Protein AF-A0A7S4R5E5-F1 (afdb_monomer_lite)

Structure (mmCIF, N/CA/C/O backbone):
data_AF-A0A7S4R5E5-F1
#
_entry.id   AF-A0A7S4R5E5-F1
#
loop_
_atom_site.group_PDB
_atom_site.id
_atom_site.type_symbol
_atom_site.label_atom_id
_atom_site.label_alt_id
_atom_site.label_comp_id
_atom_site.label_asym_id
_atom_site.label_entity_id
_atom_site.label_seq_id
_atom_site.pdbx_PDB_ins_code
_atom_site.Cartn_x
_atom_site.Cartn_y
_atom_site.Cartn_z
_atom_site.occupancy
_atom_site.B_iso_or_equiv
_atom_site.auth_seq_id
_atom_site.auth_comp_id
_atom_site.auth_asym_id
_atom_site.auth_atom_id
_atom_site.pdbx_PDB_model_num
ATOM 1 N N . MET A 1 1 ? 13.965 27.714 -22.667 1.00 56.06 1 MET A N 1
ATOM 2 C CA . MET A 1 1 ? 12.806 27.183 -21.909 1.00 56.06 1 MET A CA 1
ATOM 3 C C . MET A 1 1 ? 11.634 28.132 -22.115 1.00 56.06 1 MET A C 1
ATOM 5 O O . MET A 1 1 ? 11.880 29.321 -22.241 1.00 56.06 1 MET A O 1
ATOM 9 N N . HIS A 1 2 ? 10.399 27.637 -22.212 1.00 48.22 2 HIS A N 1
ATOM 10 C CA . HIS A 1 2 ? 9.216 28.483 -22.413 1.00 48.22 2 HIS A CA 1
ATOM 11 C C . HIS A 1 2 ? 8.142 28.099 -21.398 1.00 48.22 2 HIS A C 1
ATOM 13 O O . HIS A 1 2 ? 7.806 26.918 -21.297 1.00 48.22 2 HIS A O 1
ATOM 19 N N . THR A 1 3 ? 7.581 29.083 -20.701 1.00 49.97 3 THR A N 1
ATOM 20 C CA . THR A 1 3 ? 6.283 28.963 -20.038 1.00 49.97 3 THR A CA 1
ATOM 21 C C . THR A 1 3 ? 5.223 28.967 -21.140 1.00 49.97 3 THR A C 1
ATOM 23 O O . THR A 1 3 ? 5.001 29.970 -21.811 1.00 49.97 3 THR A O 1
ATOM 26 N N . ARG A 1 4 ? 4.631 27.806 -21.434 1.00 53.56 4 ARG A N 1
ATOM 27 C CA . ARG A 1 4 ? 3.487 27.717 -22.356 1.00 53.56 4 ARG A CA 1
ATOM 28 C C . ARG A 1 4 ? 2.194 27.656 -21.556 1.00 53.56 4 ARG A C 1
ATOM 30 O O . ARG A 1 4 ? 2.169 27.075 -20.476 1.00 53.56 4 ARG A O 1
ATOM 37 N N . HIS A 1 5 ? 1.125 28.193 -22.141 1.00 55.06 5 HIS A N 1
ATOM 38 C CA . HIS A 1 5 ? -0.233 28.057 -21.626 1.00 55.06 5 HIS A CA 1
ATOM 39 C C . HIS A 1 5 ? -0.607 26.589 -21.357 1.00 55.06 5 HIS A C 1
ATOM 41 O O . HIS A 1 5 ? -0.220 25.680 -22.099 1.00 55.06 5 HIS A O 1
ATOM 47 N N . LYS A 1 6 ? -1.356 26.417 -20.261 1.00 65.06 6 LYS A N 1
ATOM 48 C CA . LYS A 1 6 ? -1.989 25.216 -19.696 1.00 65.06 6 LYS A CA 1
ATOM 49 C C . LYS A 1 6 ? -1.956 23.981 -20.611 1.00 65.06 6 LYS A C 1
ATOM 51 O O . LYS A 1 6 ? -2.746 23.841 -21.544 1.00 65.06 6 LYS A O 1
ATOM 56 N N . LYS A 1 7 ? -1.062 23.032 -20.317 1.00 78.25 7 LYS A N 1
ATOM 57 C CA . LYS A 1 7 ? -1.086 21.708 -20.954 1.00 78.25 7 LYS A CA 1
ATOM 58 C C . LYS A 1 7 ? -2.304 20.944 -20.427 1.00 78.25 7 LYS A C 1
ATOM 60 O O . LYS A 1 7 ? -2.394 20.689 -19.231 1.00 78.25 7 LYS A O 1
ATOM 65 N N . SER A 1 8 ? -3.230 20.572 -21.313 1.00 76.94 8 SER A N 1
ATOM 66 C CA . SER A 1 8 ? -4.422 19.791 -20.948 1.00 76.94 8 SER A CA 1
ATOM 67 C C . SER A 1 8 ? -4.032 18.519 -20.174 1.00 76.94 8 SER A C 1
ATOM 69 O O . SER A 1 8 ? -3.322 17.657 -20.706 1.00 76.94 8 SER A O 1
ATOM 71 N N . GLY A 1 9 ? -4.475 18.430 -18.914 1.00 84.69 9 GLY A N 1
ATOM 72 C CA . GLY A 1 9 ? -4.220 17.311 -17.999 1.00 84.69 9 GLY A CA 1
ATOM 73 C C . GLY A 1 9 ? -3.043 17.478 -17.025 1.00 84.69 9 GLY A C 1
ATOM 74 O O . GLY A 1 9 ? -2.748 16.531 -16.299 1.00 84.69 9 GLY A O 1
ATOM 75 N N . ALA A 1 10 ? -2.358 18.627 -16.997 1.00 85.00 10 ALA A N 1
ATOM 76 C CA . ALA A 1 10 ? -1.405 18.932 -15.926 1.00 85.00 10 ALA A CA 1
ATOM 77 C C . ALA A 1 10 ? -2.156 19.248 -14.609 1.00 85.00 10 ALA A C 1
ATOM 79 O O . ALA A 1 10 ? -3.171 19.944 -14.676 1.00 85.00 10 ALA A O 1
ATOM 80 N N . PRO A 1 11 ? -1.690 18.761 -13.436 1.00 88.12 11 PRO A N 1
ATOM 81 C CA . PRO A 1 11 ? -2.320 19.049 -12.141 1.00 88.12 11 PRO A CA 1
ATOM 82 C C . PRO A 1 11 ? -2.395 20.542 -11.809 1.00 88.12 11 PRO A C 1
ATOM 84 O O . PRO A 1 11 ? -3.362 20.989 -11.203 1.00 88.12 11 PRO A O 1
ATOM 87 N N . THR A 1 12 ? -1.394 21.312 -12.237 1.00 90.81 12 THR A N 1
ATOM 88 C CA . THR A 1 12 ? -1.295 22.759 -12.028 1.00 90.81 12 THR A CA 1
ATOM 89 C C . THR A 1 12 ? -0.961 23.463 -13.343 1.00 90.81 12 THR A C 1
ATOM 91 O O . THR A 1 12 ? -0.558 22.835 -14.328 1.00 90.81 12 THR A O 1
ATOM 94 N N . GLU A 1 13 ? -1.135 24.785 -13.390 1.00 92.75 13 GLU A N 1
ATOM 95 C CA . GLU A 1 13 ? -0.729 25.594 -14.547 1.00 92.75 13 GLU A CA 1
ATOM 96 C C . GLU A 1 13 ? 0.774 25.924 -14.570 1.00 92.75 13 GLU A C 1
ATOM 98 O O . GLU A 1 13 ? 1.311 26.311 -15.611 1.00 92.75 13 GLU A O 1
ATOM 103 N N . PHE A 1 14 ? 1.475 25.690 -13.459 1.00 94.94 14 PHE A N 1
ATOM 104 C CA . PHE A 1 14 ? 2.897 25.978 -13.272 1.00 94.94 14 PHE A CA 1
ATOM 105 C C . PHE A 1 14 ? 3.775 24.824 -13.784 1.00 94.94 14 PHE A C 1
ATOM 107 O O . PHE A 1 14 ? 4.479 24.148 -13.037 1.00 94.94 14 PHE A O 1
ATOM 114 N N . LEU A 1 15 ? 3.707 24.566 -15.093 1.00 94.12 15 LEU A N 1
ATOM 115 C CA . LEU A 1 15 ? 4.470 23.506 -15.757 1.00 94.12 15 LEU A CA 1
ATOM 116 C C . LEU A 1 15 ? 5.838 24.012 -16.239 1.00 94.12 15 LEU A C 1
ATOM 118 O O . LEU A 1 15 ? 5.924 24.838 -17.149 1.00 94.12 15 LEU A O 1
ATOM 122 N N . LEU A 1 16 ? 6.922 23.462 -15.701 1.00 95.00 16 LEU A N 1
ATOM 123 C CA . LEU A 1 16 ? 8.277 23.636 -16.220 1.00 95.00 16 LEU A CA 1
ATOM 124 C C . LEU A 1 16 ? 8.596 22.522 -17.231 1.00 95.00 16 LEU A C 1
ATOM 126 O O . LEU A 1 16 ? 8.394 21.344 -16.953 1.00 95.00 16 LEU A O 1
ATOM 130 N N . THR A 1 17 ? 9.076 22.869 -18.431 1.00 94.06 17 THR A N 1
ATOM 131 C CA . THR A 1 17 ? 9.444 21.877 -19.464 1.00 94.06 17 THR A CA 1
ATOM 132 C C . THR A 1 17 ? 10.948 21.867 -19.715 1.00 94.06 17 THR A C 1
ATOM 134 O O . THR A 1 17 ? 11.505 22.858 -20.194 1.00 94.06 17 THR A O 1
ATOM 137 N N . VAL A 1 18 ? 11.579 20.718 -19.483 1.00 93.25 18 VAL A N 1
ATOM 138 C CA . VAL A 1 18 ? 12.997 20.457 -19.755 1.00 93.25 18 VAL A CA 1
ATOM 139 C C . VAL A 1 18 ? 13.111 19.674 -21.063 1.00 93.25 18 VAL A C 1
ATOM 141 O O . VAL A 1 18 ? 12.426 18.669 -21.261 1.00 93.25 18 VAL A O 1
ATOM 144 N N . ASN A 1 19 ? 13.943 20.146 -21.995 1.00 91.56 19 ASN A N 1
ATOM 145 C CA . ASN A 1 19 ? 14.251 19.396 -23.213 1.00 91.56 19 ASN A CA 1
ATOM 146 C C . ASN A 1 19 ? 15.584 18.682 -23.006 1.00 91.56 19 ASN A C 1
ATOM 148 O O . ASN A 1 19 ? 16.589 19.350 -22.803 1.00 91.56 19 ASN A O 1
ATOM 152 N N . ILE A 1 20 ? 15.586 17.357 -23.094 1.00 87.25 20 ILE A N 1
ATOM 153 C CA . ILE A 1 20 ? 16.788 16.536 -22.948 1.00 87.25 20 ILE A CA 1
ATOM 154 C C . ILE A 1 20 ? 17.139 15.984 -24.327 1.00 87.25 20 ILE A C 1
ATOM 156 O O . ILE A 1 20 ? 16.275 15.424 -25.007 1.00 87.25 20 ILE A O 1
ATOM 160 N N . TYR A 1 21 ? 18.390 16.146 -24.747 1.00 86.25 21 TYR A N 1
ATOM 161 C CA . TYR A 1 21 ? 18.896 15.598 -26.003 1.00 86.25 21 TYR A CA 1
ATOM 162 C C . TYR A 1 21 ? 19.767 14.382 -25.688 1.00 86.25 21 TYR A C 1
ATOM 164 O O . TYR A 1 21 ? 20.829 14.522 -25.094 1.00 86.25 21 TYR A O 1
ATOM 172 N N . VAL A 1 22 ? 19.310 13.186 -26.065 1.00 84.00 22 VAL A N 1
ATOM 173 C CA . VAL A 1 22 ? 20.054 11.930 -25.870 1.00 84.00 22 VAL A CA 1
ATOM 174 C C . VAL A 1 22 ? 20.265 11.300 -27.237 1.00 84.00 22 VAL A C 1
ATOM 176 O O . VAL A 1 22 ? 19.288 11.005 -27.923 1.00 84.00 22 VAL A O 1
ATOM 179 N N . LEU A 1 23 ? 21.527 11.124 -27.645 1.00 84.12 23 LEU A N 1
ATOM 180 C CA . LEU A 1 23 ? 21.901 10.538 -28.943 1.00 84.12 23 LEU A CA 1
ATOM 181 C C . LEU A 1 23 ? 21.209 11.227 -30.141 1.00 84.12 23 LEU A C 1
ATOM 183 O O . LEU A 1 23 ? 20.707 10.577 -31.051 1.00 84.12 23 LEU A O 1
ATOM 187 N N . GLY A 1 24 ? 21.110 12.560 -30.109 1.00 82.81 24 GLY A N 1
ATOM 188 C CA . GLY A 1 24 ? 20.452 13.352 -31.158 1.00 82.81 24 GLY A CA 1
ATOM 189 C C . GLY A 1 24 ? 18.916 13.346 -31.118 1.00 82.81 24 GLY A C 1
ATOM 190 O O . GLY A 1 24 ? 18.290 14.167 -31.787 1.00 82.81 24 GLY A O 1
ATOM 191 N N . ALA A 1 25 ? 18.285 12.503 -30.294 1.00 80.19 25 ALA A N 1
ATOM 192 C CA . ALA A 1 25 ? 16.839 12.507 -30.100 1.00 80.19 25 ALA A CA 1
ATOM 193 C C . ALA A 1 25 ? 16.425 13.506 -29.007 1.00 80.19 25 ALA A C 1
ATOM 195 O O . ALA A 1 25 ? 16.918 13.473 -27.877 1.00 80.19 25 ALA A O 1
ATOM 196 N N . LYS A 1 26 ? 15.465 14.381 -29.328 1.00 90.38 26 LYS A N 1
ATOM 197 C CA . LYS A 1 26 ? 14.888 15.351 -28.389 1.00 90.38 26 LYS A CA 1
ATOM 198 C C . LYS A 1 26 ? 13.752 14.721 -27.584 1.00 90.38 26 LYS A C 1
ATOM 200 O O . LYS A 1 26 ? 12.692 14.423 -28.131 1.00 90.38 26 LYS A O 1
ATOM 205 N N . ARG A 1 27 ? 13.927 14.596 -26.270 1.00 88.44 27 ARG A N 1
ATOM 206 C CA . ARG A 1 27 ? 12.877 14.216 -25.313 1.00 88.44 27 ARG A CA 1
ATOM 207 C C . ARG A 1 27 ? 12.402 15.441 -24.533 1.00 88.44 27 ARG A C 1
ATOM 209 O O . ARG A 1 27 ? 13.172 16.360 -24.271 1.00 88.44 27 ARG A O 1
ATOM 216 N N . LYS A 1 28 ? 11.116 15.469 -24.171 1.00 91.19 28 LYS A N 1
ATOM 217 C CA . LYS A 1 28 ? 10.509 16.544 -23.369 1.00 91.19 28 LYS A CA 1
ATOM 218 C C . LYS A 1 28 ? 10.050 15.990 -22.034 1.00 91.19 28 LYS A C 1
ATOM 220 O O . LYS A 1 28 ? 9.228 15.079 -22.011 1.00 91.19 28 LYS A O 1
ATOM 225 N N . TRP A 1 29 ? 10.559 16.552 -20.951 1.00 92.50 29 TRP A N 1
ATOM 226 C CA . TRP A 1 29 ? 10.144 16.250 -19.587 1.00 92.50 29 TRP A CA 1
ATOM 227 C C . TRP A 1 29 ? 9.354 17.436 -19.041 1.00 92.50 29 TRP A C 1
ATOM 229 O O . TRP A 1 29 ? 9.692 18.584 -19.324 1.00 92.50 29 TRP A O 1
ATOM 239 N N . GLY A 1 30 ? 8.266 17.163 -18.323 1.00 92.38 30 GLY A N 1
ATOM 240 C CA . GLY A 1 30 ? 7.413 18.186 -17.723 1.00 92.38 30 GLY A CA 1
ATOM 241 C C . GLY A 1 30 ? 7.354 18.005 -16.213 1.00 92.38 30 GLY A C 1
ATOM 242 O O . GLY A 1 30 ? 6.987 16.926 -15.761 1.00 92.38 30 GLY A O 1
ATOM 243 N N . LEU A 1 31 ? 7.691 19.052 -15.467 1.00 94.38 31 LEU A N 1
ATOM 244 C CA . LEU A 1 31 ? 7.618 19.125 -14.012 1.00 94.38 31 LEU A CA 1
ATOM 245 C C . LEU A 1 31 ? 6.469 20.074 -13.642 1.00 94.38 31 LEU A C 1
ATOM 247 O O . LEU A 1 31 ? 6.443 21.202 -14.130 1.00 94.38 31 LEU A O 1
ATOM 251 N N . CYS A 1 32 ? 5.497 19.619 -12.851 1.00 94.00 32 CYS A N 1
ATOM 252 C CA . CYS A 1 32 ? 4.400 20.472 -12.379 1.00 94.00 32 CYS A CA 1
ATOM 253 C C . CYS A 1 32 ? 4.729 20.963 -10.972 1.00 94.00 32 CYS A C 1
ATOM 255 O O . CYS A 1 32 ? 4.945 20.138 -10.091 1.00 94.00 32 CYS A O 1
ATOM 257 N N . CYS A 1 33 ? 4.758 22.277 -10.787 1.00 93.56 33 CYS A N 1
ATOM 258 C CA . CYS A 1 33 ? 4.991 22.921 -9.497 1.00 93.56 33 CYS A CA 1
ATOM 259 C C . CYS A 1 33 ? 3.657 23.325 -8.864 1.00 93.56 33 CYS A C 1
ATOM 261 O O . CYS A 1 33 ? 2.668 23.522 -9.575 1.00 93.56 33 CYS A O 1
ATOM 263 N N . ASN A 1 34 ? 3.607 23.458 -7.544 1.00 92.12 34 ASN A N 1
ATOM 264 C CA . ASN A 1 34 ? 2.377 23.805 -6.835 1.00 92.12 34 ASN A CA 1
ATOM 265 C C . ASN A 1 34 ? 1.995 25.274 -7.040 1.00 92.12 34 ASN A C 1
ATOM 267 O O . ASN A 1 34 ? 0.813 25.600 -7.138 1.00 92.12 34 ASN A O 1
ATOM 271 N N . ASN A 1 35 ? 2.995 26.147 -7.156 1.00 95.06 35 ASN A N 1
ATOM 272 C CA . ASN A 1 35 ? 2.838 27.581 -7.375 1.00 95.06 35 ASN A CA 1
ATOM 273 C C . ASN A 1 35 ? 3.927 28.127 -8.319 1.00 95.06 35 ASN A C 1
ATOM 275 O O . ASN A 1 35 ? 4.795 27.396 -8.815 1.00 95.06 35 ASN A O 1
ATOM 279 N N . LYS A 1 36 ? 3.841 29.424 -8.619 1.00 94.62 36 LYS A N 1
ATOM 280 C CA . LYS A 1 36 ? 4.748 30.109 -9.546 1.00 94.62 36 LYS A CA 1
ATOM 281 C C . LYS A 1 36 ? 6.146 30.272 -8.949 1.00 94.62 36 LYS A C 1
ATOM 283 O O . LYS A 1 36 ? 7.132 30.225 -9.680 1.00 94.62 36 LYS A O 1
ATOM 288 N N . GLU A 1 37 ? 6.230 30.449 -7.639 1.00 94.00 37 GLU A N 1
ATOM 289 C CA . GLU A 1 37 ? 7.462 30.649 -6.885 1.00 94.00 37 GLU A CA 1
ATOM 290 C C . GLU A 1 37 ? 8.335 29.389 -6.951 1.00 94.00 37 GLU A C 1
ATOM 292 O O . GLU A 1 37 ? 9.486 29.462 -7.379 1.00 94.00 37 GLU A O 1
ATOM 297 N N . GLU A 1 38 ? 7.749 28.220 -6.675 1.00 93.44 38 GLU A N 1
ATOM 298 C CA . GLU A 1 38 ? 8.393 26.909 -6.805 1.00 93.44 38 GLU A CA 1
ATOM 299 C C . GLU A 1 38 ? 8.827 26.643 -8.258 1.00 93.44 38 GLU A C 1
ATOM 301 O O . GLU A 1 38 ? 9.919 26.134 -8.514 1.00 93.44 38 GLU A O 1
ATOM 306 N N . GLN A 1 39 ? 8.014 27.042 -9.244 1.00 96.00 39 GLN A N 1
ATOM 307 C CA . GLN A 1 39 ? 8.387 26.935 -10.658 1.00 96.00 39 GLN A CA 1
ATOM 308 C C . GLN A 1 39 ? 9.636 27.761 -10.996 1.00 96.00 39 GLN A C 1
ATOM 310 O O . GLN A 1 39 ? 10.504 27.289 -11.738 1.00 96.00 39 GLN A O 1
ATOM 315 N N . ILE A 1 40 ? 9.727 28.988 -10.475 1.00 93.25 40 ILE A N 1
ATOM 316 C CA . ILE A 1 40 ? 10.881 29.878 -10.656 1.00 93.25 40 ILE A CA 1
ATOM 317 C C . ILE A 1 40 ? 12.113 29.312 -9.939 1.00 93.25 40 ILE A C 1
ATOM 319 O O . ILE A 1 40 ? 13.210 29.349 -10.498 1.00 93.25 40 ILE A O 1
ATOM 323 N N . GLU A 1 41 ? 11.944 28.756 -8.740 1.00 94.00 41 GLU A N 1
ATOM 324 C CA . GLU A 1 41 ? 13.019 28.125 -7.974 1.00 94.00 41 GLU A CA 1
ATOM 325 C C . GLU A 1 41 ? 13.638 26.949 -8.741 1.00 94.00 41 GLU A C 1
ATOM 327 O O . GLU A 1 41 ? 14.844 26.949 -9.006 1.00 94.00 41 GLU A O 1
ATOM 332 N N . TRP A 1 42 ? 12.811 26.011 -9.215 1.00 95.06 42 TRP A N 1
ATOM 333 C CA . TRP A 1 42 ? 13.267 24.887 -10.038 1.00 95.06 42 TRP A CA 1
ATOM 334 C C . TRP A 1 42 ? 13.903 25.335 -11.351 1.00 95.06 42 TRP A C 1
ATOM 336 O O . TRP A 1 42 ? 14.920 24.782 -11.775 1.00 95.06 42 TRP A O 1
ATOM 346 N N . TYR A 1 43 ? 13.334 26.354 -11.999 1.00 94.00 43 TYR A N 1
ATOM 347 C CA . TYR A 1 43 ? 13.917 26.936 -13.205 1.00 94.00 43 TYR A CA 1
ATOM 348 C C . TYR A 1 43 ? 15.333 27.466 -12.947 1.00 94.00 43 TYR A C 1
ATOM 350 O O . TYR A 1 43 ? 16.255 27.161 -13.707 1.00 94.00 43 TYR A O 1
ATOM 358 N N . ASN A 1 44 ? 15.523 28.222 -11.865 1.00 92.81 44 ASN A N 1
ATOM 359 C CA . ASN A 1 44 ? 16.821 28.777 -11.495 1.00 92.81 44 ASN A CA 1
ATOM 360 C C . ASN A 1 44 ? 17.819 27.683 -11.102 1.00 92.81 44 ASN A C 1
ATOM 362 O O . ASN A 1 44 ? 18.978 27.755 -11.510 1.00 92.81 44 ASN A O 1
ATOM 366 N N . ALA A 1 45 ? 17.379 26.658 -10.368 1.00 92.00 45 ALA A N 1
ATOM 367 C CA . ALA A 1 45 ? 18.208 25.513 -10.005 1.00 92.00 45 ALA A CA 1
ATOM 368 C C . ALA A 1 45 ? 18.726 24.772 -11.249 1.00 92.00 45 ALA A C 1
ATOM 370 O O . ALA A 1 45 ? 19.929 24.553 -11.381 1.00 92.00 45 ALA A O 1
ATOM 371 N N . ILE A 1 46 ? 17.843 24.472 -12.209 1.00 90.62 46 ILE A N 1
ATOM 372 C CA . ILE A 1 46 ? 18.233 23.807 -13.460 1.00 90.62 46 ILE A CA 1
ATOM 373 C C . ILE A 1 46 ? 19.148 24.711 -14.287 1.00 90.62 46 ILE A C 1
ATOM 375 O O . ILE A 1 46 ? 20.162 24.245 -14.791 1.00 90.62 46 ILE A O 1
ATOM 379 N N . LYS A 1 47 ? 18.849 26.012 -14.388 1.00 88.62 47 LYS A N 1
ATOM 380 C CA . LYS A 1 47 ? 19.687 26.966 -15.129 1.00 88.62 47 LYS A CA 1
ATOM 381 C C . LYS A 1 47 ? 21.103 27.079 -14.551 1.00 88.62 47 LYS A C 1
ATOM 383 O O . LYS A 1 47 ? 22.050 27.202 -15.322 1.00 88.62 47 LYS A O 1
ATOM 388 N N . ARG A 1 48 ? 21.256 27.044 -13.221 1.00 87.19 48 ARG A N 1
ATOM 389 C CA . ARG A 1 48 ? 22.572 27.044 -12.553 1.00 87.19 48 ARG A CA 1
ATOM 390 C C . ARG A 1 48 ? 23.391 25.802 -12.899 1.00 87.19 48 ARG A C 1
ATOM 392 O O . ARG A 1 48 ? 24.601 25.910 -13.028 1.00 87.19 48 ARG A O 1
ATOM 399 N N . TYR A 1 49 ? 22.732 24.655 -13.054 1.00 84.38 49 TYR A N 1
ATOM 400 C CA . TYR A 1 49 ? 23.389 23.379 -13.337 1.00 84.38 49 TYR A CA 1
ATOM 401 C C . TYR A 1 49 ? 23.649 23.145 -14.839 1.00 84.38 49 TYR A C 1
ATOM 403 O O . TYR A 1 49 ? 24.617 22.488 -15.199 1.00 84.38 49 TYR A O 1
ATOM 411 N N . ASP A 1 50 ? 22.791 23.684 -15.713 1.00 78.31 50 ASP A N 1
ATOM 412 C CA . ASP A 1 50 ? 22.872 23.555 -17.181 1.00 78.31 50 ASP A CA 1
ATOM 413 C C . ASP A 1 50 ? 23.784 24.624 -17.824 1.00 78.31 50 ASP A C 1
ATOM 415 O O . ASP A 1 50 ? 24.144 24.544 -18.999 1.00 78.31 50 ASP A O 1
ATOM 419 N N . GLY A 1 51 ? 24.176 25.652 -17.064 1.00 58.72 51 GLY A N 1
ATOM 420 C CA . GLY A 1 51 ? 25.217 26.583 -17.485 1.00 58.72 51 GLY A CA 1
ATOM 421 C C . GLY A 1 51 ? 26.566 25.872 -17.576 1.00 58.72 51 GLY A C 1
ATOM 422 O O . GLY A 1 51 ? 26.928 25.121 -16.673 1.00 58.72 51 GLY A O 1
ATOM 423 N N . LYS A 1 52 ? 27.348 26.140 -18.638 1.00 53.88 52 LYS A N 1
ATOM 424 C CA . LYS A 1 52 ? 28.799 25.885 -18.605 1.00 53.88 52 LYS A CA 1
ATOM 425 C C . LYS A 1 52 ? 29.306 26.445 -17.284 1.00 53.88 52 LYS A C 1
ATOM 427 O O . LYS A 1 52 ? 28.994 27.601 -17.005 1.00 53.88 52 LYS A O 1
ATOM 432 N N . THR A 1 53 ? 30.022 25.640 -16.505 1.00 46.47 53 THR A N 1
ATOM 433 C CA . THR A 1 53 ? 30.641 26.037 -15.242 1.00 46.47 53 THR A CA 1
ATOM 434 C C . THR A 1 53 ? 31.384 27.348 -15.481 1.00 46.47 53 THR A C 1
ATOM 436 O O . THR A 1 53 ? 32.478 27.349 -16.038 1.00 46.47 53 THR A O 1
ATOM 439 N N . ALA A 1 54 ? 30.755 28.481 -15.169 1.00 49.22 54 ALA A N 1
ATOM 440 C CA . ALA A 1 54 ? 31.491 29.717 -15.036 1.00 49.22 54 ALA A CA 1
ATOM 441 C C . ALA A 1 54 ? 32.419 29.442 -13.861 1.00 49.22 54 ALA A C 1
ATOM 443 O O . ALA A 1 54 ? 31.945 28.946 -12.836 1.00 49.22 54 ALA A O 1
ATOM 444 N N . GLU A 1 55 ? 33.722 29.628 -14.055 1.00 48.03 55 GLU A N 1
ATOM 445 C CA . GLU A 1 55 ? 34.701 29.527 -12.982 1.00 48.03 55 GLU A CA 1
ATOM 446 C C . GLU A 1 55 ? 34.164 30.339 -11.804 1.00 48.03 55 GLU A C 1
ATOM 448 O O . GLU A 1 55 ? 34.027 31.559 -11.883 1.00 48.03 55 GLU A O 1
ATOM 453 N N . ILE A 1 56 ? 33.718 29.637 -10.761 1.00 47.47 56 ILE A N 1
ATOM 454 C CA . ILE A 1 56 ? 33.188 30.278 -9.568 1.00 47.47 56 ILE A CA 1
ATOM 455 C C . ILE A 1 56 ? 34.414 30.827 -8.856 1.00 47.47 56 ILE A C 1
ATOM 457 O O . ILE A 1 56 ? 35.136 30.098 -8.171 1.00 47.47 56 ILE A O 1
ATOM 461 N N . GLU A 1 57 ? 34.662 32.110 -9.090 1.00 45.25 57 GLU A N 1
ATOM 462 C CA . GLU A 1 57 ? 35.545 32.934 -8.288 1.00 45.25 57 GLU A CA 1
ATOM 463 C C . GLU A 1 57 ? 35.091 32.793 -6.830 1.00 45.25 57 GLU A C 1
ATOM 465 O O . GLU A 1 57 ? 33.920 32.986 -6.487 1.00 45.25 57 GLU A O 1
ATOM 470 N N . LYS A 1 58 ? 36.008 32.302 -5.993 1.00 44.97 58 LYS A N 1
ATOM 471 C CA . LYS A 1 58 ? 35.781 32.057 -4.572 1.00 44.97 58 LYS A CA 1
ATOM 472 C C . LYS A 1 58 ? 35.672 33.397 -3.858 1.00 44.97 58 LYS A C 1
ATOM 474 O O . LYS A 1 58 ? 36.648 33.827 -3.257 1.00 44.97 58 LYS A O 1
ATOM 479 N N . ASP A 1 59 ? 34.495 34.003 -3.878 1.00 41.38 59 ASP A N 1
ATOM 480 C CA . ASP A 1 59 ? 34.185 35.086 -2.958 1.00 41.38 59 ASP A CA 1
ATOM 481 C C . ASP A 1 59 ? 33.091 34.697 -1.964 1.00 41.38 59 ASP A C 1
ATOM 483 O O . ASP A 1 59 ? 32.132 33.978 -2.249 1.00 41.38 59 ASP A O 1
ATOM 487 N N . HIS A 1 60 ? 33.355 35.117 -0.731 1.00 46.22 60 HIS A N 1
ATOM 488 C CA . HIS A 1 60 ? 32.736 34.712 0.521 1.00 46.22 60 HIS A CA 1
ATOM 489 C C . HIS A 1 60 ? 31.199 34.726 0.505 1.00 46.22 60 HIS A C 1
ATOM 491 O O . HIS A 1 60 ? 30.572 35.779 0.422 1.00 46.22 60 HIS A O 1
ATOM 497 N N . PHE A 1 61 ? 30.587 33.560 0.736 1.00 33.66 61 PHE A N 1
ATOM 498 C CA . PHE A 1 61 ? 29.162 33.453 1.053 1.00 33.66 61 PHE A CA 1
ATOM 499 C C . PHE A 1 61 ? 28.947 33.502 2.576 1.00 33.66 61 PHE A C 1
ATOM 501 O O . PHE A 1 61 ? 29.368 32.604 3.307 1.00 33.66 61 PHE A O 1
ATOM 508 N N . SER A 1 62 ? 28.288 34.563 3.052 1.00 37.78 62 SER A N 1
ATOM 509 C CA . SER A 1 62 ? 27.798 34.721 4.428 1.00 37.78 62 SER A CA 1
ATOM 510 C C . SER A 1 62 ? 26.365 34.188 4.538 1.00 37.78 62 SER A C 1
ATOM 512 O O . SER A 1 62 ? 25.483 34.590 3.788 1.00 37.78 62 SER A O 1
ATOM 514 N N . LEU A 1 63 ? 26.119 33.308 5.510 1.00 36.47 63 LEU A N 1
ATOM 515 C CA . LEU A 1 63 ? 24.830 32.658 5.804 1.00 36.47 63 LEU A CA 1
ATOM 516 C C . LEU A 1 63 ? 23.771 33.580 6.458 1.00 36.47 63 LEU A C 1
ATOM 518 O O . LEU A 1 63 ? 22.821 33.083 7.057 1.00 36.47 63 LEU A O 1
ATOM 522 N N . ARG A 1 64 ? 23.915 34.911 6.395 1.00 36.19 64 ARG A N 1
ATOM 523 C CA . ARG A 1 64 ? 23.037 35.851 7.127 1.00 36.19 64 ARG A CA 1
ATOM 524 C C . ARG A 1 64 ? 21.854 36.429 6.343 1.00 36.19 64 ARG A C 1
ATOM 526 O O . ARG A 1 64 ? 20.991 37.024 6.977 1.00 36.19 64 ARG A O 1
ATOM 533 N N . ASP A 1 65 ? 21.738 36.184 5.040 1.00 32.91 65 ASP A N 1
ATOM 534 C CA . ASP A 1 65 ? 20.701 36.839 4.219 1.00 32.91 65 ASP A CA 1
ATOM 535 C C . ASP A 1 65 ? 19.422 36.003 4.004 1.00 32.91 65 ASP A C 1
ATOM 537 O O . ASP A 1 65 ? 18.567 36.361 3.197 1.00 32.91 65 ASP A O 1
ATOM 541 N N . PHE A 1 66 ? 19.240 34.903 4.745 1.00 36.62 66 PHE A N 1
ATOM 542 C CA . PHE A 1 66 ? 18.016 34.093 4.703 1.00 36.62 66 PHE A CA 1
ATOM 543 C C . PHE A 1 66 ? 17.162 34.291 5.962 1.00 36.62 66 PHE A C 1
ATOM 545 O O . PHE A 1 66 ? 17.183 33.481 6.884 1.00 36.62 66 PHE A O 1
ATOM 552 N N . VAL A 1 67 ? 16.359 35.356 5.969 1.00 31.25 67 VAL A N 1
ATOM 553 C CA . VAL A 1 67 ? 15.133 35.437 6.776 1.00 31.25 67 VAL A CA 1
ATOM 554 C C . VAL A 1 67 ? 14.013 35.899 5.849 1.00 31.25 67 VAL A C 1
ATOM 556 O O . VAL A 1 67 ? 13.895 37.081 5.545 1.00 31.25 67 VAL A O 1
ATOM 559 N N . VAL A 1 68 ? 13.208 34.954 5.359 1.00 33.59 68 VAL A N 1
ATOM 560 C CA . VAL A 1 68 ? 11.918 35.259 4.729 1.00 33.59 68 VAL A CA 1
ATOM 561 C C . VAL A 1 68 ? 10.855 35.043 5.794 1.00 33.59 68 VAL A C 1
ATOM 563 O O . VAL A 1 68 ? 10.612 33.926 6.243 1.00 33.59 68 VAL A O 1
ATOM 566 N N . GLU A 1 69 ? 10.267 36.148 6.228 1.00 31.64 69 GLU A N 1
ATOM 567 C CA . GLU A 1 69 ? 9.187 36.210 7.201 1.00 31.64 69 GLU A CA 1
ATOM 568 C C . GLU A 1 69 ? 7.914 35.609 6.579 1.00 31.64 69 GLU A C 1
ATOM 570 O O . GLU A 1 69 ? 7.283 36.200 5.702 1.00 31.64 69 GLU A O 1
ATOM 575 N N . SER A 1 70 ? 7.560 34.383 6.976 1.00 30.94 70 SER A N 1
ATOM 576 C CA . SER A 1 70 ? 6.346 33.717 6.501 1.00 30.94 70 SER A CA 1
ATOM 577 C C . SER A 1 70 ? 5.116 34.291 7.206 1.00 30.94 70 SER A C 1
ATOM 579 O O . SER A 1 70 ? 4.937 34.101 8.412 1.00 30.94 70 SER A O 1
ATOM 581 N N . GLN A 1 71 ? 4.236 34.952 6.455 1.00 29.20 71 GLN A N 1
ATOM 582 C CA . GLN A 1 71 ? 2.907 35.337 6.924 1.00 29.20 71 GLN A CA 1
ATOM 583 C C . GLN A 1 71 ? 1.982 34.110 6.962 1.00 29.20 71 GLN A C 1
ATOM 585 O O . GLN A 1 71 ? 1.397 33.729 5.952 1.00 29.20 71 GLN A O 1
ATOM 590 N N . TYR A 1 72 ? 1.816 33.518 8.144 1.00 33.66 72 TYR A N 1
ATOM 591 C CA . TYR A 1 72 ? 0.654 32.689 8.481 1.00 33.66 72 TYR A CA 1
ATOM 592 C C . TYR A 1 72 ? -0.123 33.367 9.620 1.00 33.66 72 TYR A C 1
ATOM 594 O O . TYR A 1 72 ? 0.495 33.991 10.488 1.00 33.66 72 TYR A O 1
ATOM 602 N N . PRO A 1 73 ? -1.465 33.273 9.658 1.00 33.53 73 PRO A N 1
ATOM 603 C CA . PRO A 1 73 ? -2.241 33.875 10.732 1.00 33.53 73 PRO A CA 1
ATOM 604 C C . PRO A 1 73 ? -1.956 33.161 12.062 1.00 33.53 73 PRO A C 1
ATOM 606 O O . PRO A 1 73 ? -2.202 31.965 12.219 1.00 33.53 73 PRO A O 1
ATOM 609 N N . LEU A 1 74 ? -1.434 33.923 13.028 1.00 30.05 74 LEU A N 1
ATOM 610 C CA . LEU A 1 74 ? -1.234 33.503 14.412 1.00 30.05 74 LEU A CA 1
ATOM 611 C C . LEU A 1 74 ? -2.569 33.086 15.047 1.00 30.05 74 LEU A C 1
ATOM 613 O O . LEU A 1 74 ? -3.446 33.916 15.290 1.00 30.05 74 LEU A O 1
ATOM 617 N N . ILE A 1 75 ? -2.675 31.811 15.416 1.00 36.03 75 ILE A N 1
ATOM 618 C CA . ILE A 1 75 ? -3.637 31.352 16.418 1.00 36.03 75 ILE A CA 1
ATOM 619 C C . ILE A 1 75 ? -3.231 31.987 17.755 1.00 36.03 75 ILE A C 1
ATOM 621 O O . ILE A 1 75 ? -2.160 31.704 18.299 1.00 36.03 75 ILE A O 1
ATOM 625 N N . GLN A 1 76 ? -4.079 32.878 18.273 1.00 31.62 76 GLN A N 1
ATOM 626 C CA . GLN A 1 76 ? -3.918 33.504 19.584 1.00 31.62 76 GLN A CA 1
ATOM 627 C C . GLN A 1 76 ? -3.820 32.431 20.679 1.00 31.62 76 GLN A C 1
ATOM 629 O O . GLN A 1 76 ? -4.806 31.796 21.046 1.00 31.62 76 GLN A O 1
ATOM 634 N N . LYS A 1 77 ? -2.625 32.260 21.253 1.00 31.67 77 LYS A N 1
ATOM 635 C CA . LYS A 1 77 ? -2.443 31.536 22.515 1.00 31.67 77 LYS A CA 1
ATOM 636 C C . LYS A 1 77 ? -2.954 32.408 23.661 1.00 31.67 77 LYS A C 1
ATOM 638 O O . LYS A 1 77 ? -2.296 33.366 24.069 1.00 31.67 77 LYS A O 1
ATOM 643 N N . SER A 1 78 ? -4.119 32.067 24.204 1.00 34.16 78 SER A N 1
ATOM 644 C CA . SER A 1 78 ? -4.609 32.627 25.462 1.00 34.16 78 SER A CA 1
ATOM 645 C C . SER A 1 78 ? -3.685 32.223 26.615 1.00 34.16 78 SER A C 1
ATOM 647 O O . SER A 1 78 ? -3.471 31.039 26.881 1.00 34.16 78 SER A O 1
ATOM 649 N N . LYS A 1 79 ? -3.149 33.227 27.314 1.00 37.69 79 LYS A N 1
ATOM 650 C CA . LYS A 1 79 ? -2.386 33.100 28.558 1.00 37.69 79 LYS A CA 1
ATOM 651 C C . LYS A 1 79 ? -3.269 32.541 29.680 1.00 37.69 79 LYS A C 1
ATOM 653 O O . LYS A 1 79 ? -4.018 33.296 30.286 1.00 37.69 79 LYS A O 1
ATOM 658 N N . TRP A 1 80 ? -3.098 31.267 30.021 1.00 32.56 80 TRP A N 1
ATOM 659 C CA . TRP A 1 80 ? -3.430 30.735 31.346 1.00 32.56 80 TRP A CA 1
ATOM 660 C C . TRP A 1 80 ? -2.337 29.762 31.792 1.00 32.56 80 TRP A C 1
ATOM 662 O O . TRP A 1 80 ? -2.377 28.571 31.513 1.00 32.56 80 TRP A O 1
ATOM 672 N N . LEU A 1 81 ? -1.336 30.293 32.494 1.00 32.53 81 LEU A N 1
ATOM 673 C CA . LEU A 1 81 ? -0.339 29.515 33.229 1.00 32.53 81 LEU A CA 1
ATOM 674 C C . LEU A 1 81 ? -0.486 29.875 34.710 1.00 32.53 81 LEU A C 1
ATOM 676 O O . LEU A 1 81 ? 0.174 30.777 35.224 1.00 32.53 81 LEU A O 1
ATOM 680 N N . LYS A 1 82 ? -1.396 29.180 35.403 1.00 35.47 82 LYS A N 1
ATOM 681 C CA . LYS A 1 82 ? -1.359 29.075 36.864 1.00 35.47 82 LYS A CA 1
ATOM 682 C C . LYS A 1 82 ? -0.634 27.782 37.231 1.00 35.47 82 LYS A C 1
ATOM 684 O O . LYS A 1 82 ? -1.134 26.680 37.061 1.00 35.47 82 LYS A O 1
ATOM 689 N N . LYS A 1 83 ? 0.581 27.999 37.721 1.00 38.50 83 LYS A N 1
ATOM 690 C CA . LYS A 1 83 ? 1.499 27.118 38.447 1.00 38.50 83 LYS A CA 1
ATOM 691 C C . LYS A 1 83 ? 0.755 26.099 39.335 1.00 38.50 83 LYS A C 1
ATOM 693 O O . LYS A 1 83 ? 0.283 26.468 40.408 1.00 38.50 83 LYS A O 1
ATOM 698 N N . GLN A 1 84 ? 0.691 24.830 38.927 1.00 34.62 84 GLN A N 1
ATOM 699 C CA . GLN A 1 84 ? 0.385 23.720 39.837 1.00 34.62 84 GLN A CA 1
ATOM 700 C C . GLN A 1 84 ? 1.691 23.074 40.310 1.00 34.62 84 GLN A C 1
ATOM 702 O O . GLN A 1 84 ? 2.569 22.744 39.517 1.00 34.62 84 GLN A O 1
ATOM 707 N N . LYS A 1 85 ? 1.827 22.983 41.636 1.00 32.31 85 LYS A N 1
ATOM 708 C CA . LYS A 1 85 ? 2.927 22.330 42.350 1.00 32.31 85 LYS A CA 1
ATOM 709 C C . LYS A 1 85 ? 2.726 20.814 42.302 1.00 32.31 85 LYS A C 1
ATOM 711 O O . LYS A 1 85 ? 1.655 20.339 42.668 1.00 32.31 85 LYS A O 1
ATOM 716 N N . SER A 1 86 ? 3.760 20.076 41.923 1.00 37.78 86 SER A N 1
ATOM 717 C CA . SER A 1 86 ? 3.821 18.618 42.056 1.00 37.78 86 SER A CA 1
ATOM 718 C C . SER A 1 86 ? 3.897 18.209 43.539 1.00 37.78 86 SER A C 1
ATOM 720 O O . SER A 1 86 ? 4.622 18.865 44.295 1.00 37.78 86 SER A O 1
ATOM 722 N N . PRO A 1 87 ? 3.202 17.143 43.978 1.00 41.75 87 PRO A N 1
ATOM 723 C CA . PRO A 1 87 ? 3.379 16.568 45.311 1.00 41.75 87 PRO A CA 1
ATOM 724 C C . PRO A 1 87 ? 4.627 15.658 45.386 1.00 41.75 87 PRO A C 1
ATOM 726 O O . PRO A 1 87 ? 5.136 15.222 44.350 1.00 41.75 87 PRO A O 1
ATOM 729 N N . PRO A 1 88 ? 5.152 15.389 46.598 1.00 38.41 88 PRO A N 1
ATOM 730 C CA . PRO A 1 88 ? 6.427 14.706 46.790 1.00 38.41 88 PRO A CA 1
ATOM 731 C C . PRO A 1 88 ? 6.313 13.189 46.599 1.00 38.41 88 PRO A C 1
ATOM 733 O O . PRO A 1 88 ? 5.378 12.551 47.074 1.00 38.41 88 PRO A O 1
ATOM 736 N N . ILE A 1 89 ? 7.327 12.618 45.947 1.00 37.19 89 ILE A N 1
ATOM 737 C CA . ILE A 1 89 ? 7.537 11.175 45.812 1.00 37.19 89 ILE A CA 1
ATOM 738 C C . ILE A 1 89 ? 8.089 10.633 47.136 1.00 37.19 89 ILE A C 1
ATOM 740 O O . ILE A 1 89 ? 9.170 11.024 47.584 1.00 37.19 89 ILE A O 1
ATOM 744 N N . THR A 1 90 ? 7.346 9.719 47.754 1.00 34.62 90 THR A N 1
ATOM 745 C CA . THR A 1 90 ? 7.749 8.978 48.953 1.00 34.62 90 THR A CA 1
ATOM 746 C C . THR A 1 90 ? 8.716 7.850 48.579 1.00 34.62 90 THR A C 1
ATOM 748 O O . THR A 1 90 ? 8.465 7.079 47.657 1.00 34.62 90 THR A O 1
ATOM 751 N N . LYS A 1 91 ? 9.838 7.762 49.302 1.00 37.12 91 LYS A N 1
ATOM 752 C CA . LYS A 1 91 ? 10.852 6.701 49.197 1.00 37.12 91 LYS A CA 1
ATOM 753 C C . LYS A 1 91 ? 10.441 5.469 50.019 1.00 37.12 91 LYS A C 1
ATOM 755 O O . LYS A 1 91 ? 10.128 5.620 51.195 1.00 37.12 91 LYS A O 1
ATOM 760 N N . SER A 1 92 ? 10.593 4.268 49.461 1.00 34.03 92 SER A N 1
ATOM 761 C CA . SER A 1 92 ? 10.725 2.990 50.194 1.00 34.03 92 SER A CA 1
ATOM 762 C C . SER A 1 92 ? 11.807 2.148 49.496 1.00 34.03 92 SER A C 1
ATOM 764 O O . SER A 1 92 ? 11.663 1.816 48.325 1.00 34.03 92 SER A O 1
ATOM 766 N N . GLN A 1 93 ? 13.038 2.122 50.012 1.00 31.61 93 GLN A N 1
ATOM 767 C CA . GLN A 1 93 ? 13.641 1.080 50.868 1.00 31.61 93 GLN A CA 1
ATOM 768 C C . GLN A 1 93 ? 13.725 -0.350 50.277 1.00 31.61 93 GLN A C 1
ATOM 770 O O . GLN A 1 93 ? 12.769 -1.109 50.313 1.00 31.61 93 GLN A O 1
ATOM 775 N N . LEU A 1 94 ? 14.941 -0.663 49.791 1.00 34.09 94 LEU A N 1
ATOM 776 C CA . LEU A 1 94 ? 15.821 -1.815 50.095 1.00 34.09 94 LEU A CA 1
ATOM 777 C C . LEU A 1 94 ? 15.262 -3.255 50.127 1.00 34.09 94 LEU A C 1
ATOM 779 O O . LEU A 1 94 ? 14.552 -3.628 51.054 1.00 34.09 94 LEU A O 1
ATOM 783 N N . SER A 1 95 ? 15.832 -4.136 49.287 1.00 32.06 95 SER A N 1
ATOM 784 C CA . SER A 1 95 ? 16.871 -5.111 49.713 1.00 32.06 95 SER A CA 1
ATOM 785 C C . SER A 1 95 ? 17.499 -5.891 48.528 1.00 32.06 95 SER A C 1
ATOM 787 O O . SER A 1 95 ? 16.846 -6.025 47.493 1.00 32.06 95 SER A O 1
ATOM 789 N N . PRO A 1 96 ? 18.750 -6.402 48.647 1.00 41.97 96 PRO A N 1
ATOM 790 C CA . PRO A 1 96 ? 19.515 -7.022 47.558 1.00 41.97 96 PRO A CA 1
ATOM 791 C C . PRO A 1 96 ? 19.600 -8.562 47.648 1.00 41.97 96 PRO A C 1
ATOM 793 O O . PRO A 1 96 ? 19.634 -9.132 48.736 1.00 41.97 96 PRO A O 1
ATOM 796 N N . ALA A 1 97 ? 19.751 -9.239 46.505 1.00 32.41 97 ALA A N 1
ATOM 797 C CA . ALA A 1 97 ? 20.201 -10.635 46.423 1.00 32.41 97 ALA A CA 1
ATOM 798 C C . ALA A 1 97 ? 21.148 -10.778 45.212 1.00 32.41 97 ALA A C 1
ATOM 800 O O . ALA A 1 97 ? 20.776 -10.453 44.092 1.00 32.41 97 ALA A O 1
ATOM 801 N N . ARG A 1 98 ? 22.455 -10.962 45.435 1.00 29.92 98 ARG A N 1
ATOM 802 C CA . ARG A 1 98 ? 23.184 -12.234 45.634 1.00 29.92 98 ARG A CA 1
ATOM 803 C C . ARG A 1 98 ? 23.610 -12.866 44.299 1.00 29.92 98 ARG A C 1
ATOM 805 O O . ARG A 1 98 ? 22.864 -13.602 43.667 1.00 29.92 98 ARG A O 1
ATOM 812 N N . THR A 1 99 ? 24.850 -12.579 43.911 1.00 38.44 99 THR A N 1
ATOM 813 C CA . THR A 1 99 ? 25.647 -13.332 42.932 1.00 38.44 99 THR A CA 1
ATOM 814 C C . THR A 1 99 ? 26.109 -14.673 43.512 1.00 38.44 99 THR A C 1
ATOM 816 O O . THR A 1 99 ? 26.223 -14.818 44.734 1.00 38.44 99 THR A O 1
ATOM 819 N N . PRO A 1 100 ? 26.481 -15.625 42.641 1.00 47.31 100 PRO A N 1
ATOM 820 C CA . PRO A 1 100 ? 27.662 -16.420 42.935 1.00 47.31 100 PRO A CA 1
ATOM 821 C C . PRO A 1 100 ? 28.676 -16.440 41.786 1.00 47.31 100 PRO A C 1
ATOM 823 O O . PRO A 1 100 ? 28.352 -16.441 40.600 1.00 47.31 100 PRO A O 1
ATOM 826 N N . ASN A 1 101 ? 29.929 -16.470 42.228 1.00 33.78 101 ASN A N 1
ATOM 827 C CA . ASN A 1 101 ? 31.170 -16.609 41.484 1.00 33.78 101 ASN A CA 1
ATOM 828 C C . ASN A 1 101 ? 31.200 -17.833 40.561 1.00 33.78 101 ASN A C 1
ATOM 830 O O . ASN A 1 101 ? 30.727 -18.908 40.930 1.00 33.78 101 ASN A O 1
ATOM 834 N N . ARG A 1 102 ? 31.959 -17.724 39.464 1.00 31.59 102 ARG A N 1
ATOM 835 C CA . ARG A 1 102 ? 32.794 -18.839 39.006 1.00 31.59 102 ARG A CA 1
ATOM 836 C C . ARG A 1 102 ? 34.083 -18.326 38.370 1.00 31.59 102 ARG A C 1
ATOM 838 O O . ARG A 1 102 ? 34.083 -17.782 37.272 1.00 31.59 102 ARG A O 1
ATOM 845 N N . SER A 1 103 ? 35.164 -18.507 39.115 1.00 35.81 103 SER A N 1
ATOM 846 C CA . SER A 1 103 ? 36.546 -18.479 38.662 1.00 35.81 103 SER A CA 1
ATOM 847 C C . SER A 1 103 ? 36.864 -19.742 37.861 1.00 35.81 103 SER A C 1
ATOM 849 O O . SER A 1 103 ? 36.404 -20.826 38.214 1.00 35.81 103 SER A O 1
ATOM 851 N N . THR A 1 104 ? 37.700 -19.603 36.834 1.00 35.97 104 THR A N 1
ATOM 852 C CA . THR A 1 104 ? 38.790 -20.546 36.547 1.00 35.97 104 THR A CA 1
ATOM 853 C C . THR A 1 104 ? 39.841 -19.838 35.706 1.00 35.97 104 THR A C 1
ATOM 855 O O . THR A 1 104 ? 39.559 -19.376 34.601 1.00 35.97 104 THR A O 1
ATOM 858 N N . ASP A 1 105 ? 41.041 -19.791 36.270 1.00 34.78 105 ASP A N 1
ATOM 859 C CA . ASP A 1 105 ? 42.309 -19.462 35.637 1.00 34.78 105 ASP A CA 1
ATOM 860 C C . ASP A 1 105 ? 42.616 -20.359 34.432 1.00 34.78 105 ASP A C 1
ATOM 862 O O . ASP A 1 105 ? 42.286 -21.548 34.433 1.00 34.78 105 ASP A O 1
ATOM 866 N N . ARG A 1 106 ? 43.376 -19.823 33.468 1.00 32.22 106 ARG A N 1
ATOM 867 C CA . ARG A 1 106 ? 44.542 -20.527 32.911 1.00 32.22 106 ARG A CA 1
ATOM 868 C C . ARG A 1 106 ? 45.487 -19.580 32.168 1.00 32.22 106 ARG A C 1
ATOM 870 O O . ARG A 1 106 ? 45.137 -18.938 31.185 1.00 32.22 106 ARG A O 1
ATOM 877 N N . SER A 1 107 ? 46.703 -19.560 32.697 1.00 33.72 107 SER A N 1
ATOM 878 C CA . SER A 1 107 ? 47.982 -19.130 32.135 1.00 33.72 107 SER A CA 1
ATOM 879 C C . SER A 1 107 ? 48.251 -19.624 30.707 1.00 33.72 107 SER A C 1
ATOM 881 O O . SER A 1 107 ? 47.932 -20.773 30.413 1.00 33.72 107 SER A O 1
ATOM 883 N N . SER A 1 108 ? 48.957 -18.830 29.892 1.00 31.78 108 SER A N 1
ATOM 884 C CA . SER A 1 108 ? 50.406 -18.990 29.618 1.00 31.78 108 SER A CA 1
ATOM 885 C C . SER A 1 108 ? 50.819 -18.377 28.265 1.00 31.78 108 SER A C 1
ATOM 887 O O . SER A 1 108 ? 50.331 -18.798 27.222 1.00 31.78 108 SER A O 1
ATOM 889 N N . SER A 1 109 ? 51.732 -17.400 28.337 1.00 31.88 109 SER A N 1
ATOM 890 C CA . SER A 1 109 ? 52.929 -17.172 27.497 1.00 31.88 109 SER A CA 1
ATOM 891 C C . SER A 1 109 ? 52.977 -17.660 26.037 1.00 31.88 109 SER A C 1
ATOM 893 O O . SER A 1 109 ? 52.910 -18.862 25.795 1.00 31.88 109 SER A O 1
ATOM 895 N N . ALA A 1 110 ? 53.341 -16.761 25.114 1.00 31.78 110 ALA A N 1
ATOM 896 C CA . ALA A 1 110 ? 54.600 -16.865 24.356 1.00 31.78 110 ALA A CA 1
ATOM 897 C C . ALA A 1 110 ? 54.828 -15.627 23.468 1.00 31.78 110 ALA A C 1
ATOM 899 O O . ALA A 1 110 ? 53.956 -15.220 22.702 1.00 31.78 110 ALA A O 1
ATOM 900 N N . ASP A 1 111 ? 56.035 -15.080 23.601 1.00 33.59 111 ASP A N 1
ATOM 901 C CA . ASP A 1 111 ? 56.682 -14.095 22.740 1.00 33.59 111 ASP A CA 1
ATOM 902 C C . ASP A 1 111 ? 56.815 -14.558 21.283 1.00 33.59 111 ASP A C 1
ATOM 904 O O . ASP A 1 111 ? 56.920 -15.748 20.986 1.00 33.59 111 ASP A O 1
ATOM 908 N N . GLY A 1 112 ? 56.910 -13.585 20.378 1.00 30.34 112 GLY A N 1
ATOM 909 C CA . GLY A 1 112 ? 57.273 -13.816 18.983 1.00 30.34 112 GLY A CA 1
ATOM 910 C C . GLY A 1 112 ? 57.525 -12.511 18.240 1.00 30.34 112 GLY A C 1
ATOM 911 O O . GLY A 1 112 ? 56.671 -12.038 17.494 1.00 30.34 112 GLY A O 1
ATOM 912 N N . SER A 1 113 ? 58.699 -11.925 18.466 1.00 30.84 113 SER A N 1
ATOM 913 C CA . SER A 1 113 ? 59.266 -10.840 17.668 1.00 30.84 113 SER A CA 1
ATOM 914 C C . SER A 1 113 ? 59.592 -11.331 16.252 1.00 30.84 113 SER A C 1
ATOM 916 O O . SER A 1 113 ? 60.226 -12.369 16.073 1.00 30.84 113 SER A O 1
ATOM 918 N N . VAL A 1 114 ? 59.182 -10.575 15.229 1.00 32.94 114 VAL A N 1
ATOM 919 C CA . VAL A 1 114 ? 59.635 -10.785 13.847 1.00 32.94 114 VAL A CA 1
ATOM 920 C C . VAL A 1 114 ? 60.157 -9.468 13.285 1.00 32.94 114 VAL A C 1
ATOM 922 O O . VAL A 1 114 ? 59.465 -8.454 13.236 1.00 32.94 114 VAL A O 1
ATOM 925 N N . ILE A 1 115 ? 61.427 -9.547 12.909 1.00 33.69 115 ILE A N 1
ATOM 926 C CA . ILE A 1 115 ? 62.298 -8.557 12.288 1.00 33.69 115 ILE A CA 1
ATOM 927 C C . ILE A 1 115 ? 61.774 -8.229 10.883 1.00 33.69 115 ILE A C 1
ATOM 929 O O . ILE A 1 115 ? 61.564 -9.141 10.085 1.00 33.69 115 ILE A O 1
ATOM 933 N N . PHE A 1 116 ? 61.613 -6.944 10.561 1.00 31.75 116 PHE A N 1
ATOM 934 C CA . PHE A 1 116 ? 61.494 -6.477 9.177 1.00 31.75 116 PHE A CA 1
ATOM 935 C C . PHE A 1 116 ? 62.843 -5.914 8.731 1.00 31.75 116 PHE A C 1
ATOM 937 O O . PHE A 1 116 ? 63.362 -4.980 9.339 1.00 31.75 116 PHE A O 1
ATOM 944 N N . SER A 1 117 ? 63.404 -6.521 7.689 1.00 32.22 117 SER A N 1
ATOM 945 C CA . SER A 1 117 ? 64.569 -6.046 6.950 1.00 32.22 117 SER A CA 1
ATOM 946 C C . SER A 1 117 ? 64.120 -5.246 5.726 1.00 32.22 117 SER A C 1
ATOM 948 O O . SER A 1 117 ? 63.164 -5.605 5.037 1.00 32.22 117 SER A O 1
ATOM 950 N N . GLU A 1 118 ? 64.819 -4.135 5.509 1.00 36.97 118 GLU A N 1
ATOM 951 C CA . GLU A 1 118 ? 64.796 -3.281 4.324 1.00 36.97 118 GLU A CA 1
ATOM 952 C C . GLU A 1 118 ? 65.468 -3.940 3.111 1.00 36.97 118 GLU A C 1
ATOM 954 O O . GLU A 1 118 ? 66.420 -4.705 3.260 1.00 36.97 118 GLU A O 1
ATOM 959 N N . GLY A 1 119 ? 65.023 -3.516 1.922 1.00 34.28 119 GLY A N 1
ATOM 960 C CA . GLY A 1 119 ? 65.761 -3.602 0.658 1.00 34.28 119 GLY A CA 1
ATOM 961 C C . GLY A 1 119 ? 65.188 -4.609 -0.342 1.00 34.28 119 GLY A C 1
ATOM 962 O O . GLY A 1 119 ? 65.292 -5.809 -0.130 1.00 34.28 119 GLY A O 1
ATOM 963 N N . ASP A 1 120 ? 64.576 -4.139 -1.438 1.00 32.91 120 ASP A N 1
ATOM 964 C CA . ASP A 1 120 ? 65.304 -4.045 -2.715 1.00 32.91 120 ASP A CA 1
ATOM 965 C C . ASP A 1 120 ? 64.441 -3.618 -3.924 1.00 32.91 120 ASP A C 1
ATOM 967 O O . ASP A 1 120 ? 63.393 -4.187 -4.224 1.00 32.91 120 ASP A O 1
ATOM 971 N N . SER A 1 121 ? 65.009 -2.659 -4.659 1.00 37.09 121 SER A N 1
ATOM 972 C CA . SER A 1 121 ? 65.040 -2.471 -6.119 1.00 37.09 121 SER A CA 1
ATOM 973 C C . SER A 1 121 ? 63.753 -2.438 -6.968 1.00 37.09 121 SER A C 1
ATOM 975 O O . SER A 1 121 ? 63.105 -3.446 -7.251 1.00 37.09 121 SER A O 1
ATOM 977 N N . ASP A 1 122 ? 63.520 -1.255 -7.541 1.00 45.75 122 ASP A N 1
ATOM 978 C CA . ASP A 1 122 ? 62.684 -0.990 -8.709 1.00 45.75 122 ASP A CA 1
ATOM 979 C C . ASP A 1 122 ? 63.089 -1.837 -9.931 1.00 45.75 122 ASP A C 1
ATOM 981 O O . ASP A 1 122 ? 64.188 -1.711 -10.479 1.00 45.75 122 ASP A O 1
ATOM 985 N N . ARG A 1 123 ? 62.155 -2.653 -10.434 1.00 37.00 123 ARG A N 1
ATOM 986 C CA . ARG A 1 123 ? 62.186 -3.198 -11.800 1.00 37.00 123 ARG A CA 1
ATOM 987 C C . ARG A 1 123 ? 60.816 -3.044 -12.454 1.00 37.00 123 ARG A C 1
ATOM 989 O O . ARG A 1 123 ? 59.874 -3.773 -12.153 1.00 37.00 123 ARG A O 1
ATOM 996 N N . LEU A 1 124 ? 60.743 -2.102 -13.393 1.00 47.12 124 LEU A N 1
ATOM 997 C CA . LEU A 1 124 ? 59.647 -1.905 -14.343 1.00 47.12 124 LEU A CA 1
ATOM 998 C C . LEU A 1 124 ? 59.503 -3.132 -15.256 1.00 47.12 124 LEU A C 1
ATOM 1000 O O . LEU A 1 124 ? 60.093 -3.195 -16.329 1.00 47.12 124 LEU A O 1
ATOM 1004 N N . ASN A 1 125 ? 58.693 -4.100 -14.838 1.00 44.31 125 ASN A N 1
ATOM 1005 C CA . ASN A 1 125 ? 58.107 -5.097 -15.725 1.00 44.31 125 ASN A CA 1
ATOM 1006 C C . ASN A 1 125 ? 56.590 -4.916 -15.671 1.00 44.31 125 ASN A C 1
ATOM 1008 O O . ASN A 1 125 ? 55.942 -5.355 -14.722 1.00 44.31 125 ASN A O 1
ATOM 1012 N N . SER A 1 126 ? 56.028 -4.252 -16.687 1.00 46.19 126 SER A N 1
ATOM 1013 C CA . SER A 1 126 ? 54.578 -4.199 -16.903 1.00 46.19 126 SER A CA 1
ATOM 1014 C C . SER A 1 126 ? 54.028 -5.624 -16.856 1.00 46.19 126 SER A C 1
ATOM 1016 O O . SER A 1 126 ? 54.491 -6.498 -17.601 1.00 46.19 126 SER A O 1
ATOM 1018 N N . THR A 1 127 ? 53.077 -5.869 -15.965 1.00 53.34 127 THR A N 1
ATOM 1019 C CA . THR A 1 127 ? 52.497 -7.200 -15.772 1.00 53.34 127 THR A CA 1
ATOM 1020 C C . THR A 1 127 ? 51.765 -7.660 -17.047 1.00 53.34 127 THR A C 1
ATOM 1022 O O . THR A 1 127 ? 51.270 -6.824 -17.808 1.00 53.34 127 THR A O 1
ATOM 1025 N N . PRO A 1 128 ? 51.662 -8.976 -17.319 1.00 58.84 128 PRO A N 1
ATOM 1026 C CA . PRO A 1 128 ? 50.937 -9.505 -18.483 1.00 58.84 128 PRO A CA 1
ATOM 1027 C C . PRO A 1 128 ? 49.496 -8.979 -18.610 1.00 58.84 128 PRO A C 1
ATOM 1029 O O . PRO A 1 128 ? 48.978 -8.845 -19.719 1.00 58.84 128 PRO A O 1
ATOM 1032 N N . GLU A 1 129 ? 48.868 -8.615 -17.488 1.00 55.09 129 GLU A N 1
ATOM 1033 C CA . GLU A 1 129 ? 47.533 -8.014 -17.458 1.00 55.09 129 GLU A CA 1
ATOM 1034 C C . GLU A 1 129 ? 47.483 -6.628 -18.118 1.00 55.09 129 GLU A C 1
ATOM 1036 O O . GLU A 1 129 ? 46.522 -6.325 -18.829 1.00 55.09 129 GLU A O 1
ATOM 1041 N N . GLU A 1 130 ? 48.523 -5.809 -17.950 1.00 57.12 130 GLU A N 1
ATOM 1042 C CA . GLU A 1 130 ? 48.598 -4.452 -18.501 1.00 57.12 130 GLU A CA 1
ATOM 1043 C C . GLU A 1 130 ? 48.766 -4.470 -20.027 1.00 57.12 130 GLU A C 1
ATOM 1045 O O . GLU A 1 130 ? 48.109 -3.709 -20.739 1.00 57.12 130 GLU A O 1
ATOM 1050 N N . LYS A 1 131 ? 49.536 -5.433 -20.559 1.00 58.09 131 LYS A N 1
ATOM 1051 C CA . LYS A 1 131 ? 49.603 -5.680 -22.010 1.00 58.09 131 LYS A CA 1
ATOM 1052 C C . LYS A 1 131 ? 48.263 -6.148 -22.589 1.00 58.09 131 LYS A C 1
ATOM 1054 O O . LYS A 1 131 ? 47.944 -5.776 -23.715 1.00 58.09 131 LYS A O 1
ATOM 1059 N N . SER A 1 132 ? 47.465 -6.917 -21.841 1.00 60.69 132 SER A N 1
ATOM 1060 C CA . SER A 1 132 ? 46.157 -7.393 -22.323 1.00 60.69 132 SER A CA 1
ATOM 1061 C C . SER A 1 132 ? 45.111 -6.274 -22.426 1.00 60.69 132 SER A C 1
ATOM 1063 O O . SER A 1 132 ? 44.325 -6.261 -23.371 1.00 60.69 132 SER A O 1
ATOM 1065 N N . ARG A 1 133 ? 45.134 -5.295 -21.508 1.00 58.53 133 ARG A N 1
ATOM 1066 C CA . ARG A 1 133 ? 44.195 -4.160 -21.523 1.00 58.53 133 ARG A CA 1
ATOM 1067 C C . ARG A 1 133 ? 44.428 -3.242 -22.720 1.00 58.53 133 ARG A C 1
ATOM 1069 O O . ARG A 1 133 ? 43.478 -2.920 -23.424 1.00 58.53 133 ARG A O 1
ATOM 1076 N N . ASN A 1 134 ? 45.690 -2.946 -23.030 1.00 67.50 134 ASN A N 1
ATOM 1077 C CA . ASN A 1 134 ? 46.043 -2.101 -24.176 1.00 67.50 134 ASN A CA 1
ATOM 1078 C C . ASN A 1 134 ? 45.660 -2.735 -25.531 1.00 67.50 134 ASN A C 1
ATOM 1080 O O . ASN A 1 134 ? 45.368 -2.023 -26.490 1.00 67.50 134 ASN A O 1
ATOM 1084 N N . LEU A 1 135 ? 45.635 -4.070 -25.618 1.00 67.12 135 LEU A N 1
ATOM 1085 C CA . LEU A 1 135 ? 45.183 -4.797 -26.811 1.00 67.12 135 LEU A CA 1
ATOM 1086 C C . LEU A 1 135 ? 43.663 -4.712 -27.007 1.00 67.12 135 LEU A C 1
ATOM 1088 O O . LEU A 1 135 ? 43.205 -4.544 -28.136 1.00 67.12 135 LEU A O 1
ATOM 1092 N N . ILE A 1 136 ? 42.888 -4.777 -25.921 1.00 68.12 136 ILE A N 1
ATOM 1093 C CA . ILE A 1 136 ? 41.423 -4.659 -25.969 1.00 68.12 136 ILE A CA 1
ATOM 1094 C C . ILE A 1 136 ? 41.013 -3.250 -26.423 1.00 68.12 136 ILE A C 1
ATOM 1096 O O . ILE A 1 136 ? 40.118 -3.110 -27.258 1.00 68.12 136 ILE A O 1
ATOM 1100 N N . ASP A 1 137 ? 41.713 -2.216 -25.954 1.00 74.38 137 ASP A N 1
ATOM 1101 C CA . ASP A 1 137 ? 41.413 -0.827 -26.318 1.00 74.38 137 ASP A CA 1
ATOM 1102 C C . ASP A 1 137 ? 41.670 -0.538 -27.807 1.00 74.38 137 ASP A C 1
ATOM 1104 O O . ASP A 1 137 ? 40.890 0.171 -28.450 1.00 74.38 137 ASP A O 1
ATOM 1108 N N . LEU A 1 138 ? 42.710 -1.141 -28.398 1.00 80.69 138 LEU A N 1
ATOM 1109 C CA . LEU A 1 138 ? 43.020 -0.971 -29.819 1.00 80.69 138 LEU A CA 1
ATOM 1110 C C . LEU A 1 138 ? 41.989 -1.660 -30.731 1.00 80.69 138 LEU A C 1
ATOM 1112 O O . LEU A 1 138 ? 41.601 -1.098 -31.757 1.00 80.69 138 LEU A O 1
ATOM 1116 N N . GLU A 1 139 ? 41.508 -2.849 -30.359 1.00 77.00 139 GLU A N 1
ATOM 1117 C CA . GLU A 1 139 ? 40.484 -3.570 -31.129 1.00 77.00 139 GLU A CA 1
ATOM 1118 C C . GLU A 1 139 ? 39.113 -2.875 -31.078 1.00 77.00 139 GLU A C 1
ATOM 1120 O O . GLU A 1 139 ? 38.411 -2.788 -32.094 1.00 77.00 139 GLU A O 1
ATOM 1125 N N . VAL A 1 140 ? 38.730 -2.344 -29.911 1.00 76.44 140 VAL A N 1
ATOM 1126 C CA . VAL A 1 140 ? 37.489 -1.571 -29.754 1.00 76.44 140 VAL A CA 1
ATOM 1127 C C . VAL A 1 140 ? 37.568 -0.281 -30.566 1.00 76.44 140 VAL A C 1
ATOM 1129 O O . VAL A 1 140 ? 36.630 0.041 -31.299 1.00 76.44 140 VAL A O 1
ATOM 1132 N N . LEU A 1 141 ? 38.703 0.422 -30.517 1.00 77.62 141 LEU A N 1
ATOM 1133 C CA . LEU A 1 141 ? 38.919 1.627 -31.312 1.00 77.62 141 LEU A CA 1
ATOM 1134 C C . LEU A 1 141 ? 38.854 1.335 -32.819 1.00 77.62 141 LEU A C 1
ATOM 1136 O O . LEU A 1 141 ? 38.164 2.048 -33.548 1.00 77.62 141 LEU A O 1
ATOM 1140 N N . ALA A 1 142 ? 39.492 0.256 -33.285 1.00 82.75 142 ALA A N 1
ATOM 1141 C CA . ALA A 1 142 ? 39.422 -0.174 -34.682 1.00 82.75 142 ALA A CA 1
ATOM 1142 C C . ALA A 1 142 ? 37.980 -0.492 -35.117 1.00 82.75 142 ALA A C 1
ATOM 1144 O O . ALA A 1 142 ? 37.559 -0.107 -36.210 1.00 82.75 142 ALA A O 1
ATOM 1145 N N . SER A 1 143 ? 37.194 -1.122 -34.238 1.00 79.62 143 SER A N 1
ATOM 1146 C CA . SER A 1 143 ? 35.780 -1.427 -34.490 1.00 79.62 143 SER A CA 1
ATOM 1147 C C . SER A 1 143 ? 34.930 -0.157 -34.604 1.00 79.62 143 SER A C 1
ATOM 1149 O O . SER A 1 143 ? 34.098 -0.056 -35.504 1.00 79.62 143 SER A O 1
ATOM 1151 N N . ILE A 1 144 ? 35.168 0.843 -33.748 1.00 79.25 144 ILE A N 1
ATOM 1152 C CA . ILE A 1 144 ? 34.478 2.143 -33.799 1.00 79.25 144 ILE A CA 1
ATOM 1153 C C . ILE A 1 144 ? 34.822 2.897 -35.090 1.00 79.25 144 ILE A C 1
ATOM 1155 O O . ILE A 1 144 ? 33.930 3.450 -35.739 1.00 79.25 144 ILE A O 1
ATOM 1159 N N . VAL A 1 145 ? 36.096 2.911 -35.493 1.00 85.19 145 VAL A N 1
ATOM 1160 C CA . VAL A 1 145 ? 36.529 3.540 -36.751 1.00 85.19 145 VAL A CA 1
ATOM 1161 C C . VAL A 1 145 ? 35.873 2.851 -37.949 1.00 85.19 145 VAL A C 1
ATOM 1163 O O . VAL A 1 145 ? 35.299 3.534 -38.798 1.00 85.19 145 VAL A O 1
ATOM 1166 N N . ALA A 1 146 ? 35.868 1.515 -37.989 1.00 82.81 146 ALA A N 1
ATOM 1167 C CA . ALA A 1 146 ? 35.216 0.752 -39.052 1.00 82.81 146 ALA A CA 1
ATOM 1168 C C . ALA A 1 146 ? 33.707 1.044 -39.137 1.00 82.81 146 ALA A C 1
ATOM 1170 O O . ALA A 1 146 ? 33.174 1.230 -40.233 1.00 82.81 146 ALA A O 1
ATOM 1171 N N . LEU A 1 147 ? 33.023 1.156 -37.992 1.00 82.12 147 LEU A N 1
ATOM 1172 C CA . LEU A 1 147 ? 31.592 1.464 -37.944 1.00 82.12 147 LEU A CA 1
ATOM 1173 C C . LEU A 1 147 ? 31.288 2.875 -38.471 1.00 82.12 147 LEU A C 1
ATOM 1175 O O . LEU A 1 147 ? 30.316 3.065 -39.202 1.00 82.12 147 LEU A O 1
ATOM 1179 N N . ASN A 1 148 ? 32.137 3.854 -38.146 1.00 80.31 148 ASN A N 1
ATOM 1180 C CA . ASN A 1 148 ? 32.008 5.226 -38.641 1.00 80.31 148 ASN A CA 1
ATOM 1181 C C . ASN A 1 148 ? 32.238 5.321 -40.155 1.00 80.31 148 ASN A C 1
ATOM 1183 O O . ASN A 1 148 ? 31.482 6.008 -40.841 1.00 80.31 148 ASN A O 1
ATOM 1187 N N . VAL A 1 149 ? 33.231 4.602 -40.691 1.00 83.69 149 VAL A N 1
ATOM 1188 C CA . VAL A 1 149 ? 33.468 4.526 -42.143 1.00 83.69 149 VAL A CA 1
ATOM 1189 C C . VAL A 1 149 ? 32.276 3.872 -42.844 1.00 83.69 149 VAL A C 1
ATOM 1191 O O . VAL A 1 149 ? 31.770 4.421 -43.819 1.00 83.69 149 VAL A O 1
ATOM 1194 N N . ALA A 1 150 ? 31.754 2.763 -42.312 1.00 80.50 150 ALA A N 1
ATOM 1195 C CA . ALA A 1 150 ? 30.571 2.105 -42.864 1.00 80.50 150 ALA A CA 1
ATOM 1196 C C . ALA A 1 150 ? 29.332 3.019 -42.832 1.00 80.50 150 ALA A C 1
ATOM 1198 O O . ALA A 1 150 ? 28.599 3.096 -43.815 1.00 80.50 150 ALA A O 1
ATOM 1199 N N . ALA A 1 151 ? 29.111 3.759 -41.740 1.00 82.25 151 ALA A N 1
ATOM 1200 C CA . ALA A 1 151 ? 28.020 4.729 -41.631 1.00 82.25 151 ALA A CA 1
ATOM 1201 C C . ALA A 1 151 ? 28.162 5.882 -42.638 1.00 82.25 151 ALA A C 1
ATOM 1203 O O . ALA A 1 151 ? 27.172 6.308 -43.237 1.00 82.25 151 ALA A O 1
ATOM 1204 N N . TYR A 1 152 ? 29.387 6.360 -42.866 1.00 85.69 152 TYR A N 1
ATOM 1205 C CA . TYR A 1 152 ? 29.675 7.357 -43.893 1.00 85.69 152 TYR A CA 1
ATOM 1206 C C . TYR A 1 152 ? 29.379 6.812 -45.300 1.00 85.69 152 TYR A C 1
ATOM 1208 O O . TYR A 1 152 ? 28.647 7.444 -46.064 1.00 85.69 152 TYR A O 1
ATOM 1216 N N . CYS A 1 153 ? 29.852 5.604 -45.618 1.00 83.19 153 CYS A N 1
ATOM 1217 C CA . CYS A 1 153 ? 29.578 4.935 -46.891 1.00 83.19 153 CYS A CA 1
ATOM 1218 C C . CYS A 1 153 ? 28.081 4.671 -47.108 1.00 83.19 153 CYS A C 1
ATOM 1220 O O . CYS A 1 153 ? 27.590 4.872 -48.213 1.00 83.19 153 CYS A O 1
ATOM 1222 N N . MET A 1 154 ? 27.330 4.298 -46.069 1.00 79.56 154 MET A N 1
ATOM 1223 C CA . MET A 1 154 ? 25.872 4.133 -46.152 1.00 79.56 154 MET A CA 1
ATOM 1224 C C . MET A 1 154 ? 25.135 5.452 -46.410 1.00 79.56 154 MET A C 1
ATOM 1226 O O . MET A 1 154 ? 24.075 5.443 -47.029 1.00 79.56 154 MET A O 1
ATOM 1230 N N . ARG A 1 155 ? 25.673 6.583 -45.936 1.00 87.06 155 ARG A N 1
ATOM 1231 C CA . ARG A 1 155 ? 25.035 7.900 -46.066 1.00 87.06 155 ARG A CA 1
ATOM 1232 C C . ARG A 1 155 ? 25.273 8.560 -47.423 1.00 87.06 155 ARG A C 1
ATOM 1234 O O . ARG A 1 155 ? 24.408 9.303 -47.879 1.00 87.06 155 ARG A O 1
ATOM 1241 N N . TYR A 1 156 ? 26.432 8.322 -48.032 1.00 88.75 156 TYR A N 1
ATOM 1242 C CA . TYR A 1 156 ? 26.865 9.019 -49.250 1.00 88.75 156 TYR A CA 1
ATOM 1243 C C . TYR A 1 156 ? 27.128 8.091 -50.444 1.00 88.75 156 TYR A C 1
ATOM 1245 O O . TYR A 1 156 ? 27.360 8.569 -51.552 1.00 88.75 156 TYR A O 1
ATOM 1253 N N . GLY A 1 157 ? 27.112 6.774 -50.237 1.00 87.94 157 GLY A N 1
ATOM 1254 C CA . GLY A 1 157 ? 27.325 5.781 -51.283 1.00 87.94 157 GLY A CA 1
ATOM 1255 C C . GLY A 1 157 ? 26.089 5.534 -52.146 1.00 87.94 157 GLY A C 1
ATOM 1256 O O . GLY A 1 157 ? 24.960 5.856 -51.780 1.00 87.94 157 GLY A O 1
ATOM 1257 N N . ASN A 1 158 ? 26.304 4.918 -53.308 1.00 93.62 158 ASN A N 1
ATOM 1258 C CA . ASN A 1 158 ? 25.211 4.399 -54.126 1.00 93.62 158 ASN A CA 1
ATOM 1259 C C . ASN A 1 158 ? 24.598 3.129 -53.495 1.00 93.62 158 ASN A C 1
ATOM 1261 O O . ASN A 1 158 ? 25.105 2.586 -52.510 1.00 93.62 158 ASN A O 1
ATOM 1265 N N . VAL A 1 159 ? 23.521 2.615 -54.095 1.00 89.19 159 VAL A N 1
ATOM 1266 C CA . VAL A 1 159 ? 22.805 1.435 -53.578 1.00 89.19 159 VAL A CA 1
ATOM 1267 C C . VAL A 1 159 ? 23.705 0.199 -53.418 1.00 89.19 159 VAL A C 1
ATOM 1269 O O . VAL A 1 159 ? 23.536 -0.563 -52.470 1.00 89.19 159 VAL A O 1
ATOM 1272 N N . HIS A 1 160 ? 24.707 0.015 -54.283 1.00 90.50 160 HIS A N 1
ATOM 1273 C CA . HIS A 1 160 ? 25.648 -1.103 -54.176 1.00 90.50 160 HIS A CA 1
ATOM 1274 C C . HIS A 1 160 ? 26.594 -0.939 -52.979 1.00 90.50 160 HIS A C 1
ATOM 1276 O O . HIS A 1 160 ? 26.810 -1.891 -52.234 1.00 90.50 160 HIS A O 1
ATOM 1282 N N . VAL A 1 161 ? 27.100 0.275 -52.740 1.00 87.12 161 VAL A N 1
ATOM 1283 C CA . VAL A 1 161 ? 27.941 0.596 -51.573 1.00 87.12 161 VAL A CA 1
ATOM 1284 C C . VAL A 1 161 ? 27.165 0.417 -50.266 1.00 87.12 161 VAL A C 1
ATOM 1286 O O . VAL A 1 161 ? 27.724 -0.078 -49.286 1.00 87.12 161 VAL A O 1
ATOM 1289 N N . TYR A 1 162 ? 25.872 0.748 -50.258 1.00 83.06 162 TYR A N 1
ATOM 1290 C CA . TYR A 1 162 ? 24.989 0.506 -49.117 1.00 83.06 162 TYR A CA 1
ATOM 1291 C C . TYR A 1 162 ? 24.887 -0.990 -48.778 1.00 83.06 162 TYR A C 1
ATOM 1293 O O . TYR A 1 162 ? 25.151 -1.385 -47.641 1.00 83.06 162 TYR A O 1
ATOM 1301 N N . TRP A 1 163 ? 24.590 -1.840 -49.769 1.00 85.62 163 TRP A N 1
ATOM 1302 C CA . TRP A 1 163 ? 24.491 -3.291 -49.568 1.00 85.62 163 TRP A CA 1
ATOM 1303 C C . TRP A 1 163 ? 25.814 -3.926 -49.131 1.00 85.62 163 TRP A C 1
ATOM 1305 O O . TRP A 1 163 ? 25.823 -4.743 -48.210 1.00 85.62 163 TRP A O 1
ATOM 1315 N N . ILE A 1 164 ? 26.936 -3.511 -49.726 1.00 87.88 164 ILE A N 1
ATOM 1316 C CA . ILE A 1 164 ? 28.270 -3.980 -49.320 1.00 87.88 164 ILE A CA 1
ATOM 1317 C C . ILE A 1 164 ? 28.556 -3.581 -47.866 1.00 87.88 164 ILE A C 1
ATOM 1319 O O . ILE A 1 164 ? 29.045 -4.402 -47.091 1.00 87.88 164 ILE A O 1
ATOM 1323 N N . SER A 1 165 ? 28.188 -2.360 -47.464 1.00 82.94 165 SER A N 1
ATOM 1324 C CA . SER A 1 165 ? 28.379 -1.875 -46.091 1.00 82.94 165 SER A CA 1
ATOM 1325 C C . SER A 1 165 ? 27.556 -2.671 -45.071 1.00 82.94 165 SER A C 1
ATOM 1327 O O . SER A 1 165 ? 28.064 -2.992 -43.999 1.00 82.94 165 SER A O 1
ATOM 1329 N N . ILE A 1 166 ? 26.317 -3.054 -45.405 1.00 83.56 166 ILE A N 1
ATOM 1330 C CA . ILE A 1 166 ? 25.480 -3.910 -44.546 1.00 83.56 166 ILE A CA 1
ATOM 1331 C C . ILE A 1 166 ? 26.077 -5.308 -44.401 1.00 83.56 166 ILE A C 1
ATOM 1333 O O . ILE A 1 166 ? 26.132 -5.838 -43.291 1.00 83.56 166 ILE A O 1
ATOM 1337 N N . ILE A 1 167 ? 26.537 -5.915 -45.499 1.00 87.62 167 ILE A N 1
ATOM 1338 C CA . ILE A 1 167 ? 27.170 -7.240 -45.459 1.00 87.62 167 ILE A CA 1
ATOM 1339 C C . ILE A 1 167 ? 28.436 -7.187 -44.595 1.00 87.62 167 ILE A C 1
ATOM 1341 O O . ILE A 1 167 ? 28.607 -8.029 -43.714 1.00 87.62 167 ILE A O 1
ATOM 1345 N N . ALA A 1 168 ? 29.279 -6.168 -44.780 1.00 86.00 168 ALA A N 1
ATOM 1346 C CA . ALA A 1 168 ? 30.480 -5.970 -43.974 1.00 86.00 168 ALA A CA 1
ATOM 1347 C C . ALA A 1 168 ? 30.154 -5.795 -42.480 1.00 86.00 168 ALA A C 1
ATOM 1349 O O . ALA A 1 168 ? 30.786 -6.426 -41.634 1.00 86.00 168 ALA A O 1
ATOM 1350 N N . LEU A 1 169 ? 29.131 -5.002 -42.145 1.00 83.50 169 LEU A N 1
ATOM 1351 C CA . LEU A 1 169 ? 28.714 -4.783 -40.760 1.00 83.50 169 LEU A CA 1
ATOM 1352 C C . LEU A 1 169 ? 28.172 -6.068 -40.116 1.00 83.50 169 LEU A C 1
ATOM 1354 O O . LEU A 1 169 ? 28.539 -6.386 -38.986 1.00 83.50 169 LEU A O 1
ATOM 1358 N N . ASN A 1 170 ? 27.379 -6.854 -40.847 1.00 82.62 170 ASN A N 1
ATOM 1359 C CA . ASN A 1 170 ? 26.910 -8.159 -40.377 1.00 82.62 170 ASN A CA 1
ATOM 1360 C C . ASN A 1 170 ? 28.069 -9.140 -40.141 1.00 82.62 170 ASN A C 1
ATOM 1362 O O . ASN A 1 170 ? 28.074 -9.837 -39.129 1.00 82.62 170 ASN A O 1
ATOM 1366 N N . LEU A 1 171 ? 29.081 -9.168 -41.017 1.00 86.25 171 LEU A N 1
ATOM 1367 C CA . LEU A 1 171 ? 30.275 -10.000 -40.823 1.00 86.25 171 LEU A CA 1
ATOM 1368 C C . LEU A 1 171 ? 31.064 -9.596 -39.569 1.00 86.25 171 LEU A C 1
ATOM 1370 O O . LEU A 1 171 ? 31.519 -10.470 -38.830 1.00 86.25 171 LEU A O 1
ATOM 1374 N N . ILE A 1 172 ? 31.183 -8.293 -39.290 1.00 84.94 172 ILE A N 1
ATOM 1375 C CA . ILE A 1 172 ? 31.809 -7.791 -38.057 1.00 84.94 172 ILE A CA 1
ATOM 1376 C C . ILE A 1 172 ? 31.019 -8.261 -36.829 1.00 84.94 172 ILE A C 1
ATOM 1378 O O . ILE A 1 172 ? 31.613 -8.801 -35.897 1.00 84.94 172 ILE A O 1
ATOM 1382 N N . VAL A 1 173 ? 29.688 -8.127 -36.839 1.00 82.81 173 VAL A N 1
ATOM 1383 C CA . VAL A 1 173 ? 28.826 -8.567 -35.727 1.00 82.81 173 VAL A CA 1
ATOM 1384 C C . VAL A 1 173 ? 28.944 -10.074 -35.492 1.00 82.81 173 VAL A C 1
ATOM 1386 O O . VAL A 1 173 ? 29.137 -10.496 -34.354 1.00 82.81 173 VAL A O 1
ATOM 1389 N N . VAL A 1 174 ? 28.900 -10.893 -36.547 1.00 86.06 174 VAL A N 1
ATOM 1390 C CA . VAL A 1 174 ? 29.072 -12.353 -36.437 1.00 86.06 174 VAL A CA 1
ATOM 1391 C C . VAL A 1 174 ? 30.446 -12.708 -35.864 1.00 86.06 174 VAL A C 1
ATOM 1393 O O . VAL A 1 174 ? 30.543 -13.600 -35.022 1.00 86.06 174 VAL A O 1
ATOM 1396 N N . ASN A 1 175 ? 31.508 -12.002 -36.263 1.00 86.62 175 ASN A N 1
ATOM 1397 C CA . ASN A 1 175 ? 32.852 -12.236 -35.734 1.00 86.62 175 ASN A CA 1
ATOM 1398 C C . ASN A 1 175 ? 32.954 -11.867 -34.241 1.00 86.62 175 ASN A C 1
ATOM 1400 O O . ASN A 1 175 ? 33.500 -12.637 -33.452 1.00 86.62 175 ASN A O 1
ATOM 1404 N N . LEU A 1 176 ? 32.360 -10.741 -33.827 1.00 84.06 176 LEU A N 1
ATOM 1405 C CA . LEU A 1 176 ? 32.294 -10.342 -32.416 1.00 84.06 176 LEU A CA 1
ATOM 1406 C C . LEU A 1 176 ? 31.501 -11.354 -31.574 1.00 84.06 176 LEU A C 1
ATOM 1408 O O . LEU A 1 176 ? 31.967 -11.763 -30.512 1.00 84.06 176 LEU A O 1
ATOM 1412 N N . LEU A 1 177 ? 30.354 -11.824 -32.074 1.00 80.88 177 LEU A N 1
ATOM 1413 C CA . LEU A 1 177 ? 29.546 -12.847 -31.404 1.00 80.88 177 LEU A CA 1
ATOM 1414 C C . LEU A 1 177 ? 30.286 -14.184 -31.293 1.00 80.88 177 LEU A C 1
ATOM 1416 O O . LEU A 1 177 ? 30.257 -14.812 -30.238 1.00 80.88 177 LEU A O 1
ATOM 1420 N N . ARG A 1 178 ? 30.998 -14.605 -32.345 1.00 89.19 178 ARG A N 1
ATOM 1421 C CA . ARG A 1 178 ? 31.811 -15.829 -32.324 1.00 89.19 178 ARG A CA 1
ATOM 1422 C C . ARG A 1 178 ? 32.947 -15.740 -31.304 1.00 89.19 178 ARG A C 1
ATOM 1424 O O . ARG A 1 178 ? 33.238 -16.726 -30.631 1.00 89.19 178 ARG A O 1
ATOM 1431 N N . ARG A 1 179 ? 33.578 -14.568 -31.168 1.00 83.81 179 ARG A N 1
ATOM 1432 C CA . ARG A 1 179 ? 34.616 -14.325 -30.154 1.00 83.81 179 ARG A CA 1
ATOM 1433 C C . ARG A 1 179 ? 34.051 -14.404 -28.736 1.00 83.81 179 ARG A C 1
ATOM 1435 O O . ARG A 1 179 ? 34.656 -15.058 -27.894 1.00 83.81 179 ARG A O 1
ATOM 1442 N N . GLU A 1 180 ? 32.897 -13.793 -28.474 1.00 83.62 180 GLU A N 1
ATOM 1443 C CA . GLU A 1 180 ? 32.242 -13.887 -27.161 1.00 83.62 180 GLU A CA 1
ATOM 1444 C C . GLU A 1 180 ? 31.791 -15.319 -26.837 1.00 83.62 180 GLU A C 1
ATOM 1446 O O . GLU A 1 180 ? 32.028 -15.796 -25.729 1.00 83.62 180 GLU A O 1
ATOM 1451 N N . ALA A 1 181 ? 31.253 -16.053 -27.816 1.00 83.94 181 ALA A N 1
ATOM 1452 C CA . ALA A 1 181 ? 30.932 -17.471 -27.649 1.00 83.94 181 ALA A CA 1
ATOM 1453 C C . ALA A 1 181 ? 32.180 -18.301 -27.298 1.00 83.94 181 ALA A C 1
ATOM 1455 O O . ALA A 1 181 ? 32.153 -19.086 -26.358 1.00 83.94 181 ALA A O 1
ATOM 1456 N N . SER A 1 182 ? 33.314 -18.055 -27.965 1.00 87.00 182 SER A N 1
ATOM 1457 C CA . SER A 1 182 ? 34.573 -18.741 -27.648 1.00 87.00 182 SER A CA 1
ATOM 1458 C C . SER A 1 182 ? 35.088 -18.428 -26.239 1.00 87.00 182 SER A C 1
ATOM 1460 O O . SER A 1 182 ? 35.661 -19.312 -25.603 1.00 87.00 182 SER A O 1
ATOM 1462 N N . LYS A 1 183 ? 34.904 -17.199 -25.736 1.00 85.00 183 LYS A N 1
ATOM 1463 C CA . LYS A 1 183 ? 35.235 -16.860 -24.341 1.00 85.00 183 LYS A CA 1
ATOM 1464 C C . LYS A 1 183 ? 34.324 -17.597 -23.364 1.00 85.00 183 LYS A C 1
ATOM 1466 O O . LYS A 1 183 ? 34.798 -18.048 -22.325 1.00 85.00 183 LYS A O 1
ATOM 1471 N N . TYR A 1 184 ? 33.041 -17.728 -23.700 1.00 82.44 184 TYR A N 1
ATOM 1472 C CA . TYR A 1 184 ? 32.083 -18.480 -22.897 1.00 82.44 184 TYR A CA 1
ATOM 1473 C C . TYR A 1 184 ? 32.457 -19.965 -22.835 1.00 82.44 184 TYR A C 1
ATOM 1475 O O . TYR A 1 184 ? 32.556 -20.514 -21.742 1.00 82.44 184 TYR A O 1
ATOM 1483 N N . ASP A 1 185 ? 32.784 -20.585 -23.969 1.00 84.44 185 ASP A N 1
ATOM 1484 C CA . ASP A 1 185 ? 33.211 -21.987 -24.020 1.00 84.44 185 ASP A CA 1
ATOM 1485 C C . ASP A 1 185 ? 34.537 -22.214 -23.278 1.00 84.44 185 ASP A C 1
ATOM 1487 O O . ASP A 1 185 ? 34.692 -23.215 -22.576 1.00 84.44 185 ASP A O 1
ATOM 1491 N N . ALA A 1 186 ? 35.482 -21.269 -23.358 1.00 85.19 186 ALA A N 1
ATOM 1492 C CA . ALA A 1 186 ? 36.725 -21.304 -22.581 1.00 85.19 186 ALA A CA 1
ATOM 1493 C C . ALA A 1 186 ? 36.459 -21.186 -21.069 1.00 85.19 186 ALA A C 1
ATOM 1495 O O . ALA A 1 186 ? 37.054 -21.907 -20.271 1.00 85.19 186 ALA A O 1
ATOM 1496 N N . ALA A 1 187 ? 35.525 -20.321 -20.661 1.00 82.06 187 ALA A N 1
ATOM 1497 C CA . ALA A 1 187 ? 35.129 -20.185 -19.263 1.00 82.06 187 ALA A CA 1
ATOM 1498 C C . ALA A 1 187 ? 34.424 -21.452 -18.750 1.00 82.06 187 ALA A C 1
ATOM 1500 O O . ALA A 1 187 ? 34.741 -21.927 -17.661 1.00 82.06 187 ALA A O 1
ATOM 1501 N N . VAL A 1 188 ? 33.529 -22.040 -19.550 1.00 82.38 188 VAL A N 1
ATOM 1502 C CA . VAL A 1 188 ? 32.802 -23.271 -19.208 1.00 82.38 188 VAL A CA 1
ATOM 1503 C C . VAL A 1 188 ? 33.738 -24.478 -19.147 1.00 82.38 188 VAL A C 1
ATOM 1505 O O . VAL A 1 188 ? 33.639 -25.270 -18.215 1.00 82.38 188 VAL A O 1
ATOM 1508 N N . SER A 1 189 ? 34.689 -24.601 -20.075 1.00 79.06 189 SER A N 1
ATOM 1509 C CA . SER A 1 189 ? 35.691 -25.680 -20.056 1.00 79.06 189 SER A CA 1
ATOM 1510 C C . SER A 1 189 ? 36.731 -25.524 -18.941 1.00 79.06 189 SER A C 1
ATOM 1512 O O . SER A 1 189 ? 37.287 -26.521 -18.486 1.00 79.06 189 SER A O 1
ATOM 1514 N N . SER A 1 190 ? 36.962 -24.299 -18.454 1.00 77.25 190 SER A N 1
ATOM 1515 C CA . SER A 1 190 ? 37.820 -24.039 -17.290 1.00 77.25 190 SER A CA 1
ATOM 1516 C C . SER A 1 190 ? 37.145 -24.295 -15.937 1.00 77.25 190 SER A C 1
ATOM 1518 O O . SER A 1 190 ? 37.831 -24.311 -14.912 1.00 77.25 190 SER A O 1
ATOM 1520 N N . LEU A 1 191 ? 35.823 -24.514 -15.900 1.00 69.00 191 LEU A N 1
ATOM 1521 C CA . LEU A 1 191 ? 35.146 -24.913 -14.669 1.00 69.00 191 LEU A CA 1
ATOM 1522 C C . LEU A 1 191 ? 35.549 -26.360 -14.344 1.00 69.00 191 LEU A C 1
ATOM 1524 O O . LEU A 1 191 ? 35.260 -27.264 -15.130 1.00 69.00 191 LEU A O 1
ATOM 1528 N N . PRO A 1 192 ? 36.207 -26.616 -13.198 1.00 59.19 192 PRO A N 1
ATOM 1529 C CA . PRO A 1 192 ? 36.539 -27.975 -12.802 1.00 59.19 192 PRO A CA 1
ATOM 1530 C C . PRO A 1 192 ? 35.249 -28.792 -12.708 1.00 59.19 192 PRO A C 1
ATOM 1532 O O . PRO A 1 192 ? 34.283 -28.361 -12.076 1.00 59.19 192 PRO A O 1
ATOM 1535 N N . SER A 1 193 ? 35.230 -29.968 -13.344 1.00 53.59 193 SER A N 1
ATOM 1536 C CA . SER A 1 193 ? 34.095 -30.889 -13.309 1.00 53.59 193 SER A CA 1
ATOM 1537 C C . SER A 1 193 ? 33.700 -31.148 -11.850 1.00 53.59 193 SER A C 1
ATOM 1539 O O . SER A 1 193 ? 34.414 -31.839 -11.119 1.00 53.59 193 SER A O 1
ATOM 1541 N N . GLN A 1 194 ? 32.562 -30.595 -11.421 1.00 53.16 194 GLN A N 1
ATOM 1542 C CA . GLN A 1 194 ? 32.075 -30.636 -10.035 1.00 53.16 194 GLN A CA 1
ATOM 1543 C C . GLN A 1 194 ? 31.736 -32.051 -9.523 1.00 53.16 194 GLN A C 1
ATOM 1545 O O . GLN A 1 194 ? 31.307 -32.205 -8.383 1.00 53.16 194 GLN A O 1
ATOM 1550 N N . ALA A 1 195 ? 31.967 -33.100 -10.317 1.00 50.00 195 ALA A N 1
ATOM 1551 C CA . ALA A 1 195 ? 31.680 -34.481 -9.947 1.00 50.00 195 ALA A CA 1
ATOM 1552 C C . ALA A 1 195 ? 32.566 -35.025 -8.804 1.00 50.00 195 ALA A C 1
ATOM 1554 O O . ALA A 1 195 ? 32.147 -35.955 -8.126 1.00 50.00 195 ALA A O 1
ATOM 1555 N N . ASN A 1 196 ? 33.737 -34.433 -8.520 1.00 50.19 196 ASN A N 1
ATOM 1556 C CA . ASN A 1 196 ? 34.669 -34.969 -7.510 1.00 50.19 196 ASN A CA 1
ATOM 1557 C C . ASN A 1 196 ? 34.922 -34.056 -6.293 1.00 50.19 196 ASN A C 1
ATOM 1559 O O . ASN A 1 196 ? 35.748 -34.386 -5.444 1.00 50.19 196 ASN A O 1
ATOM 1563 N N . THR A 1 197 ? 34.232 -32.917 -6.161 1.00 46.94 197 THR A N 1
ATOM 1564 C CA . THR A 1 197 ? 34.558 -31.897 -5.136 1.00 46.94 197 THR A CA 1
ATOM 1565 C C . THR A 1 197 ? 33.541 -31.803 -3.992 1.00 46.94 197 THR A C 1
ATOM 1567 O O . THR A 1 197 ? 33.536 -30.818 -3.265 1.00 46.94 197 THR A O 1
ATOM 1570 N N . PHE A 1 198 ? 32.700 -32.820 -3.775 1.00 46.44 198 PHE A N 1
ATOM 1571 C CA . PHE A 1 198 ? 31.805 -32.860 -2.604 1.00 46.44 198 PHE A CA 1
ATOM 1572 C C . PHE A 1 198 ? 32.372 -33.621 -1.393 1.00 46.44 198 PHE A C 1
ATOM 1574 O O . PHE A 1 198 ? 31.821 -33.511 -0.301 1.00 46.44 198 PHE A O 1
ATOM 1581 N N . SER A 1 199 ? 33.498 -34.334 -1.524 1.00 47.66 199 SER A N 1
ATOM 1582 C CA . SER A 1 199 ? 34.062 -35.133 -0.420 1.00 47.66 199 SER A CA 1
ATOM 1583 C C . SER A 1 199 ? 35.163 -34.445 0.402 1.00 47.66 199 SER A C 1
ATOM 1585 O O . SER A 1 199 ? 35.498 -34.947 1.468 1.00 47.66 199 SER A O 1
ATOM 1587 N N . ASN A 1 200 ? 35.693 -33.285 -0.015 1.00 42.31 200 ASN A N 1
ATOM 1588 C CA . ASN A 1 200 ? 36.874 -32.676 0.632 1.00 42.31 200 ASN A CA 1
ATOM 1589 C C . ASN A 1 200 ? 36.697 -31.235 1.157 1.00 42.31 200 ASN A C 1
ATOM 1591 O O . ASN A 1 200 ? 37.660 -30.618 1.606 1.00 42.31 200 ASN A O 1
ATOM 1595 N N . LEU A 1 201 ? 35.476 -30.694 1.189 1.00 46.62 201 LEU A N 1
ATOM 1596 C CA . LEU A 1 201 ? 35.208 -29.299 1.588 1.00 46.62 201 LEU A CA 1
ATOM 1597 C C . LEU A 1 201 ? 35.032 -29.071 3.106 1.00 46.62 201 LEU A C 1
ATOM 1599 O O . LEU A 1 201 ? 34.433 -28.082 3.520 1.00 46.62 201 LEU A O 1
ATOM 1603 N N . LYS A 1 202 ? 35.582 -29.952 3.958 1.00 45.62 202 LYS A N 1
ATOM 1604 C CA . LYS A 1 202 ? 35.596 -29.760 5.424 1.00 45.62 202 LYS A CA 1
ATOM 1605 C C . LYS A 1 202 ? 36.907 -29.228 6.008 1.00 45.62 202 LYS A C 1
ATOM 1607 O O . LYS A 1 202 ? 36.954 -28.958 7.204 1.00 45.62 202 LYS A O 1
ATOM 1612 N N . SER A 1 203 ? 37.955 -29.001 5.219 1.00 49.19 203 SER A N 1
ATOM 1613 C CA . SER A 1 203 ? 39.189 -28.423 5.765 1.00 49.19 203 SER A CA 1
ATOM 1614 C C . SER A 1 203 ? 40.023 -27.708 4.708 1.00 49.19 203 SER A C 1
ATOM 1616 O O . SER A 1 203 ? 40.412 -28.337 3.730 1.00 49.19 203 SER A O 1
ATOM 1618 N N . ARG A 1 204 ? 40.390 -26.449 4.998 1.00 41.25 204 ARG A N 1
ATOM 1619 C CA . ARG A 1 204 ? 41.141 -25.461 4.184 1.00 41.25 204 ARG A CA 1
ATOM 1620 C C . ARG A 1 204 ? 40.226 -24.571 3.345 1.00 41.25 204 ARG A C 1
ATOM 1622 O O . ARG A 1 204 ? 39.340 -25.049 2.668 1.00 41.25 204 ARG A O 1
ATOM 1629 N N . GLY A 1 205 ? 40.398 -23.260 3.309 1.00 40.38 205 GLY A N 1
ATOM 1630 C CA . GLY A 1 205 ? 41.463 -22.414 3.823 1.00 40.38 205 GLY A CA 1
ATOM 1631 C C . GLY A 1 205 ? 41.287 -21.035 3.190 1.00 40.38 205 GLY A C 1
ATOM 1632 O O . GLY A 1 205 ? 40.801 -20.916 2.071 1.00 40.38 205 GLY A O 1
ATOM 1633 N N . LYS A 1 206 ? 41.638 -20.006 3.956 1.00 47.88 206 LYS A N 1
ATOM 1634 C CA . LYS A 1 206 ? 41.569 -18.578 3.632 1.00 47.88 206 LYS A CA 1
ATOM 1635 C C . LYS A 1 206 ? 42.021 -18.280 2.192 1.00 47.88 206 LYS A C 1
ATOM 1637 O O . LYS A 1 206 ? 43.207 -18.380 1.900 1.00 47.88 206 LYS A O 1
ATOM 1642 N N . TYR A 1 207 ? 41.099 -17.829 1.343 1.00 37.31 207 TYR A N 1
ATOM 1643 C CA . TYR A 1 207 ? 41.424 -17.128 0.100 1.00 37.31 207 TYR A CA 1
ATOM 1644 C C . TYR A 1 207 ? 41.196 -15.630 0.328 1.00 37.31 207 TYR A C 1
ATOM 1646 O O . TYR A 1 207 ? 40.062 -15.167 0.435 1.00 37.31 207 TYR A O 1
ATOM 1654 N N . GLN A 1 208 ? 42.288 -14.876 0.474 1.00 42.59 208 GLN A N 1
ATOM 1655 C CA . GLN A 1 208 ? 42.262 -13.415 0.479 1.00 42.59 208 GLN A CA 1
ATOM 1656 C C . GLN A 1 208 ? 42.301 -12.919 -0.968 1.00 42.59 208 GLN A C 1
ATOM 1658 O O . GLN A 1 208 ? 43.374 -12.763 -1.545 1.00 42.59 208 GLN A O 1
ATOM 1663 N N . ASN A 1 209 ? 41.136 -12.639 -1.549 1.00 41.62 209 ASN A N 1
ATOM 1664 C CA . ASN A 1 209 ? 41.069 -11.832 -2.764 1.00 41.62 209 ASN A CA 1
ATOM 1665 C C . ASN A 1 209 ? 41.220 -10.351 -2.390 1.00 41.62 209 ASN A C 1
ATOM 1667 O O . ASN A 1 209 ? 40.345 -9.765 -1.753 1.00 41.62 209 ASN A O 1
ATOM 1671 N N . LYS A 1 210 ? 42.334 -9.734 -2.807 1.00 44.19 210 LYS A N 1
ATOM 1672 C CA . LYS A 1 210 ? 42.537 -8.275 -2.821 1.00 44.19 210 LYS A CA 1
ATOM 1673 C C . LYS A 1 210 ? 41.732 -7.645 -3.968 1.00 44.19 210 LYS A C 1
ATOM 1675 O O . LYS A 1 210 ? 42.286 -7.064 -4.893 1.00 44.19 210 LYS A O 1
ATOM 1680 N N . THR A 1 211 ? 40.411 -7.745 -3.923 1.00 44.06 211 THR A N 1
ATOM 1681 C CA . THR A 1 211 ? 39.533 -6.829 -4.661 1.00 44.06 211 THR A CA 1
ATOM 1682 C C . THR A 1 211 ? 39.336 -5.589 -3.802 1.00 44.06 211 THR A C 1
ATOM 1684 O O . THR A 1 211 ? 39.086 -5.724 -2.604 1.00 44.06 211 THR A O 1
ATOM 1687 N N . LYS A 1 212 ? 39.495 -4.392 -4.389 1.00 42.84 212 LYS A N 1
ATOM 1688 C CA . LYS A 1 212 ? 39.227 -3.098 -3.736 1.00 42.84 212 LYS A CA 1
ATOM 1689 C C . LYS A 1 212 ? 37.929 -3.226 -2.942 1.00 42.84 212 LYS A C 1
ATOM 1691 O O . LYS A 1 212 ? 36.880 -3.468 -3.534 1.00 42.84 212 LYS A O 1
ATOM 1696 N N . GLY A 1 213 ? 38.057 -3.204 -1.615 1.00 38.47 213 GLY A N 1
ATOM 1697 C CA . GLY A 1 213 ? 36.977 -3.598 -0.721 1.00 38.47 213 GLY A CA 1
ATOM 1698 C C . GLY A 1 213 ? 35.724 -2.777 -1.013 1.00 38.47 213 GLY A C 1
ATOM 1699 O O . GLY A 1 213 ? 35.861 -1.587 -1.318 1.00 38.47 213 GLY A O 1
ATOM 1700 N N . PRO A 1 214 ? 34.526 -3.384 -0.946 1.00 46.25 214 PRO A N 1
ATOM 1701 C CA . PRO A 1 214 ? 33.288 -2.633 -1.069 1.00 46.25 214 PRO A CA 1
ATOM 1702 C C . PRO A 1 214 ? 33.365 -1.455 -0.104 1.00 46.25 214 PRO A C 1
ATOM 1704 O O . PRO A 1 214 ? 33.778 -1.629 1.049 1.00 46.25 214 PRO A O 1
ATOM 1707 N N . VAL A 1 215 ? 33.036 -0.256 -0.592 1.00 43.16 215 VAL A N 1
ATOM 1708 C CA . VAL A 1 215 ? 32.887 0.925 0.256 1.00 43.16 215 VAL A CA 1
ATOM 1709 C C . VAL A 1 215 ? 31.916 0.522 1.350 1.00 43.16 215 VAL A C 1
ATOM 1711 O O . VAL A 1 215 ? 30.722 0.351 1.117 1.00 43.16 215 VAL A O 1
ATOM 1714 N N . ARG A 1 216 ? 32.460 0.263 2.538 1.00 45.66 216 ARG A N 1
ATOM 1715 C CA . ARG A 1 216 ? 31.689 -0.188 3.683 1.00 45.66 216 ARG A CA 1
ATOM 1716 C C . ARG A 1 216 ? 30.977 1.054 4.177 1.00 45.66 216 ARG A C 1
ATOM 1718 O O . ARG A 1 216 ? 31.507 1.770 5.025 1.00 45.66 216 ARG A O 1
ATOM 1725 N N . ILE A 1 217 ? 29.825 1.352 3.577 1.00 50.00 217 ILE A N 1
ATOM 1726 C CA . ILE A 1 217 ? 28.912 2.363 4.090 1.00 50.00 217 ILE A CA 1
ATOM 1727 C C . ILE A 1 217 ? 28.668 1.943 5.534 1.00 50.00 217 ILE A C 1
ATOM 1729 O O . ILE A 1 217 ? 28.088 0.889 5.807 1.00 50.00 217 ILE A O 1
ATOM 1733 N N . LYS A 1 218 ? 29.232 2.706 6.475 1.00 45.44 218 LYS A N 1
ATOM 1734 C CA . LYS A 1 218 ? 28.930 2.550 7.891 1.00 45.44 218 LYS A CA 1
ATOM 1735 C C . LYS A 1 218 ? 27.492 3.015 8.034 1.00 45.44 218 LYS A C 1
ATOM 1737 O O . LYS A 1 218 ? 27.249 4.186 8.302 1.00 45.44 218 LYS A O 1
ATOM 1742 N N . TYR A 1 219 ? 26.550 2.111 7.781 1.00 50.09 219 TYR A N 1
ATOM 1743 C CA . TYR A 1 219 ? 25.165 2.322 8.151 1.00 50.09 219 TYR A CA 1
ATOM 1744 C C . TYR A 1 219 ? 25.196 2.681 9.634 1.00 50.09 219 TYR A C 1
ATOM 1746 O O . TYR A 1 219 ? 25.667 1.882 10.450 1.00 50.09 219 TYR A O 1
ATOM 1754 N N . GLN A 1 220 ? 24.774 3.903 9.973 1.00 50.66 220 GLN A N 1
ATOM 1755 C CA . GLN A 1 220 ? 24.415 4.203 11.352 1.00 50.66 220 GLN A CA 1
ATOM 1756 C C . GLN A 1 220 ? 23.499 3.067 11.799 1.00 50.66 220 GLN A C 1
ATOM 1758 O O . GLN A 1 220 ? 22.641 2.639 11.025 1.00 50.66 220 GLN A O 1
ATOM 1763 N N . ALA A 1 221 ? 23.759 2.499 12.975 1.00 48.03 221 ALA A N 1
ATOM 1764 C CA . ALA A 1 221 ? 22.952 1.414 13.508 1.00 48.03 221 ALA A CA 1
ATOM 1765 C C . ALA A 1 221 ? 21.499 1.910 13.601 1.00 48.03 221 ALA A C 1
ATOM 1767 O O . ALA A 1 221 ? 21.143 2.639 14.524 1.00 48.03 221 ALA A O 1
ATOM 1768 N N . PHE A 1 222 ? 20.700 1.606 12.577 1.00 50.38 222 PHE A N 1
ATOM 1769 C CA . PHE A 1 222 ? 19.303 1.993 12.474 1.00 50.38 222 PHE A CA 1
ATOM 1770 C C . PHE A 1 222 ? 18.548 1.254 13.568 1.00 50.38 222 PHE A C 1
ATOM 1772 O O . PHE A 1 222 ? 18.249 0.082 13.387 1.00 50.38 222 PHE A O 1
ATOM 1779 N N . GLN A 1 223 ? 18.274 1.956 14.671 1.00 56.53 223 GLN A N 1
ATOM 1780 C CA . GLN A 1 223 ? 17.466 1.528 15.816 1.00 56.53 223 GLN A CA 1
ATOM 1781 C C . GLN A 1 223 ? 17.865 0.183 16.453 1.00 56.53 223 GLN A C 1
ATOM 1783 O O . GLN A 1 223 ? 18.587 -0.650 15.911 1.00 56.53 223 GLN A O 1
ATOM 1788 N N . GLN A 1 224 ? 17.441 -0.020 17.697 1.00 62.72 224 GLN A N 1
ATOM 1789 C CA . GLN A 1 224 ? 17.591 -1.321 18.338 1.00 62.72 224 GLN A CA 1
ATOM 1790 C C . GLN A 1 224 ? 16.779 -2.350 17.546 1.00 62.72 224 GLN A C 1
ATOM 1792 O O . GLN A 1 224 ? 15.617 -2.101 17.218 1.00 62.72 224 GLN A O 1
ATOM 1797 N N . VAL A 1 225 ? 17.391 -3.500 17.244 1.00 68.50 225 VAL A N 1
ATOM 1798 C CA . VAL A 1 225 ? 16.667 -4.666 16.727 1.00 68.50 225 VAL A CA 1
ATOM 1799 C C . VAL A 1 225 ? 15.516 -4.932 17.688 1.00 68.50 225 VAL A C 1
ATOM 1801 O O . VAL A 1 225 ? 15.742 -5.169 18.877 1.00 68.50 225 VAL A O 1
ATOM 1804 N N . ARG A 1 226 ? 14.282 -4.829 17.193 1.00 70.00 226 ARG A N 1
ATOM 1805 C CA . ARG A 1 226 ? 13.111 -5.069 18.027 1.00 70.00 226 ARG A CA 1
ATOM 1806 C C . ARG A 1 226 ? 13.036 -6.559 18.376 1.00 70.00 226 ARG A C 1
ATOM 1808 O O . ARG A 1 226 ? 13.386 -7.386 17.530 1.00 70.00 226 ARG A O 1
ATOM 1815 N N . PRO A 1 227 ? 12.595 -6.927 19.590 1.00 76.19 227 PRO A N 1
ATOM 1816 C CA . PRO A 1 227 ? 12.355 -8.325 19.921 1.00 76.19 227 PRO A CA 1
ATOM 1817 C C . PRO A 1 227 ? 11.384 -8.958 18.919 1.00 76.19 227 PRO A C 1
ATOM 1819 O O . PRO A 1 227 ? 10.427 -8.314 18.478 1.00 76.19 227 PRO A O 1
ATOM 1822 N N . ALA A 1 228 ? 11.621 -10.221 18.566 1.00 68.06 228 ALA A N 1
ATOM 1823 C CA . ALA A 1 228 ? 10.702 -10.971 17.718 1.00 68.06 228 ALA A CA 1
ATOM 1824 C C . ALA A 1 228 ? 9.284 -10.958 18.319 1.00 68.06 228 ALA A C 1
ATOM 1826 O O . ALA A 1 228 ? 9.121 -11.057 19.535 1.00 68.06 228 ALA A O 1
ATOM 1827 N N . GLY A 1 229 ? 8.270 -10.819 17.464 1.00 67.38 229 GLY A N 1
ATOM 1828 C CA . GLY A 1 229 ? 6.867 -10.741 17.886 1.00 67.38 229 GLY A CA 1
ATOM 1829 C C . GLY A 1 229 ? 6.410 -9.359 18.368 1.00 67.38 229 GLY A C 1
ATOM 1830 O O . GLY A 1 229 ? 5.283 -9.228 18.833 1.00 67.38 229 GLY A O 1
ATOM 1831 N N . THR A 1 230 ? 7.247 -8.326 18.253 1.00 76.00 230 THR A N 1
ATOM 1832 C CA . THR A 1 230 ? 6.813 -6.933 18.443 1.00 76.00 230 THR A CA 1
ATOM 1833 C C . THR A 1 230 ? 6.496 -6.290 17.096 1.00 76.00 230 THR A C 1
ATOM 1835 O O . THR A 1 230 ? 7.158 -6.590 16.105 1.00 76.00 230 THR A O 1
ATOM 1838 N N . THR A 1 231 ? 5.489 -5.413 17.067 1.00 82.88 231 THR A N 1
ATOM 1839 C CA . THR A 1 231 ? 5.089 -4.669 15.863 1.00 82.88 231 THR A CA 1
ATOM 1840 C C . THR A 1 231 ? 5.419 -3.178 15.989 1.00 82.88 231 THR A C 1
ATOM 1842 O O . THR A 1 231 ? 5.752 -2.697 17.084 1.00 82.88 231 THR 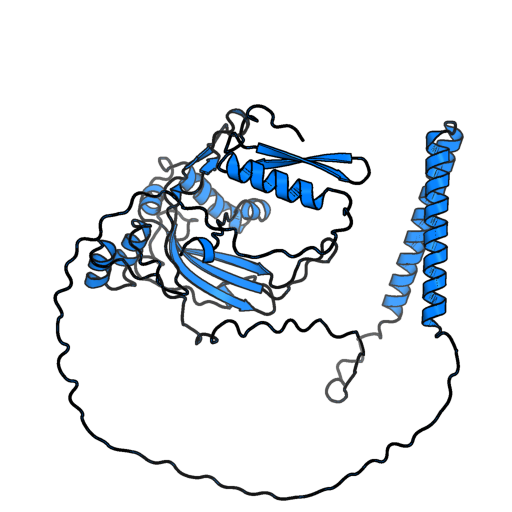A O 1
ATOM 1845 N N . LEU A 1 232 ? 5.381 -2.421 14.888 1.00 88.62 232 LEU A N 1
ATOM 1846 C CA . LEU A 1 232 ? 5.408 -0.958 14.949 1.00 88.62 232 LEU A CA 1
ATOM 1847 C C . LEU A 1 232 ? 4.275 -0.453 15.851 1.00 88.62 232 LEU A C 1
ATOM 1849 O O . LEU A 1 232 ? 3.188 -1.021 15.865 1.00 88.62 232 LEU A O 1
ATOM 1853 N N . GLN A 1 233 ? 4.515 0.594 16.643 1.00 90.56 233 GLN A N 1
ATOM 1854 C CA . GLN A 1 233 ? 3.439 1.147 17.462 1.00 90.56 233 GLN A CA 1
ATOM 1855 C C . GLN A 1 233 ? 2.528 1.989 16.563 1.00 90.56 233 GLN A C 1
ATOM 1857 O O . GLN A 1 233 ? 3.004 2.726 15.700 1.00 90.56 233 GLN A O 1
ATOM 1862 N N . ARG A 1 234 ? 1.213 1.879 16.743 1.00 92.00 234 ARG A N 1
ATOM 1863 C CA . ARG A 1 234 ? 0.266 2.805 16.115 1.00 92.00 234 ARG A CA 1
ATOM 1864 C C . ARG A 1 234 ? 0.399 4.186 16.764 1.00 92.00 234 ARG A C 1
ATOM 1866 O O . ARG A 1 234 ? 0.701 4.275 17.950 1.00 92.00 234 ARG A O 1
ATOM 1873 N N . ALA A 1 235 ? 0.182 5.257 16.007 1.00 92.75 235 ALA A N 1
ATOM 1874 C CA . ALA A 1 235 ? 0.141 6.600 16.575 1.00 92.75 235 ALA A CA 1
ATOM 1875 C C . ALA A 1 235 ? -0.995 6.690 17.601 1.00 92.75 235 ALA A C 1
ATOM 1877 O O . ALA A 1 235 ? -2.102 6.216 17.338 1.00 92.75 235 ALA A O 1
ATOM 1878 N N . ASN A 1 236 ? -0.722 7.301 18.754 1.00 93.50 236 ASN A N 1
ATOM 1879 C CA . ASN A 1 236 ? -1.736 7.444 19.794 1.00 93.50 236 ASN A CA 1
ATOM 1880 C C . ASN A 1 236 ? -2.884 8.331 19.286 1.00 93.50 236 ASN A C 1
ATOM 1882 O O . ASN A 1 236 ? -2.625 9.319 18.584 1.00 93.50 236 ASN A O 1
ATOM 1886 N N . PRO A 1 237 ? -4.143 8.033 19.638 1.00 95.00 237 PRO A N 1
ATOM 1887 C CA . PRO A 1 237 ? -5.233 8.940 19.333 1.00 95.00 237 PRO A CA 1
ATOM 1888 C C . PRO A 1 237 ? -5.064 10.250 20.118 1.00 95.00 237 PRO A C 1
ATOM 1890 O O . PRO A 1 237 ? -4.542 10.277 21.236 1.00 95.00 237 PRO A O 1
ATOM 1893 N N . LYS A 1 238 ? -5.525 11.363 19.544 1.00 95.00 238 LYS A N 1
ATOM 1894 C CA . LYS A 1 238 ? -5.566 12.663 20.219 1.00 95.00 238 LYS A CA 1
ATOM 1895 C C . LYS A 1 238 ? -6.427 12.555 21.471 1.00 95.00 238 LYS A C 1
ATOM 1897 O O . LYS A 1 238 ? -7.502 11.950 21.445 1.00 95.00 238 LYS A O 1
ATOM 1902 N N . ALA A 1 239 ? -5.990 13.202 22.548 1.00 94.44 239 ALA A N 1
ATOM 1903 C CA . ALA A 1 239 ? -6.781 13.294 23.768 1.00 94.44 239 ALA A CA 1
ATOM 1904 C C . ALA A 1 239 ? -8.169 13.893 23.467 1.00 94.44 239 ALA A C 1
ATOM 1906 O O . ALA A 1 239 ? -8.266 14.923 22.796 1.00 94.44 239 ALA A O 1
ATOM 1907 N N . ASN A 1 240 ? -9.222 13.264 23.998 1.00 94.50 240 ASN A N 1
ATOM 1908 C CA . ASN A 1 240 ? -10.633 13.629 23.794 1.00 94.50 240 ASN A CA 1
ATOM 1909 C C . ASN A 1 240 ? -11.154 13.455 22.353 1.00 94.50 240 ASN A C 1
ATOM 1911 O O . ASN A 1 240 ? -12.155 14.068 21.985 1.00 94.50 240 ASN A O 1
ATOM 1915 N N . SER A 1 241 ? -10.469 12.673 21.515 1.00 95.88 241 SER A N 1
ATOM 1916 C CA . SER A 1 241 ? -11.039 12.231 20.239 1.00 95.88 241 SER A CA 1
ATOM 1917 C C . SER A 1 241 ? -12.007 11.068 20.453 1.00 95.88 241 SER A C 1
ATOM 1919 O O . SER A 1 241 ? -11.837 10.274 21.378 1.00 95.88 241 SER A O 1
ATOM 1921 N N . SER A 1 242 ? -12.968 10.917 19.538 1.00 95.88 242 SER A N 1
ATOM 1922 C CA . SER A 1 242 ? -13.882 9.764 19.533 1.00 95.88 242 SER A CA 1
ATOM 1923 C C . SER A 1 242 ? -13.132 8.425 19.519 1.00 95.88 242 SER A C 1
ATOM 1925 O O . SER A 1 242 ? -13.541 7.470 20.171 1.00 95.88 242 SER A O 1
ATOM 1927 N N . VAL A 1 243 ? -11.989 8.376 18.829 1.00 95.56 243 VAL A N 1
ATOM 1928 C CA . VAL A 1 243 ? -11.113 7.203 18.775 1.00 95.56 243 VAL A CA 1
ATOM 1929 C C . VAL A 1 243 ? -10.515 6.892 20.144 1.00 95.56 243 VAL A C 1
ATOM 1931 O O . VAL A 1 243 ? -10.517 5.734 20.546 1.00 95.56 243 VAL A O 1
ATOM 1934 N N . ALA A 1 244 ? -10.042 7.906 20.877 1.00 96.31 244 ALA A N 1
ATOM 1935 C CA . ALA A 1 244 ? -9.501 7.718 22.223 1.00 96.31 244 ALA A CA 1
ATOM 1936 C C . ALA A 1 244 ? -10.564 7.192 23.200 1.00 96.31 244 ALA A C 1
ATOM 1938 O O . ALA A 1 244 ? -10.252 6.355 24.046 1.00 96.31 244 ALA A O 1
ATOM 1939 N N . ASP A 1 245 ? -11.810 7.654 23.071 1.00 96.75 245 ASP A N 1
ATOM 1940 C CA . ASP A 1 245 ? -12.919 7.191 23.908 1.00 96.75 245 ASP A CA 1
ATOM 1941 C C . ASP A 1 245 ? -13.266 5.721 23.618 1.00 96.75 245 ASP A C 1
ATOM 1943 O O . ASP A 1 245 ? -13.333 4.912 24.544 1.00 96.75 245 ASP A O 1
ATOM 1947 N N . ILE A 1 246 ? -13.385 5.352 22.337 1.00 96.62 246 ILE A N 1
ATOM 1948 C CA . ILE A 1 246 ? -13.647 3.969 21.896 1.00 96.62 246 ILE A CA 1
ATOM 1949 C C . ILE A 1 246 ? -12.499 3.040 22.306 1.00 96.62 246 ILE A C 1
ATOM 1951 O O . ILE A 1 246 ? -12.733 1.938 22.804 1.00 96.62 246 ILE A O 1
ATOM 1955 N N . GLU A 1 247 ? -11.253 3.483 22.140 1.00 95.69 247 GLU A N 1
ATOM 1956 C CA . GLU A 1 247 ? -10.080 2.720 22.558 1.00 95.69 247 GLU A CA 1
ATOM 1957 C C . GLU A 1 247 ? -10.050 2.496 24.066 1.00 95.69 247 GLU A C 1
ATOM 1959 O O . GLU A 1 247 ? -9.731 1.397 24.519 1.00 95.69 247 GLU A O 1
ATOM 1964 N N . LYS A 1 248 ? -10.405 3.511 24.853 1.00 96.69 248 LYS A N 1
ATOM 1965 C CA . LYS A 1 248 ? -10.487 3.392 26.307 1.00 96.69 248 LYS A CA 1
ATOM 1966 C C . LYS A 1 248 ? -11.586 2.420 26.739 1.00 96.69 248 LYS A C 1
ATOM 1968 O O . LYS A 1 248 ? -11.401 1.711 27.725 1.00 96.69 248 LYS A O 1
ATOM 1973 N N . GLU A 1 249 ? -12.712 2.399 26.031 1.00 97.75 249 GLU A N 1
ATOM 1974 C CA . GLU A 1 249 ? -13.850 1.530 26.336 1.00 97.75 249 GLU A CA 1
ATOM 1975 C C . GLU A 1 249 ? -13.600 0.068 25.943 1.00 97.75 249 GLU A C 1
ATOM 1977 O O . GLU A 1 249 ? -13.864 -0.840 26.731 1.00 97.75 249 GLU A O 1
ATOM 1982 N N . HIS A 1 250 ? -13.067 -0.174 24.744 1.00 95.56 250 HIS A N 1
ATOM 1983 C CA . HIS A 1 250 ? -12.981 -1.518 24.167 1.00 95.56 250 HIS A CA 1
ATOM 1984 C C . HIS A 1 250 ? -11.556 -2.092 24.112 1.00 95.56 250 HIS A C 1
ATOM 1986 O O . HIS A 1 250 ? -11.378 -3.283 23.862 1.00 95.56 250 HIS A O 1
ATOM 1992 N N . GLY A 1 251 ? -10.531 -1.274 24.346 1.00 93.25 251 GLY A N 1
ATOM 1993 C CA . GLY A 1 251 ? -9.119 -1.631 24.209 1.00 93.25 251 GLY A CA 1
ATOM 1994 C C . GLY A 1 251 ? -8.582 -1.445 22.779 1.00 93.25 251 GLY A C 1
ATOM 1995 O O . GLY A 1 251 ? -9.350 -1.499 21.813 1.00 93.25 251 GLY A O 1
ATOM 1996 N N . PRO A 1 252 ? -7.259 -1.264 22.601 1.00 88.38 252 PRO A N 1
ATOM 1997 C CA . PRO A 1 252 ? -6.640 -0.856 21.328 1.00 88.38 252 PRO A CA 1
ATOM 1998 C C . PRO A 1 252 ? -6.782 -1.866 20.184 1.00 88.38 252 PRO A C 1
ATOM 2000 O O . PRO A 1 252 ? -6.803 -1.477 19.020 1.00 88.38 252 PRO A O 1
ATOM 2003 N N . MET A 1 253 ? -6.901 -3.156 20.506 1.00 84.75 253 MET A N 1
ATOM 2004 C CA . MET A 1 253 ? -6.984 -4.248 19.525 1.00 84.75 253 MET A CA 1
ATOM 2005 C C . MET A 1 253 ? -8.407 -4.783 19.326 1.00 84.75 253 MET A C 1
ATOM 2007 O O . MET A 1 253 ? -8.590 -5.817 18.685 1.00 84.75 253 MET A O 1
ATOM 2011 N N . SER A 1 254 ? -9.418 -4.117 19.886 1.00 89.38 254 SER A N 1
ATOM 2012 C CA . SER A 1 254 ? -10.807 -4.497 19.637 1.00 89.38 254 SER A CA 1
ATOM 2013 C C . SER A 1 254 ? -11.234 -4.142 18.216 1.00 89.38 254 SER A C 1
ATOM 2015 O O . SER A 1 254 ? -10.700 -3.223 17.589 1.00 89.38 254 SER A O 1
ATOM 2017 N N . THR A 1 255 ? -12.258 -4.836 17.724 1.00 87.75 255 THR A N 1
ATOM 2018 C CA . THR A 1 255 ? -12.877 -4.522 16.433 1.00 87.75 255 THR A CA 1
ATOM 2019 C C . THR A 1 255 ? -13.351 -3.075 16.383 1.00 87.75 255 THR A C 1
ATOM 2021 O O . THR A 1 255 ? -13.077 -2.380 15.411 1.00 87.75 255 THR A O 1
ATOM 2024 N N . GLN A 1 256 ? -13.992 -2.592 17.444 1.00 92.56 256 GLN A N 1
ATOM 2025 C CA . GLN A 1 256 ? -14.505 -1.229 17.552 1.00 92.56 256 GLN A CA 1
ATOM 2026 C C . GLN A 1 256 ? -13.380 -0.202 17.415 1.00 92.56 256 GLN A C 1
ATOM 2028 O O . GLN A 1 256 ? -13.488 0.709 16.596 1.00 92.56 256 GLN A O 1
ATOM 2033 N N . SER A 1 257 ? -12.275 -0.388 18.141 1.00 91.94 257 SER A N 1
ATOM 2034 C CA . SER A 1 257 ? -11.120 0.510 18.073 1.00 91.94 257 SER A CA 1
ATOM 2035 C C . SER A 1 257 ? -10.462 0.486 16.701 1.00 91.94 257 SER A C 1
ATOM 2037 O O . SER A 1 257 ? -10.211 1.542 16.126 1.00 91.94 257 SER A O 1
ATOM 2039 N N . ILE A 1 258 ? -10.246 -0.700 16.121 1.00 88.44 258 ILE A N 1
ATOM 2040 C CA . ILE A 1 258 ? -9.665 -0.838 14.777 1.00 88.44 258 ILE A CA 1
ATOM 2041 C C . ILE A 1 258 ? -10.523 -0.100 13.744 1.00 88.44 258 ILE A C 1
ATOM 2043 O O . ILE A 1 258 ? -9.987 0.653 12.932 1.00 88.44 258 ILE A O 1
ATOM 2047 N N . ARG A 1 259 ? -11.853 -0.245 13.793 1.00 90.25 259 ARG A N 1
ATOM 2048 C CA . ARG A 1 259 ? -12.760 0.488 12.894 1.00 90.25 259 ARG A CA 1
ATOM 2049 C C . ARG A 1 259 ? -12.732 1.993 13.149 1.00 90.25 259 ARG A C 1
ATOM 2051 O O . ARG A 1 259 ? -12.657 2.754 12.186 1.00 90.25 259 ARG A O 1
ATOM 2058 N N . ALA A 1 260 ? -12.737 2.418 14.412 1.00 92.31 260 ALA A N 1
ATOM 2059 C CA . ALA A 1 260 ? -12.677 3.829 14.794 1.00 92.31 260 ALA A CA 1
ATOM 2060 C C . ALA A 1 260 ? -11.410 4.512 14.264 1.00 92.31 260 ALA A C 1
ATOM 2062 O O . ALA A 1 260 ? -11.482 5.590 13.676 1.00 92.31 260 ALA A O 1
ATOM 2063 N N . TYR A 1 261 ? -10.260 3.847 14.372 1.00 89.69 261 TYR A N 1
ATOM 2064 C CA . TYR A 1 261 ? -9.011 4.325 13.789 1.00 89.69 261 TYR A CA 1
ATOM 2065 C C . TYR A 1 261 ? -9.131 4.582 12.282 1.00 89.69 261 TYR A C 1
ATOM 2067 O O . TYR A 1 261 ? -8.626 5.577 11.756 1.00 89.69 261 TYR A O 1
ATOM 2075 N N . CYS A 1 262 ? -9.820 3.706 11.563 1.00 81.69 262 CYS A N 1
ATOM 2076 C CA . CYS A 1 262 ? -9.857 3.775 10.110 1.00 81.69 262 CYS A CA 1
ATOM 2077 C C . CYS A 1 262 ? -10.775 4.874 9.573 1.00 81.69 262 CYS A C 1
ATOM 2079 O O . CYS A 1 262 ? -10.481 5.452 8.527 1.00 81.69 262 CYS A O 1
ATOM 2081 N N . ILE A 1 263 ? -11.845 5.204 10.299 1.00 87.12 263 ILE A N 1
ATOM 2082 C CA . ILE A 1 263 ? -12.774 6.275 9.911 1.00 87.12 263 ILE A CA 1
ATOM 2083 C C . ILE A 1 263 ? -12.290 7.678 10.308 1.00 87.12 263 ILE A C 1
ATOM 2085 O O . ILE A 1 263 ? -12.804 8.661 9.772 1.00 87.12 263 ILE A O 1
ATOM 2089 N N . SER A 1 264 ? -11.287 7.779 11.187 1.00 89.25 264 SER A N 1
ATOM 2090 C CA . SER A 1 264 ? -10.817 9.047 11.761 1.00 89.25 264 SER A CA 1
ATOM 2091 C C . SER A 1 264 ? -9.349 9.357 11.417 1.00 89.25 264 SER A C 1
ATOM 2093 O O . SER A 1 264 ? -8.503 9.423 12.309 1.00 89.25 264 SER A O 1
ATOM 2095 N N . PRO A 1 265 ? -9.005 9.615 10.136 1.00 83.69 265 PRO A N 1
ATOM 2096 C CA . PRO A 1 265 ? -7.620 9.804 9.673 1.00 83.69 265 PRO A CA 1
ATOM 2097 C C . PRO A 1 265 ? -6.887 11.015 10.285 1.00 83.69 265 PRO A C 1
ATOM 2099 O O . PRO A 1 265 ? -5.674 11.142 10.130 1.00 83.69 265 PRO A O 1
ATOM 2102 N N . TYR A 1 266 ? -7.597 11.914 10.973 1.00 86.25 266 TYR A N 1
ATOM 2103 C CA . TYR A 1 266 ? -7.051 13.156 11.536 1.00 86.25 266 TYR A CA 1
ATOM 2104 C C . TYR A 1 266 ? -7.001 13.181 13.070 1.00 86.25 266 TYR A C 1
ATOM 2106 O O . TYR A 1 266 ? -6.513 14.159 13.648 1.00 86.25 266 TYR A O 1
ATOM 2114 N N . ASP A 1 267 ? -7.451 12.117 13.733 1.00 89.69 267 ASP A N 1
ATOM 2115 C CA . ASP A 1 267 ? -7.568 12.048 15.194 1.00 89.69 267 ASP A CA 1
ATOM 2116 C C . ASP A 1 267 ? -6.308 11.479 15.862 1.00 89.69 267 ASP A C 1
ATOM 2118 O O . ASP A 1 267 ? -6.375 10.945 16.961 1.00 89.69 267 ASP A O 1
ATOM 2122 N N . TYR A 1 268 ? -5.142 11.624 15.228 1.00 86.50 268 TYR A N 1
ATOM 2123 C CA . TYR A 1 268 ? -3.874 11.056 15.694 1.00 86.50 268 TYR A CA 1
ATOM 2124 C C . TYR A 1 268 ? -2.891 12.109 16.194 1.00 86.50 268 TYR A C 1
ATOM 2126 O O . TYR A 1 268 ? -2.773 13.197 15.621 1.00 86.50 268 TYR A O 1
ATOM 2134 N N . ASP A 1 269 ? -2.142 11.765 17.237 1.00 86.25 269 ASP A N 1
ATOM 2135 C CA . ASP A 1 269 ? -0.982 12.521 17.686 1.00 86.25 269 ASP A CA 1
ATOM 2136 C C . ASP A 1 269 ? 0.253 12.164 16.843 1.00 86.25 269 ASP A C 1
ATOM 2138 O O . ASP A 1 269 ? 0.955 11.174 17.082 1.00 86.25 269 ASP A O 1
ATOM 2142 N N . LEU A 1 270 ? 0.521 13.016 15.850 1.00 82.94 270 LEU A N 1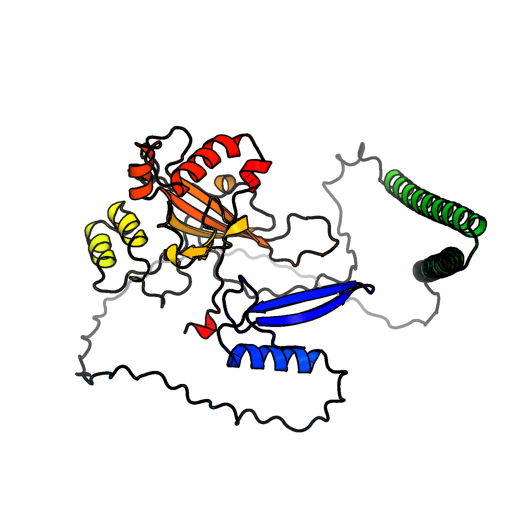
ATOM 2143 C CA . LEU A 1 270 ? 1.656 12.897 14.932 1.00 82.94 270 LEU A CA 1
ATOM 2144 C C . LEU A 1 270 ? 3.014 13.183 15.594 1.00 82.94 270 LEU A C 1
ATOM 2146 O O . LEU A 1 270 ? 4.042 13.081 14.928 1.00 82.94 270 LEU A O 1
ATOM 2150 N N . SER A 1 271 ? 3.049 13.533 16.886 1.00 81.50 271 SER A N 1
ATOM 2151 C CA . SER A 1 271 ? 4.307 13.656 17.631 1.00 81.50 271 SER A CA 1
ATOM 2152 C C . SER A 1 271 ? 4.937 12.301 17.978 1.00 81.50 271 SER A C 1
ATOM 2154 O O . SER A 1 271 ? 6.106 12.251 18.359 1.00 81.50 271 SER A O 1
ATOM 2156 N N . SER A 1 272 ? 4.190 11.203 17.810 1.00 80.69 272 SER A N 1
ATOM 2157 C CA . SER A 1 272 ? 4.664 9.843 18.072 1.00 80.69 272 SER A CA 1
ATOM 2158 C C .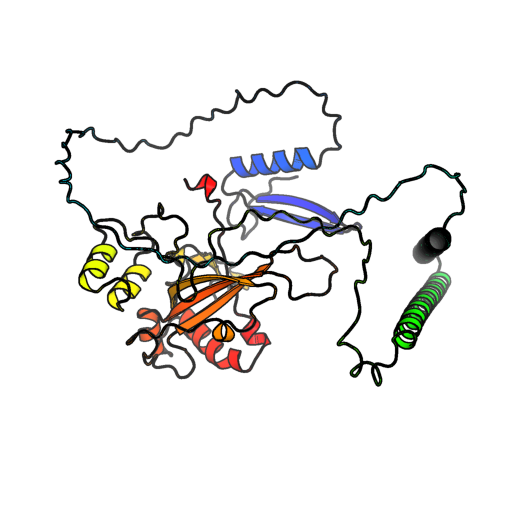 SER A 1 272 ? 5.792 9.463 17.105 1.00 80.69 272 SER A C 1
ATOM 2160 O O . SER A 1 272 ? 5.567 9.239 15.914 1.00 80.69 272 SER A O 1
ATOM 2162 N N . GLU A 1 273 ? 7.021 9.367 17.611 1.00 80.94 273 GLU A N 1
ATOM 2163 C CA . GLU A 1 273 ? 8.153 8.900 16.812 1.00 80.94 273 GLU A CA 1
ATOM 2164 C C . GLU A 1 273 ? 7.976 7.427 16.422 1.00 80.94 273 GLU A C 1
ATOM 2166 O O . GLU A 1 273 ? 7.613 6.592 17.248 1.00 80.94 273 GLU A O 1
ATOM 2171 N N . ASN A 1 274 ? 8.309 7.085 15.173 1.00 82.44 274 ASN A N 1
ATOM 2172 C CA . ASN A 1 274 ? 8.276 5.707 14.665 1.00 82.44 274 ASN A CA 1
ATOM 2173 C C . ASN A 1 274 ? 6.906 5.033 14.818 1.00 82.44 274 ASN A C 1
ATOM 2175 O O . ASN A 1 274 ? 6.824 3.870 15.223 1.00 82.44 274 ASN A O 1
ATOM 2179 N N . ALA A 1 275 ? 5.845 5.770 14.501 1.00 89.69 275 ALA A N 1
ATOM 2180 C CA . ALA A 1 275 ? 4.483 5.273 14.541 1.00 89.69 275 ALA A CA 1
ATOM 2181 C C . ALA A 1 275 ? 3.842 5.228 13.147 1.00 89.69 275 ALA A C 1
ATOM 2183 O O . ALA A 1 275 ? 4.246 5.958 12.242 1.00 89.69 275 ALA A O 1
ATOM 2184 N N . TYR A 1 276 ? 2.828 4.379 12.980 1.00 92.00 276 TYR A N 1
ATOM 2185 C CA . TYR A 1 276 ? 1.979 4.355 11.784 1.00 92.00 276 TYR A CA 1
ATOM 2186 C C . TYR A 1 276 ? 0.540 4.760 12.121 1.00 92.00 276 TYR A C 1
ATOM 2188 O O . TYR A 1 276 ? 0.091 4.619 13.258 1.00 92.00 276 TYR A O 1
ATOM 2196 N N . TRP A 1 277 ? -0.198 5.250 11.127 1.00 91.25 277 TRP A N 1
ATOM 2197 C CA . TRP A 1 277 ? -1.617 5.588 11.250 1.00 91.25 277 TRP A CA 1
ATOM 2198 C C . TRP A 1 277 ? -2.319 5.462 9.895 1.00 91.25 277 TRP A C 1
ATOM 2200 O O . TRP A 1 277 ? -1.673 5.342 8.850 1.00 91.25 277 TRP A O 1
ATOM 2210 N N . ASN A 1 278 ? -3.650 5.477 9.907 1.00 89.44 278 ASN A N 1
ATOM 2211 C CA . ASN A 1 278 ? -4.448 5.456 8.687 1.00 89.44 278 ASN A CA 1
ATOM 2212 C C . ASN A 1 278 ? -4.493 6.851 8.055 1.00 89.44 278 ASN A C 1
ATOM 2214 O O . ASN A 1 278 ? -4.789 7.838 8.724 1.00 89.44 278 ASN A O 1
ATOM 2218 N N . VAL A 1 279 ? -4.253 6.925 6.747 1.00 87.75 279 VAL A N 1
ATOM 2219 C CA . VAL A 1 279 ? -4.394 8.160 5.965 1.00 87.75 279 VAL A CA 1
ATOM 2220 C C . VAL A 1 279 ? -5.743 8.198 5.253 1.00 87.75 279 VAL A C 1
ATOM 2222 O O . VAL A 1 279 ? -6.293 7.156 4.898 1.00 87.75 279 VAL A O 1
ATOM 2225 N N . ASP A 1 280 ? -6.263 9.398 4.993 1.00 89.19 280 ASP A N 1
ATOM 2226 C CA . ASP A 1 280 ? -7.472 9.546 4.180 1.00 89.19 280 ASP A CA 1
ATOM 2227 C C . ASP A 1 280 ? -7.185 9.146 2.723 1.00 89.19 280 ASP A C 1
ATOM 2229 O O . ASP A 1 280 ? -6.398 9.793 2.025 1.00 89.19 280 ASP A O 1
ATOM 2233 N N . ALA A 1 281 ? -7.839 8.087 2.244 1.00 90.88 281 ALA A N 1
ATOM 2234 C CA . ALA A 1 281 ? -7.705 7.617 0.867 1.00 90.88 281 ALA A CA 1
ATOM 2235 C C . ALA A 1 281 ? -8.127 8.681 -0.162 1.00 90.88 281 ALA A C 1
ATOM 2237 O O . ALA A 1 281 ? -7.615 8.700 -1.287 1.00 90.88 281 ALA A O 1
ATOM 2238 N N . ARG A 1 282 ? -9.003 9.622 0.210 1.00 91.50 282 ARG A N 1
ATOM 2239 C CA . ARG A 1 282 ? -9.440 10.722 -0.667 1.00 91.50 282 ARG A CA 1
ATOM 2240 C C . ARG A 1 282 ? -8.302 11.673 -1.040 1.00 91.50 282 ARG A C 1
ATOM 2242 O O . ARG A 1 282 ? -8.419 12.396 -2.024 1.00 91.50 282 ARG A O 1
ATOM 2249 N N . ASN A 1 283 ? -7.170 11.621 -0.333 1.00 90.81 283 ASN A N 1
ATOM 2250 C CA . ASN A 1 283 ? -5.963 12.368 -0.695 1.00 90.81 283 ASN A CA 1
ATOM 2251 C C . ASN A 1 283 ? -5.378 11.941 -2.055 1.00 90.81 283 ASN A C 1
ATOM 2253 O O . ASN A 1 283 ? -4.593 12.677 -2.655 1.00 90.81 283 ASN A O 1
ATOM 2257 N N . PHE A 1 284 ? -5.752 10.766 -2.569 1.00 91.44 284 PHE A N 1
ATOM 2258 C CA . PHE A 1 284 ? -5.293 10.275 -3.863 1.00 91.44 284 PHE A CA 1
ATOM 2259 C C . PHE A 1 284 ? -6.288 10.614 -4.976 1.00 91.44 284 PHE A C 1
ATOM 2261 O O . PHE A 1 284 ? -7.403 10.102 -5.000 1.00 91.44 284 PHE A O 1
ATOM 2268 N N . ASN A 1 285 ? -5.855 11.410 -5.959 1.00 93.62 285 ASN A N 1
ATOM 2269 C CA . ASN A 1 285 ? -6.640 11.689 -7.164 1.00 93.62 285 ASN A CA 1
ATOM 2270 C C . ASN A 1 285 ? -6.464 10.576 -8.213 1.00 93.62 285 ASN A C 1
ATOM 2272 O O . ASN A 1 285 ? -5.435 10.499 -8.903 1.00 93.62 285 ASN A O 1
ATOM 2276 N N . LEU A 1 286 ? -7.476 9.721 -8.356 1.00 92.62 286 LEU A N 1
ATOM 2277 C CA . LEU A 1 286 ? -7.476 8.546 -9.227 1.00 92.62 286 LEU A CA 1
ATOM 2278 C C . LEU A 1 286 ? -8.217 8.798 -10.539 1.00 92.62 286 LEU A C 1
ATOM 2280 O O . LEU A 1 286 ? -8.970 9.751 -10.689 1.00 92.62 286 LEU A O 1
ATOM 2284 N N . ARG A 1 287 ? -7.961 7.946 -11.536 1.00 93.06 287 ARG A N 1
ATOM 2285 C CA . ARG A 1 287 ? -8.588 8.036 -12.862 1.00 93.06 287 ARG A CA 1
ATOM 2286 C C . ARG A 1 287 ? -10.065 7.657 -12.779 1.00 93.06 287 ARG A C 1
ATOM 2288 O O . ARG A 1 287 ? -10.376 6.568 -12.309 1.00 93.06 287 ARG A O 1
ATOM 2295 N N . VAL A 1 288 ? -10.938 8.491 -13.337 1.00 91.12 288 VAL A N 1
ATOM 2296 C CA . VAL A 1 288 ? -12.376 8.196 -13.403 1.00 91.12 288 VAL A CA 1
ATOM 2297 C C . VAL A 1 288 ? -12.682 7.357 -14.647 1.00 91.12 288 VAL A C 1
ATOM 2299 O O . VAL A 1 288 ? -12.485 7.799 -15.784 1.00 91.12 288 VAL A O 1
ATOM 2302 N N . GLY A 1 289 ? -13.124 6.116 -14.433 1.00 86.56 289 GLY A N 1
ATOM 2303 C CA . GLY A 1 289 ? -13.576 5.206 -15.488 1.00 86.56 289 GLY A CA 1
ATOM 2304 C C . GLY A 1 289 ? -15.030 5.458 -15.923 1.00 86.56 289 GLY A C 1
ATOM 2305 O O . GLY A 1 289 ? -15.735 6.234 -15.286 1.00 86.56 289 GLY A O 1
ATOM 2306 N N . PRO A 1 290 ? -15.497 4.826 -17.017 1.00 88.81 290 PRO A N 1
ATOM 2307 C CA . PRO A 1 290 ? -14.724 4.006 -17.957 1.00 88.81 290 PRO A CA 1
ATOM 2308 C C . PRO A 1 290 ? -13.961 4.844 -19.005 1.00 88.81 290 PRO A C 1
ATOM 2310 O O . PRO A 1 290 ? -13.014 4.370 -19.627 1.00 88.81 290 PRO A O 1
ATOM 2313 N N . ASN A 1 291 ? -14.318 6.119 -19.187 1.00 90.25 291 ASN A N 1
ATOM 2314 C CA . ASN A 1 291 ? -13.878 6.937 -20.323 1.00 90.25 291 ASN A CA 1
ATOM 2315 C C . ASN A 1 291 ? -12.626 7.795 -20.063 1.00 90.25 291 ASN A C 1
ATOM 2317 O O . ASN A 1 291 ? -12.444 8.828 -20.718 1.00 90.25 291 ASN A O 1
ATOM 2321 N N . TYR A 1 292 ? -11.726 7.359 -19.170 1.00 90.94 292 TYR A N 1
ATOM 2322 C CA . TYR A 1 292 ? -10.524 8.121 -18.797 1.00 90.94 292 TYR A CA 1
ATOM 2323 C C . TYR A 1 292 ? -9.682 8.560 -20.004 1.00 90.94 292 TYR A C 1
ATOM 2325 O O . TYR A 1 292 ? -9.174 9.679 -20.059 1.00 90.94 292 TYR A O 1
ATOM 2333 N N . LYS A 1 293 ? -9.557 7.695 -21.021 1.00 91.62 293 LYS A N 1
ATOM 2334 C CA . LYS A 1 293 ? -8.791 7.994 -22.243 1.00 91.62 293 LYS A CA 1
ATOM 2335 C C . LYS A 1 293 ? -9.320 9.238 -22.977 1.00 91.62 293 LYS A C 1
ATOM 2337 O O . LYS A 1 293 ? -8.528 9.950 -23.595 1.00 91.62 293 LYS A O 1
ATOM 2342 N N . LYS A 1 294 ? -10.630 9.499 -22.892 1.00 95.81 294 LYS A N 1
ATOM 2343 C CA . LYS A 1 294 ? -11.321 10.618 -23.547 1.00 95.81 294 LYS A CA 1
ATOM 2344 C C . LYS A 1 294 ? -11.395 11.853 -22.647 1.00 95.81 294 LYS A C 1
ATOM 2346 O O . LYS A 1 294 ? -11.030 12.932 -23.097 1.00 95.81 294 LYS A O 1
ATOM 2351 N N . ASN A 1 295 ? -11.847 11.704 -21.400 1.00 94.62 295 ASN A N 1
ATOM 2352 C CA . ASN A 1 295 ? -12.081 12.841 -20.498 1.00 94.62 295 ASN A CA 1
ATOM 2353 C C . ASN A 1 295 ? -10.818 13.293 -19.736 1.00 94.62 295 ASN A C 1
ATOM 2355 O O . ASN A 1 295 ? -10.741 14.444 -19.320 1.00 94.62 295 ASN A O 1
ATOM 2359 N N . ARG A 1 296 ? -9.828 12.401 -19.566 1.00 95.19 296 ARG A N 1
ATOM 2360 C CA . ARG A 1 296 ? -8.623 12.580 -18.735 1.00 95.19 296 ARG A CA 1
ATOM 2361 C C . ARG A 1 296 ? -8.917 13.045 -17.301 1.00 95.19 296 ARG A C 1
ATOM 2363 O O . ARG A 1 296 ? -8.042 13.629 -16.663 1.00 95.19 296 ARG A O 1
ATOM 2370 N N . LEU A 1 297 ? -10.118 12.767 -16.796 1.00 95.62 297 LEU A N 1
ATOM 2371 C CA . LEU A 1 297 ? -10.588 13.243 -15.500 1.00 95.62 297 LEU A CA 1
ATOM 2372 C C . LEU A 1 297 ? -9.980 12.423 -14.361 1.00 95.62 297 LEU A C 1
ATOM 2374 O O . LEU A 1 297 ? -9.952 11.189 -14.410 1.00 95.62 297 LEU A O 1
ATOM 2378 N N . LYS A 1 298 ? -9.493 13.119 -13.336 1.00 95.75 298 LYS A N 1
ATOM 2379 C CA . LYS A 1 298 ? -9.089 12.514 -12.073 1.00 95.75 298 LYS A CA 1
ATOM 2380 C C . LYS A 1 298 ? -9.877 13.141 -10.935 1.00 95.75 298 LYS A C 1
ATOM 2382 O O . LYS A 1 298 ? -10.050 14.355 -10.939 1.00 95.75 298 LYS A O 1
ATOM 2387 N N . GLU A 1 299 ? -10.294 12.322 -9.984 1.00 96.06 299 GLU A N 1
ATOM 2388 C CA . GLU A 1 299 ? -11.081 12.725 -8.816 1.00 96.06 299 GLU A CA 1
ATOM 2389 C C . GLU A 1 299 ? -10.517 12.074 -7.548 1.00 96.06 299 GLU A C 1
ATOM 2391 O O . GLU A 1 299 ? -9.830 11.049 -7.660 1.00 96.06 299 GLU A O 1
ATOM 2396 N N . PRO A 1 300 ? -10.785 12.645 -6.359 1.00 95.81 300 PRO A N 1
ATOM 2397 C CA . PRO A 1 300 ? -10.470 12.007 -5.086 1.00 95.81 300 PRO A CA 1
ATOM 2398 C C . PRO A 1 300 ? -10.958 10.557 -5.055 1.00 95.81 300 PRO A C 1
ATOM 2400 O O . PRO A 1 300 ? -12.054 10.256 -5.533 1.00 95.81 300 PRO A O 1
ATOM 2403 N N . SER A 1 301 ? -10.147 9.647 -4.517 1.00 94.56 301 SER A N 1
ATOM 2404 C CA . SER A 1 301 ? -10.547 8.244 -4.423 1.00 94.56 301 SER A CA 1
ATOM 2405 C C . SER A 1 301 ? -11.761 8.071 -3.505 1.00 94.56 301 SER A C 1
ATOM 2407 O O . SER A 1 301 ? -12.028 8.900 -2.636 1.00 94.56 301 SER A O 1
ATOM 2409 N N . SER A 1 302 ? -12.515 6.990 -3.699 1.00 93.00 302 SER A N 1
ATOM 2410 C CA . SER A 1 302 ? -13.544 6.576 -2.744 1.00 93.00 302 SER A CA 1
ATOM 2411 C C . SER A 1 302 ? -12.913 6.180 -1.397 1.00 93.00 302 SER A C 1
ATOM 2413 O O . SER A 1 302 ? -11.695 6.015 -1.318 1.00 93.00 302 SER A O 1
ATOM 2415 N N . PRO A 1 303 ? -13.709 5.964 -0.334 1.00 93.12 303 PRO A N 1
ATOM 2416 C CA . PRO A 1 303 ? -13.196 5.364 0.897 1.00 93.12 303 PRO A CA 1
ATOM 2417 C C . PRO A 1 303 ? -12.370 4.091 0.640 1.00 93.12 303 PRO A C 1
ATOM 2419 O O . PRO A 1 303 ? -12.596 3.373 -0.341 1.00 93.12 303 PRO A O 1
ATOM 2422 N N . ALA A 1 304 ? -11.385 3.841 1.507 1.00 94.38 304 ALA A N 1
ATOM 2423 C CA . ALA A 1 304 ? -10.475 2.708 1.381 1.00 94.38 304 ALA A CA 1
ATOM 2424 C C . ALA A 1 304 ? -11.226 1.377 1.508 1.00 94.38 304 ALA A C 1
ATOM 2426 O O . ALA A 1 304 ? -12.015 1.198 2.427 1.00 94.38 304 ALA A O 1
ATOM 2427 N N . LEU A 1 305 ? -10.937 0.414 0.627 1.00 96.25 305 LEU A N 1
ATOM 2428 C CA . LEU A 1 305 ? -11.606 -0.892 0.670 1.00 96.25 305 LEU A CA 1
ATOM 2429 C C . LEU A 1 305 ? -11.204 -1.735 1.890 1.00 96.25 305 LEU A C 1
ATOM 2431 O O . LEU A 1 305 ? -11.977 -2.591 2.326 1.00 96.25 305 LEU A O 1
ATOM 2435 N N . TYR A 1 306 ? -9.999 -1.492 2.408 1.00 95.62 306 TYR A N 1
ATOM 2436 C CA . TYR A 1 306 ? -9.419 -2.146 3.571 1.00 95.62 306 TYR A CA 1
ATOM 2437 C C . TYR A 1 306 ? -8.848 -1.109 4.542 1.00 95.62 306 TYR A C 1
ATOM 2439 O O . TYR A 1 306 ? -8.384 -0.037 4.153 1.00 95.62 306 TYR A O 1
ATOM 2447 N N . ASP A 1 307 ? -8.835 -1.514 5.797 1.00 91.88 307 ASP A N 1
ATOM 2448 C CA . ASP A 1 307 ? -8.449 -0.812 7.001 1.00 91.88 307 ASP A CA 1
ATOM 2449 C C . ASP A 1 307 ? -7.067 -1.298 7.445 1.00 91.88 307 ASP A C 1
ATOM 2451 O O . ASP A 1 307 ? -6.867 -2.489 7.683 1.00 91.88 307 ASP A O 1
ATOM 2455 N N . LEU A 1 308 ? -6.089 -0.398 7.553 1.00 92.62 308 LEU A N 1
ATOM 2456 C CA . LEU A 1 308 ? -4.747 -0.752 8.019 1.00 92.62 308 LEU A CA 1
ATOM 2457 C C . LEU A 1 308 ? -4.787 -1.173 9.495 1.00 92.62 308 LEU A C 1
ATOM 2459 O O . LEU A 1 308 ? -5.173 -0.370 10.344 1.00 92.62 308 LEU A O 1
ATOM 2463 N N . ILE A 1 309 ? -4.353 -2.397 9.809 1.00 91.50 309 ILE A N 1
ATOM 2464 C CA . ILE A 1 309 ? -4.311 -2.945 11.176 1.00 91.50 309 ILE A CA 1
ATOM 2465 C C . ILE A 1 309 ? -2.917 -2.823 11.773 1.00 91.50 309 ILE A C 1
ATOM 2467 O O . ILE A 1 309 ? -2.801 -2.395 12.916 1.00 91.50 309 ILE A O 1
ATOM 2471 N N . SER A 1 310 ? -1.884 -3.204 11.021 1.00 90.94 310 SER A N 1
ATOM 2472 C CA . SER A 1 310 ? -0.494 -3.170 11.473 1.00 90.94 310 SER A CA 1
ATOM 2473 C C . SER A 1 310 ? 0.471 -2.914 10.321 1.00 90.94 310 SER A C 1
ATOM 2475 O O . SER A 1 310 ? 0.165 -3.184 9.154 1.00 90.94 310 SER A O 1
ATOM 2477 N N . VAL A 1 311 ? 1.640 -2.382 10.671 1.00 91.81 311 VAL A N 1
ATOM 2478 C CA . VAL A 1 311 ? 2.767 -2.152 9.767 1.00 91.81 311 VAL A CA 1
ATOM 2479 C C . VAL A 1 311 ? 4.022 -2.653 10.450 1.00 91.81 311 VAL A C 1
ATOM 2481 O O . VAL A 1 311 ? 4.237 -2.344 11.616 1.00 91.81 311 VAL A O 1
ATOM 2484 N N . ASP A 1 312 ? 4.876 -3.350 9.712 1.00 90.44 312 ASP A N 1
ATOM 2485 C CA . ASP A 1 312 ? 6.182 -3.780 10.188 1.00 90.44 312 ASP A CA 1
ATOM 2486 C C . ASP A 1 312 ? 7.267 -3.571 9.140 1.00 90.44 312 ASP A C 1
ATOM 2488 O O . ASP A 1 312 ? 7.044 -3.736 7.942 1.00 90.44 312 ASP A O 1
ATOM 2492 N N . PHE A 1 313 ? 8.463 -3.220 9.612 1.00 88.69 313 PHE A N 1
ATOM 2493 C CA . PHE A 1 313 ? 9.648 -3.054 8.778 1.00 88.69 313 PHE A CA 1
ATOM 2494 C C . PHE A 1 313 ? 10.678 -4.118 9.131 1.00 88.69 313 PHE A C 1
ATOM 2496 O O . PHE A 1 313 ? 11.176 -4.167 10.255 1.00 88.69 313 PHE A O 1
ATOM 2503 N N . ILE A 1 314 ? 11.034 -4.941 8.149 1.00 86.69 314 ILE A N 1
ATOM 2504 C CA . ILE A 1 314 ? 12.051 -5.977 8.303 1.00 86.69 314 ILE A CA 1
ATOM 2505 C C . ILE A 1 314 ? 13.198 -5.724 7.353 1.00 86.69 314 ILE A C 1
ATOM 2507 O O . ILE A 1 314 ? 13.050 -5.766 6.133 1.00 86.69 314 ILE A O 1
ATOM 2511 N N . ARG A 1 315 ? 14.382 -5.553 7.927 1.00 88.31 315 ARG A N 1
ATOM 2512 C CA . ARG A 1 315 ? 15.619 -5.626 7.165 1.00 88.31 315 ARG A CA 1
ATOM 2513 C C . ARG A 1 315 ? 15.967 -7.089 6.908 1.00 88.31 315 ARG A C 1
ATOM 2515 O O . ARG A 1 315 ? 16.089 -7.863 7.852 1.00 88.31 315 ARG A O 1
ATOM 2522 N N . ALA A 1 316 ? 16.167 -7.436 5.645 1.00 87.75 316 ALA A N 1
ATOM 2523 C CA . ALA A 1 316 ? 16.618 -8.754 5.230 1.00 87.75 316 ALA A CA 1
ATOM 2524 C C . ALA A 1 316 ? 17.757 -8.627 4.213 1.00 87.75 316 ALA A C 1
ATOM 2526 O O . ALA A 1 316 ? 17.814 -7.668 3.440 1.00 87.75 316 ALA A O 1
ATOM 2527 N N . ASP A 1 317 ? 18.650 -9.615 4.198 1.00 89.19 317 ASP A N 1
ATOM 2528 C CA . ASP A 1 317 ? 19.757 -9.678 3.234 1.00 89.19 317 ASP A CA 1
ATOM 2529 C C . ASP A 1 317 ? 19.279 -10.036 1.815 1.00 89.19 317 ASP A C 1
ATOM 2531 O O . ASP A 1 317 ? 20.036 -9.913 0.859 1.00 89.19 317 ASP A O 1
ATOM 2535 N N . THR A 1 318 ? 18.017 -10.455 1.676 1.00 87.62 318 THR A N 1
ATOM 2536 C CA . THR A 1 318 ? 17.355 -10.767 0.403 1.00 87.62 318 THR A CA 1
ATOM 2537 C C . THR A 1 318 ? 15.915 -10.245 0.411 1.00 87.62 318 THR A C 1
ATOM 2539 O O . THR A 1 318 ? 15.399 -9.823 1.450 1.00 87.62 318 THR A O 1
ATOM 2542 N N . THR A 1 319 ? 15.249 -10.253 -0.744 1.00 87.19 319 THR A N 1
ATOM 2543 C CA . THR A 1 319 ? 13.827 -9.894 -0.848 1.00 87.19 319 THR A CA 1
ATOM 2544 C C . THR A 1 319 ? 12.949 -10.954 -0.177 1.00 87.19 319 THR A C 1
ATOM 2546 O O . THR A 1 319 ? 13.062 -12.152 -0.452 1.00 87.19 319 THR A O 1
ATOM 2549 N N . LEU A 1 320 ? 12.028 -10.535 0.699 1.00 87.94 320 LEU A N 1
ATOM 2550 C CA . LEU A 1 320 ? 11.086 -11.462 1.325 1.00 87.94 320 LEU A CA 1
ATOM 2551 C C . LEU A 1 320 ? 9.924 -11.735 0.364 1.00 87.94 320 LEU A C 1
ATOM 2553 O O . LEU A 1 320 ? 8.887 -11.071 0.399 1.00 87.94 320 LEU A O 1
ATOM 2557 N N . LYS A 1 321 ? 10.094 -12.729 -0.512 1.00 86.38 321 LYS A N 1
ATOM 2558 C CA . LYS A 1 321 ? 9.105 -13.057 -1.557 1.00 86.38 321 LYS A CA 1
ATOM 2559 C C . LYS A 1 321 ? 7.743 -13.465 -1.000 1.00 86.38 321 LYS A C 1
ATOM 2561 O O . LYS A 1 321 ? 6.719 -13.148 -1.598 1.00 86.38 321 LYS A O 1
ATOM 2566 N N . LYS A 1 322 ? 7.729 -14.134 0.153 1.00 85.31 322 LYS A N 1
ATOM 2567 C CA . LYS A 1 322 ? 6.518 -14.577 0.845 1.00 85.31 322 LYS A CA 1
ATOM 2568 C C . LYS A 1 322 ? 6.527 -14.040 2.267 1.00 85.31 322 LYS A C 1
ATOM 2570 O O . LYS A 1 322 ? 7.293 -14.507 3.102 1.00 85.31 322 LYS A O 1
ATOM 2575 N N . ALA A 1 323 ? 5.673 -13.057 2.545 1.00 84.19 323 ALA A N 1
ATOM 2576 C CA . ALA A 1 323 ? 5.572 -12.491 3.890 1.00 84.19 323 ALA A CA 1
ATOM 2577 C C . ALA A 1 323 ? 5.149 -13.553 4.922 1.00 84.19 323 ALA A C 1
ATOM 2579 O O . ALA A 1 323 ? 5.663 -13.570 6.032 1.00 84.19 323 ALA A O 1
ATOM 2580 N N . SER A 1 324 ? 4.295 -14.502 4.531 1.00 81.56 324 SER A N 1
ATOM 2581 C CA . SER A 1 324 ? 3.853 -15.615 5.384 1.00 81.56 324 SER A CA 1
ATOM 2582 C C . SER A 1 324 ? 4.989 -16.468 5.951 1.00 81.56 324 SER A C 1
ATOM 2584 O O . SER A 1 324 ? 4.819 -17.074 7.001 1.00 81.56 324 SER A O 1
ATOM 2586 N N . ASP A 1 325 ? 6.142 -16.518 5.281 1.00 80.75 325 ASP A N 1
ATOM 2587 C CA . ASP A 1 325 ? 7.270 -17.352 5.708 1.00 80.75 325 ASP A CA 1
ATOM 2588 C C . ASP A 1 325 ? 8.025 -16.721 6.892 1.00 80.75 325 ASP A C 1
ATOM 2590 O O . ASP A 1 325 ? 8.754 -17.410 7.602 1.00 80.75 325 ASP A O 1
ATOM 2594 N N . ALA A 1 326 ? 7.848 -15.414 7.115 1.00 77.62 326 ALA A N 1
ATOM 2595 C CA . ALA A 1 326 ? 8.495 -14.671 8.196 1.00 77.62 326 ALA A CA 1
ATOM 2596 C C . ALA A 1 326 ? 7.509 -14.085 9.219 1.00 77.62 326 ALA A C 1
ATOM 2598 O O . ALA A 1 326 ? 7.934 -13.672 10.298 1.00 77.62 326 ALA A O 1
ATOM 2599 N N . PHE A 1 327 ? 6.213 -14.038 8.902 1.00 78.25 327 PHE A N 1
ATOM 2600 C CA . PHE A 1 327 ? 5.201 -13.392 9.730 1.00 78.25 327 PHE A CA 1
ATOM 2601 C C . PHE A 1 327 ? 4.076 -14.348 10.097 1.00 78.25 327 PHE A C 1
ATOM 2603 O O . PHE A 1 327 ? 3.450 -14.967 9.238 1.00 78.25 327 PHE A O 1
ATOM 2610 N N . THR A 1 328 ? 3.753 -14.380 11.390 1.00 82.44 328 THR A N 1
ATOM 2611 C CA . THR A 1 328 ? 2.457 -14.894 11.829 1.00 82.44 328 THR A CA 1
ATOM 2612 C C . THR A 1 328 ? 1.426 -13.809 11.587 1.00 82.44 328 THR A C 1
ATOM 2614 O O . THR A 1 328 ? 1.450 -12.752 12.215 1.00 82.44 328 THR A O 1
ATOM 2617 N N . VAL A 1 329 ? 0.538 -14.079 10.643 1.00 83.19 329 VAL A N 1
ATOM 2618 C CA . VAL A 1 329 ? -0.624 -13.245 10.377 1.00 83.19 329 VAL A CA 1
ATOM 2619 C C . VAL A 1 329 ? -1.451 -13.100 11.664 1.00 83.19 329 VAL A C 1
ATOM 2621 O O . VAL A 1 329 ? -1.736 -14.118 12.302 1.00 83.19 329 VAL A O 1
ATOM 2624 N N . PRO A 1 330 ? -1.836 -11.876 12.071 1.00 84.12 330 PRO A N 1
ATOM 2625 C CA . PRO A 1 330 ? -2.639 -11.692 13.272 1.00 84.12 330 PRO A CA 1
ATOM 2626 C C . PRO A 1 330 ? -3.988 -12.398 13.107 1.00 84.12 330 PRO A C 1
ATOM 2628 O O . PRO A 1 330 ? -4.607 -12.311 12.052 1.00 84.12 330 PRO A O 1
ATOM 2631 N N . ASN A 1 331 ? -4.445 -13.082 14.154 1.00 87.00 331 ASN A N 1
ATOM 2632 C CA . ASN A 1 331 ? -5.790 -13.642 14.220 1.00 87.00 331 ASN A CA 1
ATOM 2633 C C . ASN A 1 331 ? -6.619 -12.780 15.176 1.00 87.00 331 ASN A C 1
ATOM 2635 O O . ASN A 1 331 ? -6.407 -12.829 16.388 1.00 87.00 331 ASN A O 1
ATOM 2639 N N . ILE A 1 332 ? -7.505 -11.953 14.625 1.00 85.56 332 ILE A N 1
ATOM 2640 C CA . ILE A 1 332 ? -8.365 -11.037 15.375 1.00 85.56 332 ILE A CA 1
ATOM 2641 C C . ILE A 1 332 ? -9.813 -11.510 15.196 1.00 85.56 332 ILE A C 1
ATOM 2643 O O . ILE A 1 332 ? -10.387 -11.287 14.123 1.00 85.56 332 ILE A O 1
ATOM 2647 N N . PRO A 1 333 ? -10.410 -12.152 16.220 1.00 87.75 333 PRO A N 1
ATOM 2648 C CA . PRO A 1 333 ? -11.777 -12.658 16.147 1.00 87.75 333 PRO A CA 1
ATOM 2649 C C . PRO A 1 333 ? -12.782 -11.570 15.754 1.00 87.75 333 PRO A C 1
ATOM 2651 O O . PRO A 1 333 ? -12.772 -10.467 16.301 1.00 87.75 333 PRO A O 1
ATOM 2654 N N . GLY A 1 334 ? -13.655 -11.889 14.803 1.00 88.0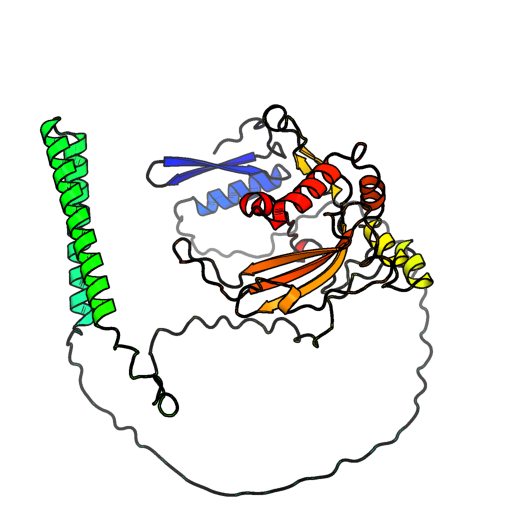6 334 GLY A N 1
ATOM 2655 C CA . GLY A 1 334 ? -14.628 -10.974 14.207 1.00 88.06 334 GLY A CA 1
ATOM 2656 C C . GLY A 1 334 ? -14.071 -10.079 13.095 1.00 88.06 334 GLY A C 1
ATOM 2657 O O . GLY A 1 334 ? -14.837 -9.332 12.485 1.00 88.06 334 GLY A O 1
ATOM 2658 N N . ILE A 1 335 ? -12.766 -10.139 12.809 1.00 88.44 335 ILE A N 1
ATOM 2659 C CA . ILE A 1 335 ? -12.127 -9.367 11.735 1.00 88.44 335 ILE A CA 1
ATOM 2660 C C . ILE A 1 335 ? -11.464 -10.287 10.720 1.00 88.44 335 ILE A C 1
ATOM 2662 O O . ILE A 1 335 ? -11.678 -10.121 9.524 1.00 88.44 335 ILE A O 1
ATOM 2666 N N . THR A 1 336 ? -10.637 -11.228 11.171 1.00 88.31 336 THR A N 1
ATOM 2667 C CA . THR A 1 336 ? -9.833 -12.077 10.275 1.00 88.31 336 THR A CA 1
ATOM 2668 C C . THR A 1 336 ? -10.550 -13.353 9.861 1.00 88.31 336 THR A C 1
ATOM 2670 O O . THR A 1 336 ? -10.171 -13.972 8.874 1.00 88.31 336 THR A O 1
ATOM 2673 N N . ASP A 1 337 ? -11.590 -13.729 10.595 1.00 91.81 337 ASP A N 1
ATOM 2674 C CA . ASP A 1 337 ? -12.451 -14.893 10.387 1.00 91.81 337 ASP A CA 1
ATOM 2675 C C . ASP A 1 337 ? -13.866 -14.510 9.918 1.00 91.81 337 ASP A C 1
ATOM 2677 O O . ASP A 1 337 ? -14.738 -15.370 9.807 1.00 91.81 337 ASP A O 1
ATOM 2681 N N . ILE A 1 338 ? -14.112 -13.225 9.636 1.00 95.00 338 ILE A N 1
ATOM 2682 C CA . ILE A 1 338 ? -15.422 -12.759 9.180 1.00 95.00 338 ILE A CA 1
ATOM 2683 C C . ILE A 1 338 ? -15.746 -13.292 7.780 1.00 95.00 338 ILE A C 1
ATOM 2685 O O . ILE A 1 338 ? -14.929 -13.214 6.860 1.00 95.00 338 ILE A O 1
ATOM 2689 N N . ASP A 1 339 ? -16.972 -13.785 7.604 1.00 96.50 339 ASP A N 1
ATOM 2690 C CA . ASP A 1 339 ? -17.497 -14.122 6.284 1.00 96.50 339 ASP A CA 1
ATOM 2691 C C . ASP A 1 339 ? -17.733 -12.838 5.476 1.00 96.50 339 ASP A C 1
ATOM 2693 O O . ASP A 1 339 ? -18.539 -11.974 5.844 1.00 96.50 339 ASP A O 1
ATOM 2697 N N . THR A 1 340 ? -17.008 -12.704 4.366 1.00 97.25 340 THR A N 1
ATOM 2698 C CA . THR A 1 340 ? -17.112 -11.545 3.476 1.00 97.25 340 THR A CA 1
ATOM 2699 C C . THR A 1 340 ? -18.356 -11.589 2.594 1.00 97.25 340 THR A C 1
ATOM 2701 O O . THR A 1 340 ? -18.696 -10.578 1.979 1.00 97.25 340 THR A O 1
ATOM 2704 N N . GLY A 1 341 ? -19.041 -12.735 2.520 1.00 95.81 341 GLY A N 1
ATOM 2705 C CA . GLY A 1 341 ? -20.141 -12.967 1.589 1.00 95.81 341 GLY A CA 1
ATOM 2706 C C . GLY A 1 341 ? -19.689 -13.108 0.133 1.00 95.81 341 GLY A C 1
ATOM 2707 O O . GLY A 1 341 ? -20.535 -13.163 -0.755 1.00 95.81 341 GLY A O 1
ATOM 2708 N N . HIS A 1 342 ? -18.376 -13.166 -0.132 1.00 97.25 342 HIS A N 1
ATOM 2709 C CA . HIS A 1 342 ? -17.826 -13.327 -1.474 1.00 97.25 342 HIS A CA 1
ATOM 2710 C C . HIS A 1 342 ? -16.691 -14.368 -1.485 1.00 97.25 342 HIS A C 1
ATOM 2712 O O . HIS A 1 342 ? -15.683 -14.173 -0.807 1.00 97.25 342 HIS A O 1
ATOM 2718 N N . PRO A 1 343 ? -16.773 -15.430 -2.311 1.00 96.25 343 PRO A N 1
ATOM 2719 C CA . PRO A 1 343 ? -15.902 -16.609 -2.202 1.00 96.25 343 PRO A CA 1
ATOM 2720 C C . PRO A 1 343 ? -14.412 -16.320 -2.417 1.00 96.25 343 PRO A C 1
ATOM 2722 O O . PRO A 1 343 ? -13.563 -17.043 -1.910 1.00 96.25 343 PRO A O 1
ATOM 2725 N N . HIS A 1 344 ? -14.091 -15.270 -3.173 1.00 97.50 344 HIS A N 1
ATOM 2726 C CA . HIS A 1 344 ? -12.709 -14.936 -3.525 1.00 97.50 344 HIS A CA 1
ATOM 2727 C C . HIS A 1 344 ? -12.133 -13.748 -2.754 1.00 97.50 344 HIS A C 1
ATOM 2729 O O . HIS A 1 344 ? -10.933 -13.511 -2.843 1.00 97.50 344 HIS A O 1
ATOM 2735 N N . VAL A 1 345 ? -12.951 -12.961 -2.043 1.00 97.88 345 VAL A N 1
ATOM 2736 C CA . VAL A 1 345 ? -12.445 -11.744 -1.389 1.00 97.88 345 VAL A CA 1
ATOM 2737 C C . VAL A 1 345 ? -12.068 -12.076 0.051 1.00 97.88 345 VAL A C 1
ATOM 2739 O O . VAL A 1 345 ? -12.958 -12.417 0.834 1.00 97.88 345 VAL A O 1
ATOM 2742 N N . PRO A 1 346 ? -10.781 -11.970 0.426 1.00 96.62 346 PRO A N 1
ATOM 2743 C CA . PRO A 1 346 ? -10.347 -12.361 1.753 1.00 96.62 346 PRO A CA 1
ATOM 2744 C C . PRO A 1 346 ? -10.732 -11.301 2.798 1.00 96.62 346 PRO A C 1
ATOM 2746 O O . PRO A 1 346 ? -10.674 -10.101 2.509 1.00 96.62 346 PRO A O 1
ATOM 2749 N N . PRO A 1 347 ? -11.049 -11.698 4.041 1.00 96.19 347 PRO A N 1
ATOM 2750 C CA . PRO A 1 347 ? -11.324 -10.752 5.124 1.00 96.19 347 PRO A CA 1
ATOM 2751 C C . PRO A 1 347 ? -10.095 -9.921 5.511 1.00 96.19 347 PRO A C 1
ATOM 2753 O O . PRO A 1 347 ? -10.217 -8.833 6.069 1.00 96.19 347 PRO A O 1
ATOM 2756 N N . MET A 1 348 ? -8.898 -10.400 5.176 1.00 94.38 348 MET A N 1
ATOM 2757 C CA . MET A 1 348 ? -7.650 -9.705 5.433 1.00 94.38 348 MET A CA 1
ATOM 2758 C C . MET A 1 348 ? -6.727 -9.791 4.216 1.00 94.38 348 MET A C 1
ATOM 2760 O O . MET A 1 348 ? -6.637 -10.813 3.540 1.00 94.38 348 MET A O 1
ATOM 2764 N N . PHE A 1 349 ? -6.041 -8.690 3.940 1.00 94.31 349 PHE A N 1
ATOM 2765 C CA . PHE A 1 349 ? -5.155 -8.510 2.805 1.00 94.31 349 PHE A CA 1
ATOM 2766 C C . PHE A 1 349 ? -3.774 -8.092 3.309 1.00 94.31 349 PHE A C 1
ATOM 2768 O O . PHE A 1 349 ? -3.661 -7.166 4.110 1.00 94.31 349 PHE A O 1
ATOM 2775 N N . VAL A 1 350 ? -2.723 -8.786 2.870 1.00 93.50 350 VAL A N 1
ATOM 2776 C CA . VAL A 1 350 ? -1.343 -8.515 3.296 1.00 93.50 350 VAL A CA 1
ATOM 2777 C C . VAL A 1 350 ? -0.559 -7.968 2.116 1.00 93.50 350 VAL A C 1
ATOM 2779 O O . VAL A 1 350 ? -0.485 -8.600 1.063 1.00 93.50 350 VAL A O 1
ATOM 2782 N N . ILE A 1 351 ? 0.051 -6.800 2.299 1.00 93.50 351 ILE A N 1
ATOM 2783 C CA . ILE A 1 351 ? 0.898 -6.166 1.289 1.00 93.50 351 ILE A CA 1
ATOM 2784 C C . ILE A 1 351 ? 2.328 -6.145 1.818 1.00 93.50 351 ILE A C 1
ATOM 2786 O O . ILE A 1 351 ? 2.583 -5.578 2.875 1.00 93.50 351 ILE A O 1
ATOM 2790 N N . ASN A 1 352 ? 3.265 -6.726 1.067 1.00 93.69 352 ASN A N 1
ATOM 2791 C CA . ASN A 1 352 ? 4.696 -6.598 1.330 1.00 93.69 352 ASN A CA 1
ATOM 2792 C C . ASN A 1 352 ? 5.341 -5.711 0.260 1.00 93.69 352 ASN A C 1
ATOM 2794 O O . ASN A 1 352 ? 5.397 -6.090 -0.909 1.00 93.69 352 ASN A O 1
ATOM 2798 N N . ALA A 1 353 ? 5.812 -4.532 0.658 1.00 92.12 353 ALA A N 1
ATOM 2799 C CA . ALA A 1 353 ? 6.537 -3.612 -0.207 1.00 92.12 353 ALA A CA 1
ATOM 2800 C C . ALA A 1 353 ? 8.044 -3.701 0.062 1.00 92.12 353 ALA A C 1
ATOM 2802 O O . ALA A 1 353 ? 8.493 -3.512 1.192 1.00 92.12 353 ALA A O 1
ATOM 2803 N N . TRP A 1 354 ? 8.834 -3.952 -0.982 1.00 91.31 354 TRP A N 1
ATOM 2804 C CA . TRP A 1 354 ? 10.291 -4.048 -0.872 1.00 91.31 354 TRP A CA 1
ATOM 2805 C C . TRP A 1 354 ? 10.946 -2.712 -1.195 1.00 91.31 354 TRP A C 1
ATOM 2807 O O . TRP A 1 354 ? 10.749 -2.147 -2.271 1.00 91.31 354 TRP A O 1
ATOM 2817 N N . ILE A 1 355 ? 11.758 -2.234 -0.263 1.00 89.88 355 ILE A N 1
ATOM 2818 C CA . ILE A 1 355 ? 12.570 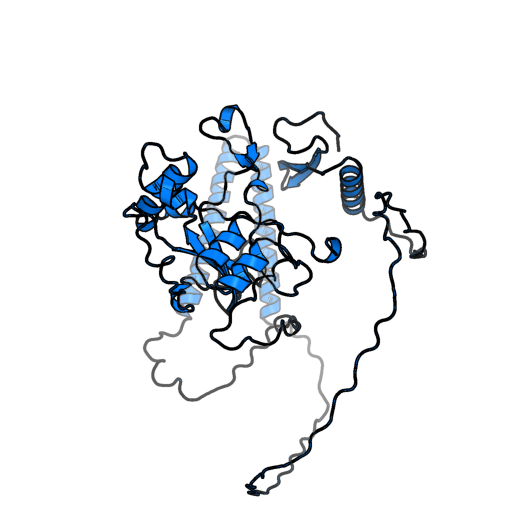-1.035 -0.398 1.00 89.88 355 ILE A CA 1
ATOM 2819 C C . ILE A 1 355 ? 14.020 -1.513 -0.537 1.00 89.88 355 ILE A C 1
ATOM 2821 O O . ILE A 1 355 ? 14.601 -1.968 0.453 1.00 89.88 355 ILE A O 1
ATOM 2825 N N . PRO A 1 356 ? 14.604 -1.490 -1.746 1.00 89.88 356 PRO A N 1
ATOM 2826 C CA . PRO A 1 356 ? 15.985 -1.916 -1.934 1.00 89.88 356 PRO A CA 1
ATOM 2827 C C . PRO A 1 356 ? 16.933 -0.995 -1.155 1.00 89.88 356 PRO A C 1
ATOM 2829 O O . PRO A 1 356 ? 16.754 0.222 -1.145 1.00 89.88 356 PRO A O 1
ATOM 2832 N N . LEU A 1 357 ? 17.928 -1.582 -0.485 1.00 87.75 357 LEU A N 1
ATOM 2833 C CA . LEU A 1 357 ? 18.979 -0.838 0.226 1.00 87.75 357 LEU A CA 1
ATOM 2834 C C . LEU A 1 357 ? 20.176 -0.501 -0.664 1.00 87.75 357 LEU A C 1
ATOM 2836 O O . LEU A 1 357 ? 21.020 0.310 -0.280 1.00 87.75 357 LEU A O 1
ATOM 2840 N N . GLU A 1 358 ? 20.258 -1.152 -1.817 1.00 87.44 358 GLU A N 1
ATOM 2841 C CA . GLU A 1 358 ? 21.294 -0.949 -2.815 1.00 87.44 358 GLU A CA 1
ATOM 2842 C C . GLU A 1 358 ? 20.687 -0.311 -4.061 1.00 87.44 358 GLU A C 1
ATOM 2844 O O . GLU A 1 358 ? 19.561 -0.626 -4.462 1.00 87.44 358 GLU A O 1
ATOM 2849 N N . ASP A 1 359 ? 21.451 0.579 -4.688 1.00 81.75 359 ASP A N 1
ATOM 2850 C CA . ASP A 1 359 ? 21.064 1.158 -5.964 1.00 81.75 359 ASP A CA 1
ATOM 2851 C C . ASP A 1 359 ? 21.000 0.063 -7.031 1.00 81.75 359 ASP A C 1
ATOM 2853 O O . ASP A 1 359 ? 21.915 -0.748 -7.196 1.00 81.75 359 ASP A O 1
ATOM 2857 N N . HIS A 1 360 ? 19.915 0.053 -7.800 1.00 76.88 360 HIS A N 1
ATOM 2858 C CA . HIS A 1 360 ? 19.809 -0.840 -8.941 1.00 76.88 360 HIS A CA 1
ATOM 2859 C C . HIS A 1 360 ? 20.780 -0.375 -10.035 1.00 76.88 360 HIS A C 1
ATOM 2861 O O . HIS A 1 360 ? 20.719 0.758 -10.517 1.00 76.88 360 HIS A O 1
ATOM 2867 N N . GLY A 1 361 ? 21.678 -1.258 -10.470 1.00 77.62 361 GLY A N 1
ATOM 2868 C CA . GLY A 1 361 ? 22.487 -0.991 -11.654 1.00 77.62 361 GLY A CA 1
ATOM 2869 C C . GLY A 1 361 ? 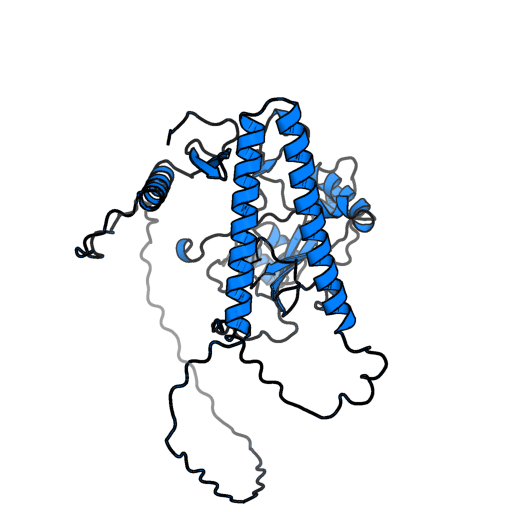21.586 -0.891 -12.887 1.00 77.62 361 GLY A C 1
ATOM 2870 O O . GLY A 1 361 ? 20.870 -1.840 -13.194 1.00 77.62 361 GLY A O 1
ATOM 2871 N N . VAL A 1 362 ? 21.654 0.217 -13.635 1.00 75.81 362 VAL A N 1
ATOM 2872 C CA . VAL A 1 362 ? 20.839 0.460 -14.852 1.00 75.81 362 VAL A CA 1
ATOM 2873 C C . VAL A 1 362 ? 20.998 -0.648 -15.910 1.00 75.81 362 VAL A C 1
ATOM 2875 O O . VAL A 1 362 ? 20.102 -0.873 -16.719 1.00 75.81 362 VAL A O 1
ATOM 2878 N N . PHE A 1 363 ? 22.119 -1.372 -15.878 1.00 83.69 363 PHE A N 1
ATOM 2879 C CA . PHE A 1 363 ? 22.431 -2.498 -16.765 1.00 83.69 363 PHE A CA 1
ATOM 2880 C C . PHE A 1 363 ? 22.734 -3.800 -16.003 1.00 83.69 363 PHE A C 1
ATOM 2882 O O . PHE A 1 363 ? 23.265 -4.750 -16.575 1.00 83.69 363 PHE A O 1
ATOM 2889 N N . GLY A 1 364 ? 22.446 -3.838 -14.699 1.00 73.75 364 GLY A N 1
ATOM 2890 C CA . GLY A 1 364 ? 22.685 -5.005 -13.857 1.00 73.75 364 GLY A CA 1
ATOM 2891 C C . GLY A 1 364 ? 21.604 -6.068 -14.035 1.00 73.75 364 GLY A C 1
ATOM 2892 O O . GLY A 1 364 ? 20.449 -5.761 -14.329 1.00 73.75 364 GLY A O 1
ATOM 2893 N N . LYS A 1 365 ? 21.967 -7.337 -13.823 1.00 77.00 365 LYS A N 1
ATOM 2894 C CA . LYS A 1 365 ? 20.962 -8.386 -13.610 1.00 77.00 365 LYS A CA 1
ATOM 2895 C C . LYS A 1 365 ? 20.172 -8.045 -12.347 1.00 77.00 365 LYS A C 1
ATOM 2897 O O . LYS A 1 365 ? 20.756 -7.583 -11.371 1.00 77.00 365 LYS A O 1
ATOM 2902 N N . VAL A 1 366 ? 18.865 -8.296 -12.366 1.00 73.25 366 VAL A N 1
ATOM 2903 C CA . VAL A 1 366 ? 18.020 -8.187 -11.172 1.00 73.25 366 VAL A CA 1
ATOM 2904 C C . VAL A 1 366 ? 18.520 -9.214 -10.160 1.00 73.25 366 VAL A C 1
ATOM 2906 O O . VAL A 1 366 ? 18.354 -10.417 -10.356 1.00 73.25 366 VAL A O 1
ATOM 2909 N N . THR A 1 367 ? 19.198 -8.746 -9.120 1.00 77.44 367 THR A N 1
ATOM 2910 C CA . THR A 1 367 ? 19.643 -9.568 -7.994 1.00 77.44 367 THR A CA 1
ATOM 2911 C C . THR A 1 367 ? 18.719 -9.335 -6.807 1.00 77.44 367 THR A C 1
ATOM 2913 O O . THR A 1 367 ? 18.261 -8.213 -6.594 1.00 77.44 367 THR A O 1
ATOM 2916 N N . ASP A 1 368 ? 18.464 -10.384 -6.022 1.00 85.06 368 ASP A N 1
ATOM 2917 C CA . ASP A 1 368 ? 17.777 -10.287 -4.728 1.00 85.06 368 ASP A CA 1
ATOM 2918 C C . ASP A 1 368 ? 18.710 -9.600 -3.713 1.00 85.06 368 ASP A C 1
ATOM 2920 O O . ASP A 1 368 ? 19.344 -10.252 -2.887 1.00 85.06 368 ASP A O 1
ATOM 2924 N N . ALA A 1 369 ? 18.854 -8.281 -3.846 1.00 87.31 369 ALA A N 1
ATOM 2925 C CA . ALA A 1 369 ? 19.708 -7.455 -3.002 1.00 87.31 369 ALA A CA 1
ATOM 2926 C C . ALA A 1 369 ? 19.116 -7.282 -1.587 1.00 87.31 369 ALA A C 1
ATOM 2928 O O . ALA A 1 369 ? 17.908 -7.487 -1.391 1.00 87.31 369 ALA A O 1
ATOM 2929 N N . PRO A 1 370 ? 19.933 -6.851 -0.607 1.00 90.75 370 PRO A N 1
ATOM 2930 C CA . PRO A 1 370 ? 19.443 -6.455 0.705 1.00 90.75 370 PRO A CA 1
ATOM 2931 C C . PRO A 1 370 ? 18.298 -5.444 0.598 1.00 90.75 370 PRO A C 1
ATOM 2933 O O . PRO A 1 370 ? 18.348 -4.484 -0.177 1.00 90.75 370 PRO A O 1
ATOM 2936 N N . SER A 1 371 ? 17.248 -5.655 1.388 1.00 92.12 371 SER A N 1
ATOM 2937 C CA . SER A 1 371 ? 16.025 -4.856 1.319 1.00 92.12 371 SER A CA 1
ATOM 2938 C C . SER A 1 371 ? 15.422 -4.607 2.697 1.00 92.12 371 SER A C 1
ATOM 2940 O O . SER A 1 371 ? 15.625 -5.366 3.648 1.00 92.12 371 SER A O 1
ATOM 2942 N N . ILE A 1 372 ? 14.665 -3.518 2.803 1.00 91.06 372 ILE A N 1
ATOM 2943 C CA . ILE A 1 372 ? 13.698 -3.307 3.875 1.00 91.06 372 ILE A CA 1
ATOM 2944 C C . ILE A 1 372 ? 12.331 -3.726 3.335 1.00 91.06 372 ILE A C 1
ATOM 2946 O O . ILE A 1 372 ? 11.852 -3.197 2.337 1.00 91.06 372 ILE A O 1
ATOM 2950 N N . ASN A 1 373 ? 11.698 -4.674 4.005 1.00 91.62 373 ASN A N 1
ATOM 2951 C CA . ASN A 1 373 ? 10.374 -5.184 3.697 1.00 91.62 373 ASN A CA 1
ATOM 2952 C C . ASN A 1 373 ? 9.374 -4.454 4.593 1.00 91.62 373 ASN A C 1
ATOM 2954 O O . ASN A 1 373 ? 9.447 -4.583 5.812 1.00 91.62 373 ASN A O 1
ATOM 2958 N N . CYS A 1 374 ? 8.482 -3.670 3.997 1.00 92.25 374 CYS A N 1
ATOM 2959 C CA . CYS A 1 374 ? 7.364 -3.025 4.673 1.00 92.25 374 CYS A CA 1
ATOM 2960 C C . CYS A 1 374 ? 6.131 -3.919 4.525 1.00 92.25 374 CYS A C 1
ATOM 2962 O O . CYS A 1 374 ? 5.528 -3.981 3.450 1.00 92.25 374 CYS A O 1
ATOM 2964 N N . VAL A 1 375 ? 5.790 -4.639 5.590 1.00 92.75 375 VAL A N 1
ATOM 2965 C CA . VAL A 1 375 ? 4.644 -5.545 5.632 1.00 92.75 375 VAL A CA 1
ATOM 2966 C C . VAL A 1 375 ? 3.474 -4.842 6.292 1.00 92.75 375 VAL A C 1
ATOM 2968 O O . VAL A 1 375 ? 3.558 -4.404 7.433 1.00 92.75 375 VAL A O 1
ATOM 2971 N N . MET A 1 376 ? 2.376 -4.736 5.558 1.00 93.69 376 MET A N 1
ATOM 2972 C CA . MET A 1 376 ? 1.136 -4.110 5.994 1.00 93.69 376 MET A CA 1
ATOM 2973 C C . MET A 1 376 ? 0.055 -5.183 6.078 1.00 93.69 376 MET A C 1
ATOM 2975 O O . MET A 1 376 ? -0.215 -5.859 5.082 1.00 93.69 376 MET A O 1
ATOM 2979 N N . CYS A 1 377 ? -0.577 -5.323 7.242 1.00 93.19 377 CYS A N 1
ATOM 2980 C CA . CYS A 1 377 ? -1.759 -6.166 7.413 1.00 93.19 377 CYS A CA 1
ATOM 2981 C C . CYS A 1 377 ? -2.999 -5.279 7.380 1.00 93.19 377 CYS A C 1
ATOM 2983 O O . CYS A 1 377 ? -3.113 -4.346 8.180 1.00 93.19 377 CYS A O 1
ATOM 2985 N N . LEU A 1 378 ? -3.925 -5.562 6.467 1.00 94.56 378 LEU A N 1
ATOM 2986 C CA . LEU A 1 378 ? -5.147 -4.789 6.302 1.00 94.56 378 LEU A CA 1
ATOM 2987 C C . LEU A 1 378 ? -6.385 -5.675 6.485 1.00 94.56 378 LEU A C 1
ATOM 2989 O O . LEU A 1 378 ? -6.439 -6.773 5.942 1.00 94.56 378 LEU A O 1
ATOM 2993 N N . ALA A 1 379 ? -7.396 -5.195 7.203 1.00 93.94 379 ALA A N 1
ATOM 2994 C CA . ALA A 1 379 ? -8.699 -5.843 7.361 1.00 93.94 379 ALA A CA 1
ATOM 2995 C C . ALA A 1 379 ? -9.713 -5.253 6.392 1.00 93.94 379 ALA A C 1
ATOM 2997 O O . ALA A 1 379 ? -9.697 -4.060 6.128 1.00 93.94 379 ALA A O 1
ATOM 2998 N N . ILE A 1 380 ? -10.639 -6.050 5.881 1.00 96.44 380 ILE A N 1
ATOM 2999 C CA . ILE A 1 380 ? -11.668 -5.549 4.973 1.00 96.44 380 ILE A CA 1
ATOM 3000 C C . ILE A 1 380 ? -12.566 -4.527 5.671 1.00 96.44 380 ILE A C 1
ATOM 3002 O O . ILE A 1 380 ? -13.031 -4.785 6.781 1.00 96.44 380 ILE A O 1
ATOM 3006 N N . ALA A 1 381 ? -12.802 -3.364 5.058 1.00 94.94 381 ALA A N 1
ATOM 3007 C CA . ALA A 1 381 ? -13.591 -2.287 5.655 1.00 94.94 381 ALA A CA 1
ATOM 3008 C C . ALA A 1 381 ? -15.081 -2.662 5.774 1.00 94.94 381 ALA A C 1
ATOM 3010 O O . ALA A 1 381 ? -15.620 -3.402 4.949 1.00 94.94 381 ALA A O 1
ATOM 3011 N N . GLU A 1 382 ? -15.784 -2.118 6.773 1.00 94.44 382 GLU A N 1
ATOM 3012 C CA . GLU A 1 382 ? -17.192 -2.473 7.033 1.00 94.44 382 GLU A CA 1
ATOM 3013 C C . GLU A 1 382 ? -18.120 -2.134 5.854 1.00 94.44 382 GLU A C 1
ATOM 3015 O O . GLU A 1 382 ? -19.011 -2.907 5.499 1.00 94.44 382 GLU A O 1
ATOM 3020 N N . HIS A 1 383 ? -17.904 -0.989 5.205 1.00 95.38 383 HIS A N 1
ATOM 3021 C CA . HIS A 1 383 ? -18.689 -0.605 4.032 1.00 95.38 383 HIS A CA 1
ATOM 3022 C C . HIS A 1 383 ? -18.410 -1.520 2.829 1.00 95.38 383 HIS A C 1
ATOM 3024 O O . HIS A 1 383 ? -19.328 -1.818 2.067 1.00 95.38 383 HIS A O 1
ATOM 3030 N N . THR A 1 384 ? -17.176 -2.014 2.687 1.00 97.62 384 THR A N 1
ATOM 3031 C CA . THR A 1 384 ? -16.802 -2.995 1.660 1.00 97.62 384 THR A CA 1
ATOM 3032 C C . THR A 1 384 ? -17.487 -4.331 1.915 1.00 97.62 384 THR A C 1
ATOM 3034 O O . THR A 1 384 ? -18.074 -4.886 0.994 1.00 97.62 384 THR A O 1
ATOM 3037 N N . LEU A 1 385 ? -17.497 -4.809 3.165 1.00 96.94 385 LEU A N 1
ATOM 3038 C CA . LEU A 1 385 ? -18.233 -6.016 3.563 1.00 96.94 385 LEU A CA 1
ATOM 3039 C C . LEU A 1 385 ? -19.718 -5.922 3.209 1.00 96.94 385 LEU A C 1
ATOM 3041 O O . LEU A 1 385 ? -20.281 -6.851 2.638 1.00 96.94 385 LEU A O 1
ATOM 3045 N N . LYS A 1 386 ? -20.359 -4.790 3.524 1.00 97.31 386 LYS A N 1
ATOM 3046 C CA . LYS A 1 386 ? -21.769 -4.557 3.177 1.00 97.31 386 LYS A CA 1
ATOM 3047 C C . LYS A 1 386 ? -21.985 -4.587 1.664 1.00 97.31 386 LYS A C 1
ATOM 3049 O O . LYS A 1 386 ? -22.942 -5.205 1.214 1.00 97.31 386 LYS A O 1
ATOM 3054 N N . ALA A 1 387 ? -21.089 -3.968 0.896 1.00 98.12 387 ALA A N 1
ATOM 3055 C CA . ALA A 1 387 ? -21.170 -3.953 -0.560 1.00 98.12 387 ALA A CA 1
ATOM 3056 C C . ALA A 1 387 ? -20.946 -5.339 -1.189 1.00 98.12 387 ALA A C 1
ATOM 3058 O O . ALA A 1 387 ? -21.582 -5.656 -2.185 1.00 98.12 387 ALA A O 1
ATOM 3059 N N . LEU A 1 388 ? -20.081 -6.183 -0.621 1.00 98.38 388 LEU A N 1
ATOM 3060 C CA . LEU A 1 388 ? -19.809 -7.522 -1.161 1.00 98.38 388 LEU A CA 1
ATOM 3061 C C . LEU A 1 388 ? -21.001 -8.476 -1.071 1.00 98.38 388 LEU A C 1
ATOM 3063 O O . LEU A 1 388 ? -21.127 -9.353 -1.920 1.00 98.38 388 LEU A O 1
ATOM 3067 N N . LYS A 1 389 ? -21.893 -8.279 -0.094 1.00 96.88 389 LYS A N 1
ATOM 3068 C CA . LYS A 1 389 ? -23.129 -9.068 0.043 1.00 96.88 389 LYS A CA 1
ATOM 3069 C C . LYS A 1 389 ? -24.120 -8.844 -1.103 1.00 96.88 389 LYS A C 1
ATOM 3071 O O . LYS A 1 389 ? -24.971 -9.694 -1.332 1.00 96.88 389 LYS A O 1
ATOM 3076 N N . ASP A 1 390 ? -24.012 -7.717 -1.802 1.00 97.25 390 ASP A N 1
ATOM 3077 C CA . ASP A 1 390 ? -24.818 -7.369 -2.973 1.00 97.25 390 ASP A CA 1
ATOM 3078 C C . ASP A 1 390 ? -23.893 -6.848 -4.080 1.00 97.25 390 ASP A C 1
ATOM 3080 O O . ASP A 1 390 ? -23.821 -5.651 -4.385 1.00 97.25 390 ASP A O 1
ATOM 3084 N N . ILE A 1 391 ? -23.116 -7.776 -4.648 1.00 97.94 391 ILE A N 1
ATOM 3085 C CA . ILE A 1 391 ? -22.080 -7.448 -5.628 1.00 97.94 391 ILE A CA 1
ATOM 3086 C C . ILE A 1 391 ? -22.655 -6.775 -6.878 1.00 97.94 391 ILE A C 1
ATOM 3088 O O . ILE A 1 391 ? -21.976 -5.941 -7.473 1.00 97.94 391 ILE A O 1
ATOM 3092 N N . ASP A 1 392 ? -23.904 -7.064 -7.248 1.00 97.31 392 ASP A N 1
ATOM 3093 C CA . ASP A 1 392 ? -24.560 -6.503 -8.432 1.00 97.31 392 ASP A CA 1
ATOM 3094 C C . ASP A 1 392 ? -24.837 -5.004 -8.277 1.00 97.31 392 ASP A C 1
ATOM 3096 O O . ASP A 1 392 ? -24.672 -4.243 -9.238 1.00 97.31 392 ASP A O 1
ATOM 3100 N N . ASN A 1 393 ? -25.134 -4.543 -7.059 1.00 97.50 393 ASN A N 1
ATOM 3101 C CA . ASN A 1 393 ? -25.323 -3.123 -6.744 1.00 97.50 393 ASN A CA 1
ATOM 3102 C C . ASN A 1 393 ? -24.086 -2.460 -6.117 1.00 97.50 393 ASN A C 1
ATOM 3104 O O . ASN A 1 393 ? -24.086 -1.252 -5.864 1.00 97.50 393 ASN A O 1
ATOM 3108 N N . ALA A 1 394 ? -23.002 -3.210 -5.908 1.00 97.38 394 ALA A N 1
ATOM 3109 C CA . ALA A 1 394 ? -21.785 -2.692 -5.301 1.00 97.38 394 ALA A CA 1
ATOM 3110 C C . ALA A 1 394 ? -21.122 -1.563 -6.127 1.00 97.38 394 ALA A C 1
ATOM 3112 O O . ALA A 1 394 ? -21.213 -1.538 -7.367 1.00 97.38 394 ALA A O 1
ATOM 3113 N N . PRO A 1 395 ? -20.375 -0.651 -5.468 1.00 94.88 395 PRO A N 1
ATOM 3114 C CA . PRO A 1 395 ? -19.585 0.364 -6.153 1.00 94.88 395 PRO A CA 1
ATOM 3115 C C . PRO A 1 395 ? -18.586 -0.251 -7.151 1.00 94.88 395 PRO A C 1
ATOM 3117 O O . PRO A 1 395 ? -18.021 -1.315 -6.876 1.00 94.88 395 PRO A O 1
ATOM 3120 N N . PRO A 1 396 ? -18.267 0.433 -8.269 1.00 93.62 396 PRO A N 1
ATOM 3121 C CA . PRO A 1 396 ? -17.340 -0.089 -9.278 1.00 93.62 396 PRO A CA 1
ATOM 3122 C C . PRO A 1 396 ? -15.975 -0.526 -8.726 1.00 93.62 396 PRO A C 1
ATOM 3124 O O . PRO A 1 396 ? -15.412 -1.506 -9.203 1.00 93.62 396 PRO A O 1
ATOM 3127 N N . ALA A 1 397 ? -15.452 0.164 -7.707 1.00 93.75 397 ALA A N 1
ATOM 3128 C CA . ALA A 1 397 ? -14.185 -0.194 -7.069 1.00 93.75 397 ALA A CA 1
ATOM 3129 C C . ALA A 1 397 ? -14.237 -1.569 -6.378 1.00 93.75 397 ALA A C 1
ATOM 3131 O O . ALA A 1 397 ? -13.298 -2.350 -6.514 1.00 93.75 397 ALA A O 1
ATOM 3132 N N . VAL A 1 398 ? -15.346 -1.886 -5.698 1.00 96.88 398 VAL A N 1
ATOM 3133 C CA . VAL A 1 398 ? -15.555 -3.179 -5.025 1.00 96.88 398 VAL A CA 1
ATOM 3134 C C . VAL A 1 398 ? -15.654 -4.297 -6.061 1.00 96.88 398 VAL A C 1
ATOM 3136 O O . VAL A 1 398 ? -14.972 -5.307 -5.928 1.00 96.88 398 VAL A O 1
ATOM 3139 N N . LYS A 1 399 ? -16.418 -4.081 -7.141 1.00 97.06 399 LYS A N 1
ATOM 3140 C CA . LYS A 1 399 ? -16.545 -5.033 -8.259 1.00 97.06 399 LYS A CA 1
ATOM 3141 C C . LYS A 1 399 ? -15.197 -5.341 -8.914 1.00 97.06 399 LYS A C 1
ATOM 3143 O O . LYS A 1 399 ? -14.851 -6.501 -9.106 1.00 97.06 399 LYS A O 1
ATOM 3148 N N . LEU A 1 400 ? -14.416 -4.303 -9.227 1.00 95.12 400 LEU A N 1
ATOM 3149 C CA . LEU A 1 400 ? -13.089 -4.458 -9.832 1.00 95.12 400 LEU A CA 1
ATOM 3150 C C . LEU A 1 400 ? -12.116 -5.196 -8.909 1.00 95.12 400 LEU A C 1
ATOM 3152 O O . LEU A 1 400 ? -11.320 -6.001 -9.387 1.00 95.12 400 LEU A O 1
ATOM 3156 N N . PHE A 1 401 ? -12.171 -4.925 -7.604 1.00 96.75 401 PHE A N 1
ATOM 3157 C CA . PHE A 1 401 ? -11.326 -5.611 -6.634 1.00 96.75 401 PHE A CA 1
ATOM 3158 C C . PHE A 1 401 ? -11.728 -7.080 -6.457 1.00 96.75 401 PHE A C 1
ATOM 3160 O O . PHE A 1 401 ? -10.859 -7.945 -6.491 1.00 96.75 401 PHE A O 1
ATOM 3167 N N . ALA A 1 402 ? -13.026 -7.377 -6.352 1.00 98.00 402 ALA A N 1
ATOM 3168 C CA . ALA A 1 402 ? -13.532 -8.745 -6.268 1.00 98.00 402 ALA A CA 1
ATOM 3169 C C . ALA A 1 402 ? -13.136 -9.583 -7.494 1.00 98.00 402 ALA A C 1
ATOM 3171 O O . ALA A 1 402 ? -12.667 -10.714 -7.352 1.00 98.00 402 ALA A O 1
ATOM 3172 N N . GLU A 1 403 ? -13.237 -8.994 -8.688 1.00 97.69 403 GLU A N 1
ATOM 3173 C CA . GLU A 1 403 ? -12.795 -9.626 -9.931 1.00 97.69 403 GLU A CA 1
ATOM 3174 C C . GLU A 1 403 ? -11.275 -9.838 -9.960 1.00 97.69 403 GLU A C 1
ATOM 3176 O O . GLU A 1 403 ? -10.793 -10.878 -10.409 1.00 97.69 403 GLU A O 1
ATOM 3181 N N . TRP A 1 404 ? -10.505 -8.886 -9.422 1.00 97.62 404 TRP A N 1
ATOM 3182 C CA . TRP A 1 404 ? -9.066 -9.060 -9.267 1.00 97.62 404 TRP A CA 1
ATOM 3183 C C . TRP A 1 404 ? -8.717 -10.200 -8.322 1.00 97.62 404 TRP A C 1
ATOM 3185 O O . TRP A 1 404 ? -7.905 -11.037 -8.699 1.00 97.62 404 TRP A O 1
ATOM 3195 N N . CYS A 1 405 ? -9.360 -10.302 -7.160 1.00 97.38 405 CYS A N 1
ATOM 3196 C CA . CYS A 1 405 ? -9.142 -11.420 -6.246 1.00 97.38 405 CYS A CA 1
ATOM 3197 C C . CYS A 1 405 ? -9.472 -12.771 -6.894 1.00 97.38 405 CYS A C 1
ATOM 3199 O O . CYS A 1 405 ? -8.739 -13.734 -6.693 1.00 97.38 405 CYS A O 1
ATOM 3201 N N . ARG A 1 406 ? -10.530 -12.834 -7.714 1.00 97.75 406 ARG A N 1
ATOM 3202 C CA . ARG A 1 406 ? -10.928 -14.053 -8.430 1.00 97.75 406 ARG A CA 1
ATOM 3203 C C . ARG A 1 406 ? -9.892 -14.506 -9.463 1.00 97.75 406 ARG A C 1
ATOM 3205 O O . ARG A 1 406 ? -9.662 -15.701 -9.607 1.00 97.75 406 ARG A O 1
ATOM 3212 N N . ILE A 1 407 ? -9.303 -13.576 -10.218 1.00 98.25 407 ILE A N 1
ATOM 3213 C CA . ILE A 1 407 ? -8.409 -13.912 -11.340 1.00 98.25 407 ILE A CA 1
ATOM 3214 C C . ILE A 1 407 ? -6.934 -13.987 -10.909 1.00 98.25 407 ILE A C 1
ATOM 3216 O O . ILE A 1 407 ? -6.202 -14.862 -11.371 1.00 98.25 407 ILE A O 1
ATOM 3220 N N . ALA A 1 408 ? -6.478 -13.097 -10.024 1.00 96.94 408 ALA A N 1
ATOM 3221 C CA . ALA A 1 408 ? -5.056 -12.895 -9.717 1.00 96.94 408 ALA A CA 1
ATOM 3222 C C . ALA A 1 408 ? -4.351 -14.114 -9.093 1.00 96.94 408 ALA A C 1
ATOM 3224 O O . ALA A 1 408 ? -3.120 -14.194 -9.111 1.00 96.94 408 ALA A O 1
ATOM 3225 N N . GLU A 1 409 ? -5.107 -15.060 -8.539 1.00 93.38 409 GLU A N 1
ATOM 3226 C CA . GLU A 1 409 ? -4.558 -16.324 -8.049 1.00 93.38 409 GLU A CA 1
ATOM 3227 C C . GLU A 1 409 ? -3.971 -17.173 -9.188 1.00 93.38 409 GLU A C 1
ATOM 3229 O O . GLU A 1 409 ? -2.937 -17.814 -9.012 1.00 93.38 409 GLU A O 1
ATOM 3234 N N . THR A 1 410 ? -4.588 -17.123 -10.372 1.00 97.19 410 THR A N 1
ATOM 3235 C CA . THR A 1 410 ? -4.265 -18.005 -11.507 1.00 97.19 410 THR A CA 1
ATOM 3236 C C . THR A 1 410 ? -3.623 -17.289 -12.694 1.00 97.19 410 THR A C 1
ATOM 3238 O O . THR A 1 410 ? -3.002 -17.945 -13.527 1.00 97.19 410 THR A O 1
ATOM 3241 N N . ASP A 1 411 ? -3.727 -15.961 -12.771 1.00 97.62 411 ASP A N 1
ATOM 3242 C CA . ASP A 1 411 ? -3.184 -15.155 -13.867 1.00 97.62 411 ASP A CA 1
ATOM 3243 C C . ASP A 1 411 ? -2.169 -14.124 -13.347 1.00 97.62 411 ASP A C 1
ATOM 3245 O O . ASP A 1 411 ? -2.516 -13.125 -12.706 1.00 97.62 411 ASP A O 1
ATOM 3249 N N . ASP A 1 412 ? -0.894 -14.360 -13.662 1.00 94.94 412 ASP A N 1
ATOM 3250 C CA . ASP A 1 412 ? 0.231 -13.501 -13.285 1.00 94.94 412 ASP A CA 1
ATOM 3251 C C . ASP A 1 412 ? 0.159 -12.102 -13.914 1.00 94.94 412 ASP A C 1
ATOM 3253 O O . ASP A 1 412 ? 0.517 -11.112 -13.266 1.00 94.94 412 ASP A O 1
ATOM 3257 N N . GLU A 1 413 ? -0.316 -11.994 -15.158 1.00 95.00 413 GLU A N 1
ATOM 3258 C CA . GLU A 1 413 ? -0.454 -10.712 -15.850 1.00 95.00 413 GLU A CA 1
ATOM 3259 C C . GLU A 1 413 ? -1.555 -9.880 -15.189 1.00 95.00 413 GLU A C 1
ATOM 3261 O O . GLU A 1 413 ? -1.389 -8.677 -14.949 1.00 95.00 413 GLU A O 1
ATOM 3266 N N . PHE A 1 414 ? -2.668 -10.525 -14.833 1.00 95.06 414 PHE A N 1
ATOM 3267 C CA . PHE A 1 414 ? -3.749 -9.878 -14.104 1.00 95.06 414 PHE A CA 1
ATOM 3268 C C . PHE A 1 414 ? -3.323 -9.490 -12.687 1.00 95.06 414 PHE A C 1
ATOM 3270 O O . PHE A 1 414 ? -3.576 -8.362 -12.248 1.00 95.06 414 PHE A O 1
ATOM 3277 N N . ARG A 1 415 ? -2.600 -10.370 -11.985 1.00 94.75 415 ARG A N 1
ATOM 3278 C CA . ARG A 1 415 ? -2.028 -10.085 -10.663 1.00 94.75 415 ARG A CA 1
ATOM 3279 C C . ARG A 1 415 ? -1.123 -8.857 -10.698 1.00 94.75 415 ARG A C 1
ATOM 3281 O O . ARG A 1 415 ? -1.256 -7.975 -9.849 1.00 94.75 415 ARG A O 1
ATOM 3288 N N . ALA A 1 416 ? -0.291 -8.723 -11.732 1.00 93.00 416 ALA A N 1
ATOM 3289 C CA . ALA A 1 416 ? 0.608 -7.583 -11.923 1.00 93.00 416 ALA A CA 1
ATOM 3290 C C . ALA A 1 416 ? -0.106 -6.230 -12.138 1.00 93.00 416 ALA A C 1
ATOM 3292 O O . ALA A 1 416 ? 0.550 -5.177 -12.124 1.00 93.00 416 ALA A O 1
ATOM 3293 N N . ARG A 1 417 ? -1.436 -6.214 -12.324 1.00 93.56 417 ARG A N 1
ATOM 3294 C CA . ARG A 1 417 ? -2.243 -4.983 -12.405 1.00 93.56 417 ARG A CA 1
ATOM 3295 C C . ARG A 1 417 ? -2.440 -4.305 -11.054 1.00 93.56 417 ARG A C 1
ATOM 3297 O O . ARG A 1 417 ? -2.753 -3.116 -11.041 1.00 93.56 417 ARG A O 1
ATOM 3304 N N . PHE A 1 418 ? -2.219 -5.009 -9.944 1.00 92.12 418 PHE A N 1
ATOM 3305 C CA . PHE A 1 418 ? -2.178 -4.382 -8.628 1.00 92.12 418 PHE A CA 1
ATOM 3306 C C . PHE A 1 418 ? -0.988 -3.420 -8.555 1.00 92.12 418 PHE A C 1
ATOM 3308 O O . PHE A 1 418 ? 0.150 -3.793 -8.851 1.00 92.12 418 PHE A O 1
ATOM 3315 N N . LYS A 1 419 ? -1.249 -2.161 -8.195 1.00 89.75 419 LYS A N 1
ATOM 3316 C CA . LYS A 1 419 ? -0.231 -1.114 -8.073 1.00 89.75 419 LYS A CA 1
ATOM 3317 C C . LYS A 1 419 ? -0.358 -0.443 -6.714 1.00 89.75 419 LYS A C 1
ATOM 3319 O O . LYS A 1 419 ? -1.446 -0.017 -6.341 1.00 89.75 419 LYS A O 1
ATOM 3324 N N . ALA A 1 420 ? 0.768 -0.297 -6.026 1.00 85.44 420 ALA A N 1
ATOM 3325 C CA . ALA A 1 420 ? 0.870 0.551 -4.849 1.00 85.44 420 ALA A CA 1
ATOM 3326 C C . ALA A 1 420 ? 1.198 1.990 -5.273 1.00 85.44 420 ALA A C 1
ATOM 3328 O O . ALA A 1 420 ? 2.015 2.215 -6.169 1.00 85.44 420 ALA A O 1
ATOM 3329 N N . LEU A 1 421 ? 0.561 2.961 -4.623 1.00 85.12 421 LEU A N 1
ATOM 3330 C CA . LEU A 1 421 ? 0.873 4.382 -4.744 1.00 85.12 421 LEU A CA 1
ATOM 3331 C C . LEU A 1 421 ? 1.303 4.879 -3.365 1.00 85.12 421 LEU A C 1
ATOM 3333 O O . LEU A 1 421 ? 0.578 4.690 -2.395 1.00 85.12 421 LEU A O 1
ATOM 3337 N N . GLY A 1 422 ? 2.479 5.497 -3.288 1.00 82.31 422 GLY A N 1
ATOM 3338 C CA . GLY A 1 422 ? 3.005 6.091 -2.062 1.00 82.31 422 GLY A CA 1
ATOM 3339 C C . GLY A 1 422 ? 3.138 7.602 -2.203 1.00 82.31 422 GLY A C 1
ATOM 3340 O O . GLY A 1 422 ? 3.495 8.096 -3.273 1.00 82.31 422 GLY A O 1
ATOM 3341 N N . ILE A 1 423 ? 2.864 8.324 -1.120 1.00 80.12 423 ILE A N 1
ATOM 3342 C CA . ILE A 1 423 ? 3.241 9.730 -0.961 1.00 80.12 423 ILE A CA 1
ATOM 3343 C C . ILE A 1 423 ? 4.338 9.751 0.095 1.00 80.12 423 ILE A C 1
ATOM 3345 O O . ILE A 1 423 ? 4.130 9.284 1.212 1.00 80.12 423 ILE A O 1
ATOM 3349 N N . VAL A 1 424 ? 5.510 10.258 -0.279 1.00 78.50 424 VAL A N 1
ATOM 3350 C CA . VAL A 1 424 ? 6.622 10.461 0.650 1.00 78.50 424 VAL A CA 1
ATOM 3351 C C . VAL A 1 424 ? 6.632 11.934 1.017 1.00 78.50 424 VAL A C 1
ATOM 3353 O O . VAL A 1 424 ? 6.811 12.786 0.147 1.00 78.50 424 VAL A O 1
ATOM 3356 N N . CYS A 1 425 ? 6.412 12.225 2.293 1.00 73.56 425 CYS A N 1
ATOM 3357 C CA . CYS A 1 425 ? 6.530 13.571 2.833 1.00 73.56 425 CYS A CA 1
ATOM 3358 C C . CYS A 1 425 ? 7.907 13.737 3.474 1.00 73.56 425 CYS A C 1
ATOM 3360 O O . CYS A 1 425 ? 8.404 12.828 4.139 1.00 73.56 425 CYS A O 1
ATOM 3362 N N . ASP A 1 426 ? 8.510 14.906 3.281 1.00 69.12 426 ASP A N 1
ATOM 3363 C CA . ASP A 1 426 ? 9.739 15.281 3.970 1.00 69.12 426 ASP A CA 1
ATOM 3364 C C . ASP A 1 426 ? 9.419 15.541 5.450 1.00 69.12 426 ASP A C 1
ATOM 3366 O O . ASP A 1 426 ? 8.736 16.510 5.799 1.00 69.12 426 ASP A O 1
ATOM 3370 N N . ILE A 1 427 ? 9.866 14.629 6.316 1.00 59.91 427 ILE A N 1
ATOM 3371 C CA . ILE A 1 427 ? 9.582 14.663 7.755 1.00 59.91 427 ILE A CA 1
ATOM 3372 C C . ILE A 1 427 ? 10.177 15.925 8.393 1.00 59.91 427 ILE A C 1
ATOM 3374 O O . ILE A 1 427 ? 9.574 16.472 9.315 1.00 59.91 427 ILE A O 1
ATOM 3378 N N . GLU A 1 428 ? 11.309 16.429 7.889 1.00 67.38 428 GLU A N 1
ATOM 3379 C CA . GLU A 1 428 ? 11.959 17.629 8.433 1.00 67.38 428 GLU A CA 1
ATOM 3380 C C . GLU A 1 428 ? 11.171 18.903 8.123 1.00 67.38 428 GLU A C 1
ATOM 3382 O O . GLU A 1 428 ? 11.194 19.841 8.912 1.00 67.38 428 GLU A O 1
ATOM 3387 N N . LYS A 1 429 ? 10.425 18.920 7.013 1.00 54.81 429 LYS A N 1
ATOM 3388 C CA . LYS A 1 429 ? 9.575 20.056 6.615 1.00 54.81 429 LYS A CA 1
ATOM 3389 C C . LYS A 1 429 ? 8.173 20.025 7.220 1.00 54.81 429 LYS A C 1
ATOM 3391 O O . LYS A 1 429 ? 7.418 20.975 7.034 1.00 54.81 429 LYS A O 1
ATOM 3396 N N . THR A 1 430 ? 7.800 18.918 7.863 1.00 49.88 430 THR A N 1
ATOM 3397 C CA . THR A 1 430 ? 6.453 18.715 8.423 1.00 49.88 430 THR A CA 1
ATOM 3398 C C . THR A 1 430 ? 6.392 19.025 9.928 1.00 49.88 430 THR A C 1
ATOM 3400 O O . THR A 1 430 ? 5.297 19.143 10.477 1.00 49.88 430 THR A O 1
ATOM 3403 N N . LYS A 1 431 ? 7.547 19.165 10.592 1.00 46.12 431 LYS A N 1
ATOM 3404 C CA . LYS A 1 431 ? 7.672 19.683 11.966 1.00 46.12 431 LYS A CA 1
ATOM 3405 C C . LYS A 1 431 ? 7.752 21.204 11.953 1.00 46.12 431 LYS A C 1
ATOM 3407 O O . LYS A 1 431 ? 7.194 21.806 12.897 1.00 46.12 431 LYS A O 1
#

InterPro domains:
  IPR009769 Protein ENHANCED DISEASE RESISTANCE 2, C-terminal [PF07059] (278-428)

Sequence (431 aa):
MHTRHKKSGAPTEFLLTVNIYVLGAKRKWGLCCNNKEEQIEWYNAIKRYDGKTAEIEKDHFSLRDFVVESQYPLIQKSKWLKKQKSPPITKSQLSPARTPNRSTDRSSSADGSVIFSEGDSDRLNSTPEEKSRNLIDLEVLASIVALNVAAYCMRYGNVHVYWISIIALNLIVVNLLRREASKYDAAVSSLPSQANTFSNLKSRGKYQNKTKGPVRIKYQAFQQVRPAGTTLQRANPKANSSVADIEKEHGPMSTQSIRAYCISPYDYDLSSENAYWNVDARNFNLRVGPNYKKNRLKEPSSPALYDLISVDFIRADTTLKKASDAFTVPNIPGITDIDTGHPHVPPMFVINAWIPLEDHGVFGKVTDAPSINCVMCLAIAEHTLKALKDIDNAPPAVKLFAEWCRIAETDDEFRARFKALGIVCDIEKTK

Radius of gyration: 33.57 Å; chains: 1; bounding box: 91×72×105 Å

Secondary structure (DSSP, 8-state):
----S--TT-SSS-EEEEEEEETTEEEEEEEE-SSHHHHHHHHHHHHHHHS-----------TTS------------------PPPPPPPP-----------------------PPPP---------HHHHHHHHHHHHHHHHHHHHHHHHHHHHHS-HHHHHHHHHHHHHHHHHHHHHHHHHHHHHHHTS--GGG-SSSTTS-------------------SPPPPTT--PEEPPBPTT-HHHHHHHHH-TTSHHHHHHHHH-TT-B-TT-TTEE-PPPGGGSEEE-SSSHHHH--EEEPPSPSEEEEEEEEEEESS--S-GGGT------TTTTS---SSTT--SEEEEEEEEESSPPPTTS------EEEEEEEEEEPHHHHHHHTTTTTS-HHHHHHHHHHHHHTT-HHHHTT---------HHHH-

Organism: NCBI:txid49249

pLDDT: mean 74.99, std 22.54, range [29.2, 98.38]

Foldseek 3Di:
DDQDADDPLAPDSLKDWDWDQDPNDTDIDIDHDPDNVVSVVVVVVVVCVPDDPPPPDDDDDDPPPDDDPDDDDDDDDDDDDDDDDDDDDDDDDDDDDDDDDDDDDDDDDDDDDDDDDDDDDDDDDDDPVNVVVVVVVVVVVVVVVLLVVLVVQCVPPDPVSVVVSVVVVVVVVVVVVVVVVVVVVVVVVPPPPCPPPPPPPPDDDDDDDPDPDPPPPPPDPPDDDDPPPDFFAAFDFAPPDPLNVQCVVQNCQAPSNQQVQLVCQPRGDPVDPRHDGHHFQQVDFAQDDDPCVPPVHTGRDDRDQWGWDGKHKDWDQFDPPDVVVRDDQDDRPPQQPDDLLAPQDGQKDKDWDWAAPDDDDPPDDDDRGTTIIIIIIIGGHPVLSVQSNPVVPHDPVSVLVSVLSVPLVPDVVSVVPDDDDDDDDDPVVVD